Protein 4LR2 (pdb70)

Radius of gyration: 20.6 Å; Cα contacts (8 Å, |Δi|>4): 881; chains: 1; bounding box: 39×49×58 Å

Secondary structure (DSSP, 8-state):
----EEEEEETT--TTHHHHS--HHHHHHHHTSEEEEEEE--SS--HHHHHHHHHH---HHHHS--SSSEE-TTT--EE-SSS---GGGTTTS--HHHHHHTSTT-EEEEES-TTTTS-BTTB--SB-----TTS-HHHHHHHHHHHHHS-SSPEEEEEEEE-TTHHHHHHH-TT-HHHHHHHHHHHHHHHHHHHHHHHHTT-TTT-EEEEE-S---EE--TTSEEEGGGTS-GGGEEEEE-SSEEEEEESS-HHHHHHHHTTS-TTEEEEEGGGS-GGG---SSTTS-SEEEEE-TT-EEE-TTPPP-SEE--S-TTSGGG---EEEESTTB-SSEEEEEEEGGGHHHHHHHHHT--PPS-S--GGGGGGGBTTS---

Foldseek 3Di:
DFAAEEEEAEAAAQLCVPVVADQPLVVVLPQFAEWASWALFAFQLDALQQLQLLFALAHCLQQQQHYQWFAQVPVRDIHHQVRHADLVRRASTDGNQQLQCPDPLEFAEEEQRRPQPHQHVNDHTPYYDDHDLPDDLCNQLVVQLVQQLDDTSHYRYYYGYHHPPVVVCQVQPPVNCVSVNVRVVVVSVSSNVNQVSCVVSVNQARHKYKYKYRWHKGFADPVFEFAVVVQDPPVQWDWRDFPPKTQTAGPDPPVVVQVRVCPGDPQKHKDQLVRDDPVNVNRNHSRRHRIIIHGHTRHIYHYPPDDRTGMDGRHDSVDSRTIMMMIMHYPFFHRRYYHHYAYSSQSNVVVCVSRVGDRDDHDHDVLRCQNGTPVHDDD

InterPro domains:
  IPR002591 Type I phosphodiesterase/nucleotide pyrophosphatase/phosphate transferase [PF01663] (28-339)
  IPR017850 Alkaline-phosphatase-like, core domain superfamily [G3DSA:3.40.720.10] (27-388)
  IPR017850 Alkaline-phosphatase-like, core domain superfamily [SSF53649] (21-379)

GO terms:
  GO:0101003 ficolin-1-rich granule membrane (C, TAS)
  GO:0005886 plasma membrane (C, TAS)
  GO:0005515 protein binding (F, IPI)
  GO:0030194 positive regulation of blood coagulation (P, IDA)
  GO:0046130 purine ribonucleoside catabolic process (P, IDA)
  GO:0047710 bis(5'-adenosyl)-triphosphatase activity (F, IDA)
  GO:0070062 extracellular exosome (C, HDA)
  GO:0016020 membrane (C, HDA)

CATH classification: 3.40.720.10 (+1 more: 3.30.1360.180)

Structure (mmCIF, N/CA/C/O backbone):
data_4LR2
#
_entry.id   4LR2
#
_cell.length_a   181.506
_cell.length_b   51.293
_cell.length_c   53.065
_cell.angle_alpha   90.000
_cell.angle_beta   102.080
_cell.angle_gamma   90.000
#
_symmetry.space_group_name_H-M   'C 1 2 1'
#
loop_
_entity.id
_entity.type
_entity.pdbx_description
1 polymer "Bis(5'-adenosyl)-triphosphatase ENPP4"
2 branched 2-acetamido-2-deoxy-beta-D-glucopyranose-(1-4)-2-acetamido-2-deoxy-beta-D-glucopyranose
3 non-polymer 2-acetamido-2-deoxy-beta-D-glucopyranose
4 non-polymer 'ZINC ION'
5 non-polymer 'CITRATE ANION'
6 water water
#
loop_
_atom_site.group_PDB
_atom_site.id
_atom_site.type_symbol
_atom_site.label_atom_id
_atom_site.label_alt_id
_atom_site.label_comp_id
_atom_site.label_asym_id
_atom_site.label_entity_id
_atom_site.label_seq_id
_atom_site.pdbx_PDB_ins_code
_atom_site.Cartn_x
_atom_site.Cartn_y
_atom_site.Cartn_z
_atom_site.occupancy
_atom_site.B_iso_or_equiv
_atom_site.auth_seq_id
_atom_site.auth_comp_id
_atom_site.auth_asym_id
_atom_site.auth_atom_id
_atom_site.pdbx_PDB_model_num
ATOM 1 N N . LEU A 1 9 ? -36.754 8.857 -18.163 1.00 48.09 24 LEU A N 1
ATOM 2 C CA . LEU A 1 9 ? -36.878 8.575 -16.733 1.00 46.03 24 LEU A CA 1
ATOM 3 C C . LEU A 1 9 ? -35.659 9.061 -15.954 1.00 45.33 24 LEU A C 1
ATOM 4 O O . LEU A 1 9 ? -34.561 8.525 -16.115 1.00 43.66 24 LEU A O 1
ATOM 6 N N . PRO A 1 10 ? -35.852 10.087 -15.107 1.00 40.00 25 PRO A N 1
ATOM 7 C CA . PRO A 1 10 ? -34.787 10.666 -14.278 1.00 35.65 25 PRO A CA 1
ATOM 8 C C . PRO A 1 10 ? -34.316 9.705 -13.194 1.00 32.12 25 PRO A C 1
ATOM 9 O O . PRO A 1 10 ? -35.118 8.917 -12.687 1.00 34.06 25 PRO A O 1
ATOM 13 N N . PRO A 1 11 ? -33.023 9.769 -12.839 1.00 28.07 26 PRO A N 1
ATOM 14 C CA . PRO A 1 11 ? -32.451 8.963 -11.749 1.00 27.98 26 PRO A CA 1
ATOM 15 C C . PRO A 1 11 ? -33.128 9.214 -10.398 1.00 27.13 26 PRO A C 1
ATOM 16 O O . PRO A 1 11 ? -33.570 10.337 -10.129 1.00 26.04 26 PRO A O 1
ATOM 20 N N . LYS A 1 12 ? -33.210 8.178 -9.564 1.00 24.76 27 LYS A N 1
ATOM 21 C CA . LYS A 1 12 ? -33.801 8.295 -8.230 1.00 22.32 27 LYS A CA 1
ATOM 22 C C . LYS A 1 12 ? -32.806 7.847 -7.168 1.00 17.66 27 LYS A C 1
ATOM 23 O O . LYS A 1 12 ? -32.005 6.932 -7.390 1.00 24.03 27 LYS A O 1
ATOM 29 N N . LEU A 1 13 ? -32.893 8.479 -6.004 1.00 22.39 28 LEU A N 1
ATOM 30 C CA . LEU A 1 13 ? -31.997 8.216 -4.900 1.00 21.66 28 LEU A CA 1
ATOM 31 C C . LEU A 1 13 ? -32.754 8.207 -3.563 1.00 25.32 28 LEU A C 1
ATOM 32 O O . LEU A 1 13 ? -33.453 9.175 -3.226 1.00 22.38 28 LEU A O 1
ATOM 37 N N . LEU A 1 14 ? -32.617 7.095 -2.832 1.00 21.17 29 LEU A N 1
ATOM 38 C CA . LEU A 1 14 ? -33.107 6.934 -1.463 1.00 18.83 29 LEU A CA 1
ATOM 39 C C . LEU A 1 14 ? -31.908 6.974 -0.512 1.00 18.37 29 LEU A C 1
ATOM 40 O O . LEU A 1 14 ? -30.998 6.160 -0.655 1.00 20.29 29 LEU A O 1
ATOM 45 N N . LEU A 1 15 ? -31.928 7.924 0.429 1.00 20.44 30 LEU A N 1
ATOM 46 C CA . LEU A 1 15 ? -30.889 8.092 1.457 1.00 17.31 30 LEU A CA 1
ATOM 47 C C . LEU A 1 15 ? -31.451 7.647 2.814 1.00 21.41 30 LEU A C 1
ATOM 48 O O . LEU A 1 15 ? -32.434 8.216 3.311 1.00 21.36 30 LEU A O 1
ATOM 53 N N . VAL A 1 16 ? -30.835 6.627 3.401 1.00 17.76 31 VAL A N 1
ATOM 54 C CA . VAL A 1 16 ? -31.335 6.009 4.628 1.00 15.48 31 VAL A CA 1
ATOM 55 C C . VAL A 1 16 ? -30.295 6.189 5.712 1.00 15.18 31 VAL A C 1
ATOM 56 O O . VAL A 1 16 ? -29.103 5.960 5.463 1.00 17.50 31 VAL A O 1
ATOM 60 N N . SER A 1 17 ? -30.716 6.618 6.907 1.00 13.58 32 SER A N 1
ATOM 61 C CA . SER A 1 17 ? -29.818 6.726 8.059 1.00 13.00 32 SER A CA 1
ATOM 62 C C . SER A 1 17 ? -30.381 5.910 9.202 1.00 15.22 32 SER A C 1
ATOM 63 O O . SER A 1 17 ? -31.550 6.095 9.593 1.00 15.89 32 SER A O 1
ATOM 66 N N . PHE A 1 18 ? -29.577 4.981 9.707 1.00 15.39 33 PHE A N 1
ATOM 67 C CA . PHE A 1 18 ? -29.816 4.371 10.994 1.00 11.79 33 PHE A CA 1
ATOM 68 C C . PHE A 1 18 ? -28.936 5.072 12.015 1.00 12.93 33 PHE A C 1
ATOM 69 O O . PHE A 1 18 ? -27.712 4.903 12.033 1.00 16.93 33 PHE A O 1
ATOM 77 N N . ASP A 1 19 ? -29.561 5.906 12.840 1.00 12.64 34 ASP A N 1
ATOM 78 C CA . ASP A 1 19 ? -28.848 6.720 13.819 1.00 11.09 34 ASP A CA 1
ATOM 79 C C . ASP A 1 19 ? -27.861 5.951 14.691 1.00 12.18 34 ASP A C 1
ATOM 80 O O . ASP A 1 19 ? -28.202 4.892 15.258 1.00 12.62 34 ASP A O 1
ATOM 85 N N . GLY A 1 20 ? -26.620 6.421 14.727 1.00 11.27 35 GLY A N 1
ATOM 86 C CA . GLY A 1 20 ? -25.669 5.932 15.716 1.00 13.33 35 GLY A CA 1
ATOM 87 C C . GLY A 1 20 ? -25.023 4.598 15.358 1.00 15.94 35 GLY A C 1
ATOM 88 O O . GLY A 1 20 ? -24.669 3.798 16.236 1.00 15.08 35 GLY A O 1
ATOM 89 N N . PHE A 1 21 ? -24.856 4.369 14.056 1.00 12.33 36 PHE A N 1
ATOM 90 C CA . PHE A 1 21 ? -24.321 3.105 13.548 1.00 10.35 36 PHE A CA 1
ATOM 91 C C . PHE A 1 21 ? -22.794 3.243 13.410 1.00 14.97 36 PHE A C 1
ATOM 92 O O . PHE A 1 21 ? -22.267 3.715 12.387 1.00 17.41 36 PHE A O 1
ATOM 100 N N . ARG A 1 22 ? -22.107 2.913 14.494 1.00 12.91 37 ARG A N 1
ATOM 101 C CA . ARG A 1 22 ? -20.651 2.938 14.581 1.00 12.84 37 ARG A CA 1
ATOM 102 C C . ARG A 1 22 ? -20.076 2.014 13.517 1.00 17.87 37 ARG A C 1
ATOM 103 O O . ARG A 1 22 ? -20.538 0.882 13.368 1.00 15.15 37 ARG A O 1
ATOM 111 N N . ALA A 1 23 ? -19.063 2.483 12.783 1.00 16.59 38 ALA A N 1
ATOM 112 C CA . ALA A 1 23 ? -18.525 1.733 11.650 1.00 16.17 38 ALA A CA 1
ATOM 113 C C . ALA A 1 23 ? -18.073 0.329 12.020 1.00 14.68 38 ALA A C 1
ATOM 114 O O . ALA A 1 23 ? -18.341 -0.620 11.274 1.00 17.77 38 ALA A O 1
ATOM 116 N N . ASP A 1 24 ? -17.354 0.179 13.135 1.00 14.52 39 ASP A N 1
ATOM 117 C CA . ASP A 1 24 ? -16.815 -1.155 13.446 1.00 17.05 39 ASP A CA 1
ATOM 118 C C . ASP A 1 24 ? -17.855 -2.160 13.947 1.00 20.97 39 ASP A C 1
ATOM 119 O O . ASP A 1 24 ? -17.519 -3.326 14.183 1.00 24.53 39 ASP A O 1
ATOM 124 N N . TYR A 1 25 ? -19.113 -1.728 14.098 1.00 17.48 40 TYR A N 1
ATOM 125 C CA . TYR A 1 25 ? -20.174 -2.712 14.354 1.00 20.79 40 TYR A CA 1
ATOM 126 C C . TYR A 1 25 ? -20.147 -3.765 13.238 1.00 17.94 40 TYR A C 1
ATOM 127 O O . TYR A 1 25 ? -20.400 -4.934 13.484 1.00 20.85 40 TYR A O 1
ATOM 136 N N . LEU A 1 26 ? -19.843 -3.352 12.008 1.00 16.56 41 LEU A N 1
ATOM 137 C CA . LEU A 1 26 ? -19.805 -4.288 10.883 1.00 21.88 41 LEU A CA 1
ATOM 138 C C . LEU A 1 26 ? -18.799 -5.437 11.067 1.00 21.46 41 LEU A C 1
ATOM 139 O O . LEU A 1 26 ? -18.985 -6.539 10.523 1.00 25.62 41 LEU A O 1
ATOM 144 N N . LYS A 1 27 ? -17.741 -5.170 11.835 1.00 23.54 42 LYS A N 1
ATOM 145 C CA . LYS A 1 27 ? -16.656 -6.125 12.024 1.00 29.35 42 LYS A CA 1
ATOM 146 C C . LYS A 1 27 ? -16.895 -7.038 13.215 1.00 28.04 42 LYS A C 1
ATOM 147 O O . LYS A 1 27 ? -16.223 -8.056 13.364 1.00 34.25 42 LYS A O 1
ATOM 153 N N . ASN A 1 28 ? -17.843 -6.669 14.072 1.00 21.81 43 ASN A N 1
ATOM 154 C CA . ASN A 1 28 ? -18.010 -7.351 15.347 1.00 26.40 43 ASN A CA 1
ATOM 155 C C . ASN A 1 28 ? -19.349 -8.055 15.523 1.00 24.84 43 ASN A C 1
ATOM 156 O O . ASN A 1 28 ? -19.561 -8.735 16.526 1.00 26.04 43 ASN A O 1
ATOM 161 N N . TYR A 1 29 ? -20.246 -7.884 14.551 1.00 27.36 44 TYR A N 1
ATOM 162 C CA . TYR A 1 29 ? -21.561 -8.513 14.584 1.00 20.48 44 TYR A CA 1
ATOM 163 C C . TYR A 1 29 ? -21.886 -9.008 13.181 1.00 27.36 44 TYR A C 1
ATOM 164 O O . TYR A 1 29 ? -21.232 -8.611 12.213 1.00 28.09 44 TYR A O 1
ATOM 173 N N . GLU A 1 30 ? -22.887 -9.870 13.068 1.00 30.10 45 GLU A N 1
ATOM 174 C CA . GLU A 1 30 ? -23.266 -10.445 11.785 1.00 28.24 45 GLU A CA 1
ATOM 175 C C . GLU A 1 30 ? -24.409 -9.676 11.150 1.00 26.17 45 GLU A C 1
ATOM 176 O O . GLU A 1 30 ? -25.478 -9.553 11.751 1.00 26.81 45 GLU A O 1
ATOM 182 N N . PHE A 1 31 ? -24.192 -9.184 9.929 1.00 23.94 46 PHE A N 1
ATOM 183 C CA . PHE A 1 31 ? -25.224 -8.477 9.178 1.00 23.86 46 PHE A CA 1
ATOM 184 C C . PHE A 1 31 ? -25.455 -9.135 7.825 1.00 28.65 46 PHE A C 1
ATOM 185 O O . PHE A 1 31 ? -25.006 -8.628 6.807 1.00 27.27 46 PHE A O 1
ATOM 193 N N . PRO A 1 32 ? -26.155 -10.273 7.804 1.00 23.31 47 PRO A N 1
ATOM 194 C CA . PRO A 1 32 ? -26.374 -11.000 6.543 1.00 26.18 47 PRO A CA 1
ATOM 195 C C . PRO A 1 32 ? -27.112 -10.191 5.477 1.00 25.18 47 PRO A C 1
ATOM 196 O O . PRO A 1 32 ? -26.726 -10.236 4.307 1.00 26.12 47 PRO A O 1
ATOM 200 N N . HIS A 1 33 ? -28.149 -9.457 5.868 1.00 25.12 48 HIS A N 1
ATOM 201 C CA . HIS A 1 33 ? -28.893 -8.644 4.901 1.00 23.58 48 HIS A CA 1
ATOM 202 C C . HIS A 1 33 ? -28.068 -7.467 4.380 1.00 23.95 48 HIS A C 1
ATOM 203 O O . HIS A 1 33 ? -28.031 -7.217 3.181 1.00 26.31 48 HIS A O 1
ATOM 210 N N . LEU A 1 34 ? -27.386 -6.762 5.279 1.00 23.58 49 LEU A N 1
ATOM 211 C CA . LEU A 1 34 ? -26.561 -5.626 4.874 1.00 25.56 49 LEU A CA 1
ATOM 212 C C . LEU A 1 34 ? -25.401 -6.093 3.997 1.00 26.84 49 LEU A C 1
ATOM 213 O O . LEU A 1 34 ? -25.048 -5.434 3.006 1.00 27.07 49 LEU A O 1
ATOM 218 N N . GLN A 1 35 ? -24.822 -7.237 4.360 1.00 22.69 50 GLN A N 1
ATOM 219 C CA . GLN A 1 35 ? -23.720 -7.798 3.582 1.00 29.40 50 GLN A CA 1
ATOM 220 C C . GLN A 1 35 ? -24.170 -8.199 2.178 1.00 27.47 50 GLN A C 1
ATOM 221 O O . GLN A 1 35 ? -23.396 -8.088 1.224 1.00 29.21 50 GLN A O 1
ATOM 227 N N . ASN A 1 36 ? -25.415 -8.657 2.045 1.00 24.72 51 ASN A N 1
ATOM 228 C CA . ASN A 1 36 ? -25.975 -8.944 0.725 1.00 28.68 51 ASN A CA 1
ATOM 229 C C . ASN A 1 36 ? -26.150 -7.677 -0.099 1.00 29.65 51 ASN A C 1
ATOM 230 O O . ASN A 1 36 ? -25.865 -7.666 -1.294 1.00 31.22 51 ASN A O 1
ATOM 235 N N . PHE A 1 37 ? -26.646 -6.624 0.547 1.00 24.17 52 PHE A N 1
ATOM 236 C CA . PHE A 1 37 ? -26.773 -5.292 -0.041 1.00 25.42 52 PHE A CA 1
ATOM 237 C C . PHE A 1 37 ? -25.410 -4.822 -0.552 1.00 24.47 52 PHE A C 1
ATOM 238 O O . PHE A 1 37 ? -25.291 -4.351 -1.682 1.00 27.20 52 PHE A O 1
ATOM 246 N N . ILE A 1 38 ? -24.391 -4.979 0.292 1.00 28.07 53 ILE A N 1
ATOM 247 C CA . ILE A 1 38 ? -23.016 -4.577 0.000 1.00 24.21 53 ILE A CA 1
ATOM 248 C C . ILE A 1 38 ? -22.390 -5.336 -1.163 1.00 31.55 53 ILE A C 1
ATOM 249 O O . ILE A 1 38 ? -21.722 -4.740 -2.014 1.00 34.01 53 ILE A O 1
ATOM 254 N N . LYS A 1 39 ? -22.604 -6.646 -1.216 1.00 27.73 54 LYS A N 1
ATOM 255 C CA . LYS A 1 39 ? -21.890 -7.463 -2.201 1.00 32.98 54 LYS A CA 1
ATOM 256 C C . LYS A 1 39 ? -22.295 -7.149 -3.640 1.00 35.55 54 LYS A C 1
ATOM 257 O O . LYS A 1 39 ? -21.531 -7.393 -4.575 1.00 35.05 54 LYS A O 1
ATOM 263 N N . GLU A 1 40 ? -23.494 -6.611 -3.814 1.00 33.88 55 GLU A N 1
ATOM 264 C CA . GLU A 1 40 ? -23.952 -6.190 -5.131 1.00 31.80 55 GLU A CA 1
ATOM 265 C C . GLU A 1 40 ? -23.805 -4.676 -5.299 1.00 29.39 55 GLU A C 1
ATOM 266 O O . GLU A 1 40 ? -24.327 -4.086 -6.250 1.00 29.33 55 GLU A O 1
ATOM 272 N N . GLY A 1 41 ? -23.071 -4.060 -4.379 1.00 27.90 56 GLY A N 1
ATOM 273 C CA . GLY A 1 41 ? -22.905 -2.623 -4.383 1.00 25.09 56 GLY A CA 1
ATOM 274 C C . GLY A 1 41 ? -21.551 -2.208 -3.842 1.00 25.16 56 GLY A C 1
ATOM 275 O O . GLY A 1 41 ? -20.536 -2.883 -4.097 1.00 24.09 56 GLY A O 1
ATOM 276 N N . VAL A 1 42 ? -21.529 -1.107 -3.096 1.00 21.04 57 VAL A N 1
ATOM 277 C CA . VAL A 1 42 ? -20.282 -0.581 -2.572 1.00 21.04 57 VAL A CA 1
ATOM 278 C C . VAL A 1 42 ? -20.341 -0.386 -1.066 1.00 17.34 57 VAL A C 1
ATOM 279 O O . VAL A 1 42 ? -21.411 -0.164 -0.484 1.00 22.30 57 VAL A O 1
ATOM 283 N N . LEU A 1 43 ? -19.179 -0.463 -0.432 1.00 20.23 58 LEU A N 1
ATOM 284 C CA . LEU A 1 43 ? -19.076 -0.195 0.987 1.00 21.60 58 LEU A CA 1
ATOM 285 C C . LEU A 1 43 ? -17.906 0.735 1.214 1.00 18.15 58 LEU A C 1
ATOM 286 O O . LEU A 1 43 ? -16.797 0.495 0.705 1.00 18.08 58 LEU A O 1
ATOM 291 N N . VAL A 1 44 ? -18.166 1.821 1.936 1.00 19.54 59 VAL A N 1
ATOM 292 C CA . VAL A 1 44 ? -17.104 2.635 2.513 1.00 15.26 59 VAL A CA 1
ATOM 293 C C . VAL A 1 44 ? -17.000 2.247 3.995 1.00 17.67 59 VAL A C 1
ATOM 294 O O . VAL A 1 44 ? -17.940 2.451 4.782 1.00 18.35 59 VAL A O 1
ATOM 298 N N . GLU A 1 45 ? -15.859 1.680 4.383 1.00 18.07 60 GLU A N 1
ATOM 299 C CA . GLU A 1 45 ? -15.743 1.004 5.680 1.00 19.89 60 GLU A CA 1
ATOM 300 C C . GLU A 1 45 ? -15.922 1.914 6.874 1.00 14.81 60 GLU A C 1
ATOM 301 O O . GLU A 1 45 ? -16.504 1.512 7.899 1.00 16.81 60 GLU A O 1
ATOM 307 N N . HIS A 1 46 ? -15.438 3.144 6.732 1.00 16.79 61 HIS A N 1
ATOM 308 C CA . HIS A 1 46 ? -15.641 4.167 7.746 1.00 15.03 61 HIS A CA 1
ATOM 309 C C . HIS A 1 46 ? -15.639 5.560 7.114 1.00 15.09 61 HIS A C 1
ATOM 310 O O . HIS A 1 46 ? -14.831 5.870 6.225 1.00 22.62 61 HIS A O 1
ATOM 317 N N . VAL A 1 47 ? -16.562 6.386 7.581 1.00 13.45 62 VAL A N 1
ATOM 318 C CA . VAL A 1 47 ? -16.714 7.740 7.090 1.00 10.94 62 VAL A CA 1
ATOM 319 C C . VAL A 1 47 ? -16.228 8.688 8.172 1.00 16.23 62 VAL A C 1
ATOM 320 O O . VAL A 1 47 ? -16.657 8.591 9.339 1.00 15.24 62 VAL A O 1
ATOM 324 N N . LYS A 1 48 ? -15.344 9.620 7.821 1.00 15.01 63 LYS A N 1
ATOM 325 C CA . LYS A 1 48 ? -14.910 10.629 8.793 1.00 12.58 63 LYS A CA 1
ATOM 326 C C . LYS A 1 48 ? -15.992 11.699 8.859 1.00 11.53 63 LYS A C 1
ATOM 327 O O . LYS A 1 48 ? -16.216 12.425 7.881 1.00 15.90 63 LYS A O 1
ATOM 333 N N . ASN A 1 49 ? -16.694 11.755 9.985 1.00 14.35 64 ASN A N 1
ATOM 334 C CA . ASN A 1 49 ? -17.825 12.664 10.130 1.00 14.00 64 ASN A CA 1
ATOM 335 C C . ASN A 1 49 ? -17.354 14.038 10.658 1.00 11.68 64 ASN A C 1
ATOM 336 O O . ASN A 1 49 ? -16.151 14.338 10.573 1.00 13.24 64 ASN A O 1
ATOM 341 N N . VAL A 1 50 ? -18.264 14.865 11.166 1.00 12.85 65 VAL A N 1
ATOM 342 C CA . VAL A 1 50 ? -17.906 16.243 11.531 1.00 11.54 65 VAL A CA 1
ATOM 343 C C . VAL A 1 50 ? -18.084 16.501 13.028 1.00 12.67 65 VAL A C 1
ATOM 344 O O . VAL A 1 50 ? -18.962 15.916 13.683 1.00 12.95 65 VAL A O 1
ATOM 348 N N . PHE A 1 51 ? -17.227 17.359 13.565 1.00 14.90 66 PHE A N 1
ATOM 349 C CA . PHE A 1 51 ? -17.285 17.753 14.968 1.00 10.42 66 PHE A CA 1
ATOM 350 C C . PHE A 1 51 ? -18.271 18.920 15.089 1.00 10.10 66 PHE A C 1
ATOM 351 O O . PHE A 1 51 ? -18.255 19.814 14.237 1.00 12.43 66 PHE A O 1
ATOM 359 N N . ILE A 1 52 ? -19.153 18.935 16.090 1.00 9.59 67 ILE A N 1
ATOM 360 C CA . ILE A 1 52 ? -19.294 17.883 17.091 1.00 12.86 67 ILE A CA 1
ATOM 361 C C . ILE A 1 52 ? -20.091 16.692 16.568 1.00 9.77 67 ILE A C 1
ATOM 362 O O . ILE A 1 52 ? -20.974 16.834 15.695 1.00 11.54 67 ILE A O 1
ATOM 367 N N . THR A 1 53 ? -19.814 15.499 17.086 1.00 12.39 68 THR A N 1
ATOM 368 C CA . THR A 1 53 ? -20.345 14.295 16.457 1.00 15.88 68 THR A CA 1
ATOM 369 C C . THR A 1 53 ? -21.733 13.941 17.014 1.00 11.69 68 THR A C 1
ATOM 370 O O . THR A 1 53 ? -21.945 12.860 17.610 1.00 13.87 68 THR A O 1
ATOM 374 N N . LYS A 1 54 ? -22.673 14.869 16.828 1.00 13.32 69 LYS A N 1
ATOM 375 C CA . LYS A 1 54 ? -24.035 14.715 17.315 1.00 10.05 69 LYS A CA 1
ATOM 376 C C . LYS A 1 54 ? -24.983 14.563 16.131 1.00 10.80 69 LYS A C 1
ATOM 377 O O . LYS A 1 54 ? -24.602 14.795 14.975 1.00 15.18 69 LYS A O 1
ATOM 383 N N . THR A 1 55 ? -26.238 14.243 16.429 1.00 10.55 70 THR A N 1
ATOM 384 C CA . THR A 1 55 ? -27.215 13.835 15.410 1.00 12.37 70 THR A CA 1
ATOM 385 C C . THR A 1 55 ? -27.673 14.907 14.430 1.00 13.93 70 THR A C 1
ATOM 386 O O . THR A 1 55 ? -27.545 14.728 13.207 1.00 16.22 70 THR A O 1
ATOM 390 N N . PHE A 1 56 ? -28.210 16.011 14.934 1.00 11.71 71 PHE A N 1
ATOM 391 C CA . PHE A 1 56 ? -28.713 17.042 14.031 1.00 14.20 71 PHE A CA 1
ATOM 392 C C . PHE A 1 56 ? -27.563 17.642 13.212 1.00 13.33 71 PHE A C 1
ATOM 393 O O . PHE A 1 56 ? -27.705 17.814 12.004 1.00 15.67 71 PHE A O 1
ATOM 401 N N . PRO A 1 57 ? -26.413 17.944 13.845 1.00 13.21 72 PRO A N 1
ATOM 402 C CA . PRO A 1 57 ? -25.331 18.548 13.045 1.00 14.50 72 PRO A CA 1
ATOM 403 C C . PRO A 1 57 ? -24.834 17.627 11.926 1.00 12.86 72 PRO A C 1
ATOM 404 O O . PRO A 1 57 ? -24.639 18.055 10.765 1.00 13.94 72 PRO A O 1
ATOM 408 N N . ASN A 1 58 ? -24.674 16.347 12.228 1.00 9.32 73 ASN A N 1
ATOM 409 C CA . ASN A 1 58 ? -24.154 15.454 11.189 1.00 13.61 73 ASN A CA 1
ATOM 410 C C . ASN A 1 58 ? -25.149 15.101 10.099 1.00 12.65 73 ASN A C 1
ATOM 411 O O . ASN A 1 58 ? -24.752 14.982 8.930 1.00 15.53 73 ASN A O 1
ATOM 416 N N . HIS A 1 59 ? -26.423 14.920 10.451 1.00 11.75 74 HIS A N 1
ATOM 417 C CA . HIS A 1 59 ? -27.417 14.722 9.386 1.00 11.85 74 HIS A CA 1
ATOM 418 C C . HIS A 1 59 ? -27.454 15.929 8.422 1.00 18.22 74 HIS A C 1
ATOM 419 O O . HIS A 1 59 ? -27.590 15.767 7.200 1.00 13.92 74 HIS A O 1
ATOM 426 N N . TYR A 1 60 ? -27.318 17.143 8.946 1.00 15.27 75 TYR A N 1
ATOM 427 C CA . TYR A 1 60 ? -27.372 18.307 8.066 1.00 14.67 75 TYR A CA 1
ATOM 428 C C . TYR A 1 60 ? -26.121 18.360 7.221 1.00 11.31 75 TYR A C 1
ATOM 429 O O . TYR A 1 60 ? -26.188 18.753 6.058 1.00 17.03 75 TYR A O 1
ATOM 438 N N . SER A 1 61 ? -24.973 18.002 7.789 1.00 15.28 76 SER A N 1
ATOM 439 C CA . SER A 1 61 ? -23.775 17.906 6.966 1.00 16.63 76 SER A CA 1
ATOM 440 C C . SER A 1 61 ? -23.909 16.942 5.771 1.00 10.64 76 SER A C 1
ATOM 441 O O . SER A 1 61 ? -23.419 17.247 4.678 1.00 15.35 76 SER A O 1
ATOM 444 N N . ILE A 1 62 ? -24.542 15.782 5.975 1.00 11.88 77 ILE A N 1
ATOM 445 C CA . ILE A 1 62 ? -24.754 14.822 4.890 1.00 12.82 77 ILE A CA 1
ATOM 446 C C . ILE A 1 62 ? -25.499 15.455 3.729 1.00 13.82 77 ILE A C 1
ATOM 447 O O . ILE A 1 62 ? -25.127 15.259 2.571 1.00 17.05 77 ILE A O 1
ATOM 452 N N . VAL A 1 63 ? -26.556 16.207 4.033 1.00 15.97 78 VAL A N 1
ATOM 453 C CA . VAL A 1 63 ? -27.406 16.753 2.979 1.00 15.25 78 VAL A CA 1
ATOM 454 C C . VAL A 1 63 ? -27.008 18.158 2.527 1.00 13.58 78 VAL A C 1
ATOM 455 O O . VAL A 1 63 ? -27.668 18.716 1.635 1.00 16.09 78 VAL A O 1
ATOM 459 N N . THR A 1 64 ? -25.921 18.706 3.072 1.00 12.75 79 THR A N 1
ATOM 460 C CA . THR A 1 64 ? -25.439 20.008 2.618 1.00 17.17 79 THR A CA 1
ATOM 461 C C . THR A 1 64 ? -23.981 20.022 2.134 1.00 16.82 79 THR A C 1
ATOM 462 O O . THR A 1 64 ? -23.562 20.970 1.440 1.00 16.12 79 THR A O 1
ATOM 466 N N . GLY A 1 65 ? -23.220 18.997 2.510 1.00 13.09 80 GLY A N 1
ATOM 467 C CA . GLY A 1 65 ? -21.786 18.961 2.245 1.00 16.70 80 GLY A CA 1
ATOM 468 C C . GLY A 1 65 ? -20.977 19.992 3.003 1.00 15.47 80 GLY A C 1
ATOM 469 O O . GLY A 1 65 ? -19.838 20.299 2.599 1.00 13.28 80 GLY A O 1
ATOM 470 N N . LEU A 1 66 ? -21.540 20.532 4.084 1.00 14.58 81 LEU A N 1
ATOM 471 C CA . LEU A 1 66 ? -20.902 21.617 4.829 1.00 14.12 81 LEU A CA 1
ATOM 472 C C . LEU A 1 66 ? -20.471 21.209 6.233 1.00 15.35 81 LEU A C 1
ATOM 473 O O . LEU A 1 66 ? -21.128 20.367 6.879 1.00 14.68 81 LEU A O 1
ATOM 478 N N . TYR A 1 67 ? -19.361 21.784 6.697 1.00 12.87 82 TYR A N 1
ATOM 479 C CA . TYR A 1 67 ? -18.983 21.752 8.106 1.00 12.88 82 TYR A CA 1
ATOM 480 C C . TYR A 1 67 ? -19.997 22.478 8.985 1.00 15.20 82 TYR A C 1
ATOM 481 O O . TYR A 1 67 ? -20.750 23.358 8.505 1.00 15.31 82 TYR A O 1
ATOM 490 N N . GLU A 1 68 ? -19.999 22.147 10.277 1.00 14.17 83 GLU A N 1
ATOM 491 C CA . GLU A 1 68 ? -21.037 22.680 11.161 1.00 11.17 83 GLU A CA 1
ATOM 492 C C . GLU A 1 68 ? -20.991 24.212 11.323 1.00 13.32 83 GLU A C 1
ATOM 493 O O . GLU A 1 68 ? -22.043 24.853 11.415 1.00 17.82 83 GLU A O 1
ATOM 499 N N . GLU A 1 69 ? -19.789 24.797 11.379 1.00 10.96 84 GLU A N 1
ATOM 500 C CA . GLU A 1 69 ? -19.686 26.246 11.481 1.00 12.13 84 GLU A CA 1
ATOM 501 C C . GLU A 1 69 ? -20.330 26.912 10.262 1.00 12.52 84 GLU A C 1
ATOM 502 O O . GLU A 1 69 ? -20.745 28.072 10.343 1.00 17.31 84 GLU A O 1
ATOM 508 N N . SER A 1 70 ? -20.411 26.199 9.136 1.00 17.07 85 SER A N 1
ATOM 509 C CA . SER A 1 70 ? -20.967 26.779 7.925 1.00 16.83 85 SER A CA 1
ATOM 510 C C . SER A 1 70 ? -22.471 26.552 7.781 1.00 15.45 85 SER A C 1
ATOM 511 O O . SER A 1 70 ? -23.175 27.452 7.325 1.00 22.94 85 SER A O 1
ATOM 514 N N . HIS A 1 71 ? -22.970 25.356 8.110 1.00 12.29 86 HIS A N 1
ATOM 515 C CA . HIS A 1 71 ? -24.416 25.145 7.954 1.00 11.84 86 HIS A CA 1
ATOM 516 C C . HIS A 1 71 ? -25.241 25.601 9.172 1.00 15.03 86 HIS A C 1
ATOM 517 O O . HIS A 1 71 ? -26.458 25.747 9.068 1.00 19.16 86 HIS A O 1
ATOM 524 N N . GLY A 1 72 ? -24.590 25.815 10.319 1.00 15.63 87 GLY A N 1
ATOM 525 C CA . GLY A 1 72 ? -25.240 26.495 11.427 1.00 14.26 87 GLY A CA 1
ATOM 526 C C . GLY A 1 72 ? -25.927 25.622 12.455 1.00 17.96 87 GLY A C 1
ATOM 527 O O . GLY A 1 72 ? -26.395 26.107 13.494 1.00 19.02 87 GLY A O 1
ATOM 528 N N . ILE A 1 73 ? -26.020 24.332 12.173 1.00 15.82 88 ILE A N 1
ATOM 529 C CA . ILE A 1 73 ? -26.593 23.412 13.149 1.00 15.46 88 ILE A CA 1
ATOM 530 C C . ILE A 1 73 ? -25.396 22.847 13.925 1.00 13.81 88 ILE A C 1
ATOM 531 O O . ILE A 1 73 ? -24.793 21.822 13.535 1.00 16.74 88 ILE A O 1
ATOM 536 N N . VAL A 1 74 ? -25.015 23.519 15.009 1.00 13.70 89 VAL A N 1
ATOM 537 C CA . VAL A 1 74 ? -23.744 23.191 15.654 1.00 17.12 89 VAL A CA 1
ATOM 538 C C . VAL A 1 74 ? -23.881 22.279 16.857 1.00 10.60 89 VAL A C 1
ATOM 539 O O . VAL A 1 74 ? -22.867 21.891 17.467 1.00 14.02 89 VAL A O 1
ATOM 543 N N . ALA A 1 75 ? -25.117 21.961 17.220 1.00 14.68 90 ALA A N 1
ATOM 544 C CA . ALA A 1 75 ? -25.374 21.020 18.319 1.00 13.64 90 ALA A CA 1
ATOM 545 C C . ALA A 1 75 ? -26.839 20.611 18.304 1.00 13.81 90 ALA A C 1
ATOM 546 O O . ALA A 1 75 ? -27.636 21.147 17.525 1.00 15.76 90 ALA A O 1
ATOM 548 N N . ASN A 1 76 ? -27.188 19.626 19.120 1.00 13.81 91 ASN A N 1
ATOM 549 C CA . ASN A 1 76 ? -28.588 19.278 19.289 1.00 14.51 91 ASN A CA 1
ATOM 550 C C . ASN A 1 76 ? -29.346 20.291 20.136 1.00 14.61 91 ASN A C 1
ATOM 551 O O . ASN A 1 76 ? -30.574 20.323 20.089 1.00 19.57 91 ASN A O 1
ATOM 556 N N . SER A 1 77 ? -28.620 21.079 20.925 1.00 16.23 92 SER A N 1
ATOM 557 C CA . SER A 1 77 ? -29.189 22.192 21.692 1.00 18.33 92 SER A CA 1
ATOM 558 C C . SER A 1 77 ? -28.362 23.449 21.473 1.00 17.06 92 SER A C 1
ATOM 559 O O . SER A 1 77 ? -27.127 23.451 21.688 1.00 17.71 92 SER A O 1
ATOM 562 N N . MET A 1 78 ? -29.031 24.518 21.058 1.00 17.90 93 MET A N 1
ATOM 563 C CA . MET A 1 78 ? -28.353 25.779 20.770 1.00 15.64 93 MET A CA 1
ATOM 564 C C . MET A 1 78 ? -29.095 26.957 21.368 1.00 22.91 93 MET A C 1
ATOM 565 O O . MET A 1 78 ? -30.304 26.884 21.662 1.00 16.17 93 MET A O 1
ATOM 570 N N . TYR A 1 79 ? -28.353 28.050 21.509 1.00 17.04 94 TYR A N 1
ATOM 571 C CA . TYR A 1 79 ? -28.883 29.319 21.968 1.00 15.60 94 TYR A CA 1
ATOM 572 C C . TYR A 1 79 ? -28.282 30.413 21.126 1.00 17.11 94 TYR A C 1
ATOM 573 O O . TYR A 1 79 ? -27.059 30.506 21.000 1.00 20.25 94 TYR A O 1
ATOM 582 N N . ASP A 1 80 ? -29.130 31.244 20.547 1.00 16.25 95 ASP A N 1
ATOM 583 C CA . ASP A 1 80 ? -28.640 32.384 19.792 1.00 19.88 95 ASP A CA 1
ATOM 584 C C . ASP A 1 80 ? -28.823 33.636 20.641 1.00 21.36 95 ASP A C 1
ATOM 585 O O . ASP A 1 80 ? -29.944 34.078 20.848 1.00 21.57 95 ASP A O 1
ATOM 590 N N . ALA A 1 81 ? -27.732 34.199 21.142 1.00 18.59 96 ALA A N 1
ATOM 591 C CA . ALA A 1 81 ? -27.838 35.273 22.107 1.00 22.10 96 ALA A CA 1
ATOM 592 C C . ALA A 1 81 ? -28.539 36.508 21.543 1.00 26.73 96 ALA A C 1
ATOM 593 O O . ALA A 1 81 ? -29.281 37.182 22.253 1.00 27.89 96 ALA A O 1
ATOM 595 N N . VAL A 1 82 ? -28.336 36.786 20.262 1.00 24.18 97 VAL A N 1
ATOM 596 C CA . VAL A 1 82 ? -28.908 37.989 19.673 1.00 23.75 97 VAL A CA 1
ATOM 597 C C . VAL A 1 82 ? -30.439 37.936 19.602 1.00 24.40 97 VAL A C 1
ATOM 598 O O . VAL A 1 82 ? -31.120 38.830 20.114 1.00 30.50 97 VAL A O 1
ATOM 602 N N . THR A 1 83 ? -30.980 36.884 18.988 1.00 25.07 98 THR A N 1
ATOM 603 C CA . THR A 1 83 ? -32.432 36.752 18.875 1.00 25.59 98 THR A CA 1
ATOM 604 C C . THR A 1 83 ? -33.077 36.202 20.149 1.00 21.71 98 THR A C 1
ATOM 605 O O . THR A 1 83 ? -34.299 36.267 20.301 1.00 27.16 98 THR A O 1
ATOM 609 N N . LYS A 1 84 ? -32.250 35.667 21.048 1.00 25.23 99 LYS A N 1
ATOM 610 C CA . LYS A 1 84 ? -32.691 34.915 22.239 1.00 23.25 99 LYS A CA 1
ATOM 611 C C . LYS A 1 84 ? -33.381 33.579 21.944 1.00 17.35 99 LYS A C 1
ATOM 612 O O . LYS A 1 84 ? -33.960 32.953 22.847 1.00 22.55 99 LYS A O 1
ATOM 618 N N . LYS A 1 85 ? -33.277 33.105 20.707 1.00 18.42 100 LYS A N 1
ATOM 619 C CA . LYS A 1 85 ? -33.938 31.855 20.342 1.00 25.08 100 LYS A CA 1
ATOM 620 C C . LYS A 1 85 ? -33.231 30.623 20.883 1.00 20.64 100 LYS A C 1
ATOM 621 O O . LYS A 1 85 ? -31.992 30.599 21.019 1.00 17.43 100 LYS A O 1
ATOM 627 N N . HIS A 1 86 ? -34.024 29.610 21.219 1.00 21.99 101 HIS A N 1
ATOM 628 C CA . HIS A 1 86 ? -33.494 28.300 21.606 1.00 19.20 101 HIS A CA 1
ATOM 629 C C . HIS A 1 86 ? -33.871 27.223 20.587 1.00 22.35 101 HIS A C 1
ATOM 630 O O . HIS A 1 86 ? -34.953 27.267 19.969 1.00 21.12 101 HIS A O 1
ATOM 637 N N . PHE A 1 87 ? -32.960 26.267 20.431 1.00 20.19 102 PHE A N 1
ATOM 638 C CA . PHE A 1 87 ? -33.133 25.095 19.579 1.00 17.41 102 PHE A CA 1
ATOM 639 C C . PHE A 1 87 ? -32.959 23.852 20.429 1.00 16.33 102 PHE A C 1
ATOM 640 O O . PHE A 1 87 ? -32.041 23.778 21.268 1.00 17.55 102 PHE A O 1
ATOM 648 N N . SER A 1 88 ? -33.850 22.885 20.249 1.00 25.37 103 SER A N 1
ATOM 649 C CA . SER A 1 88 ? -33.622 21.538 20.752 1.00 18.60 103 SER A CA 1
ATOM 650 C C . SER A 1 88 ? -34.241 20.600 19.731 1.00 26.13 103 SER A C 1
ATOM 651 O O . SER A 1 88 ? -34.911 21.073 18.812 1.00 22.99 103 SER A O 1
ATOM 654 N N . ASP A 1 89 ? -34.042 19.288 19.878 1.00 28.19 104 ASP A N 1
ATOM 655 C CA . ASP A 1 89 ? -34.487 18.345 18.848 1.00 30.72 104 ASP A CA 1
ATOM 656 C C . ASP A 1 89 ? -35.996 18.376 18.661 1.00 32.53 104 ASP A C 1
ATOM 657 O O . ASP A 1 89 ? -36.483 18.327 17.519 1.00 35.20 104 ASP A O 1
ATOM 662 N N . SER A 1 90 ? -36.734 18.477 19.768 1.00 27.82 105 SER A N 1
ATOM 663 C CA . SER A 1 90 ? -38.190 18.656 19.706 1.00 31.97 105 SER A CA 1
ATOM 664 C C . SER A 1 90 ? -38.584 20.076 19.256 1.00 35.22 105 SER A C 1
ATOM 665 O O . SER A 1 90 ? -39.502 20.256 18.431 1.00 37.22 105 SER A O 1
ATOM 668 N N . ASN A 1 91 ? -37.894 21.080 19.798 1.00 27.56 106 ASN A N 1
ATOM 669 C CA . ASN A 1 91 ? -38.158 22.482 19.450 1.00 28.06 106 ASN A CA 1
ATOM 670 C C . ASN A 1 91 ? -37.276 22.947 18.288 1.00 20.02 106 ASN A C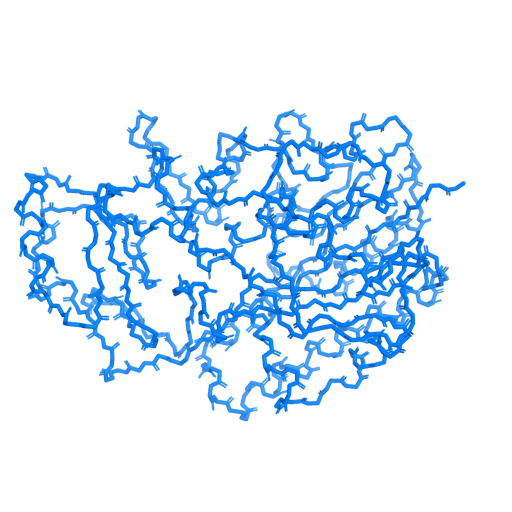 1
ATOM 671 O O . ASN A 1 91 ? -36.393 23.794 18.446 1.00 23.08 106 ASN A O 1
ATOM 676 N N . ASP A 1 92 ? -37.517 22.388 17.105 1.00 21.75 107 ASP A N 1
ATOM 677 C CA . ASP A 1 92 ? -36.567 22.507 16.006 1.00 21.59 107 ASP A CA 1
ATOM 678 C C . ASP A 1 92 ? -37.263 22.997 14.753 1.00 25.86 107 ASP A C 1
ATOM 679 O O . ASP A 1 92 ? -36.740 22.841 13.645 1.00 24.14 107 ASP A O 1
ATOM 684 N N . LYS A 1 93 ? -38.452 23.577 14.905 1.00 22.49 108 LYS A N 1
ATOM 685 C CA . LYS A 1 93 ? -39.249 23.890 13.722 1.00 20.78 108 LYS A CA 1
ATOM 686 C C . LYS A 1 93 ? -39.154 25.328 13.206 1.00 23.87 108 LYS A C 1
ATOM 687 O O . LYS A 1 93 ? -39.773 25.666 12.188 1.00 23.42 108 LYS A O 1
ATOM 693 N N . ASP A 1 94 ? -38.386 26.174 13.887 1.00 20.01 109 ASP A N 1
ATOM 694 C CA . ASP A 1 94 ? -38.192 27.548 13.421 1.00 19.74 109 ASP A CA 1
ATOM 695 C C . ASP A 1 94 ? -37.164 27.539 12.293 1.00 20.43 109 ASP A C 1
ATOM 696 O O . ASP A 1 94 ? -36.009 27.206 12.525 1.00 24.67 109 ASP A O 1
ATOM 701 N N . PRO A 1 95 ? -37.568 27.926 11.075 1.00 21.46 110 PRO A N 1
ATOM 702 C CA . PRO A 1 95 ? -36.665 27.919 9.915 1.00 24.06 110 PRO A CA 1
ATOM 703 C C . PRO A 1 95 ? -35.363 28.675 10.143 1.00 25.17 110 PRO A C 1
ATOM 704 O O . PRO A 1 95 ? -34.359 28.369 9.488 1.00 21.58 110 PRO A O 1
ATOM 708 N N . PHE A 1 96 ? -35.383 29.646 11.054 1.00 22.38 111 PHE A N 1
ATOM 709 C CA . PHE A 1 96 ? -34.184 30.397 11.448 1.00 25.83 111 PHE A CA 1
ATOM 710 C C . PHE A 1 96 ? -32.981 29.477 11.615 1.00 21.40 111 PHE A C 1
ATOM 711 O O . PHE A 1 96 ? -31.863 29.775 11.156 1.00 20.63 111 PHE A O 1
ATOM 719 N N . TRP A 1 97 ? -33.220 28.335 12.244 1.00 18.29 112 TRP A N 1
ATOM 720 C CA . TRP A 1 97 ? -32.124 27.449 12.615 1.00 20.83 112 TRP A CA 1
ATOM 721 C C . TRP A 1 97 ? -31.545 26.669 11.437 1.00 17.81 112 TRP A C 1
ATOM 722 O O . TRP A 1 97 ? -30.388 26.252 11.472 1.00 21.54 112 TRP A O 1
ATOM 733 N N . TRP A 1 98 ? -32.331 26.535 10.378 1.00 14.91 113 TRP A N 1
ATOM 734 C CA . TRP A 1 98 ? -31.968 25.702 9.225 1.00 18.23 113 TRP A CA 1
ATOM 735 C C . TRP A 1 98 ? -31.538 26.545 8.022 1.00 19.92 113 TRP A C 1
ATOM 736 O O . TRP A 1 98 ? -30.951 26.021 7.056 1.00 21.00 113 TRP A O 1
ATOM 747 N N . ASN A 1 99 ? -31.813 27.851 8.068 1.00 20.18 114 ASN A N 1
ATOM 748 C CA . ASN A 1 99 ? -31.698 28.681 6.881 1.00 20.81 114 ASN A CA 1
ATOM 749 C C . ASN A 1 99 ? -30.287 29.097 6.512 1.00 18.83 114 ASN A C 1
ATOM 750 O O . ASN A 1 99 ? -30.097 29.810 5.523 1.00 24.66 114 ASN A O 1
ATOM 755 N N . GLU A 1 100 ? -29.294 28.704 7.298 1.00 18.92 115 GLU A N 1
ATOM 756 C CA . GLU A 1 100 ? -27.928 29.069 6.937 1.00 16.29 115 GLU A CA 1
ATOM 757 C C . GLU A 1 100 ? -27.371 28.237 5.787 1.00 20.08 115 GLU A C 1
ATOM 758 O O . GLU A 1 100 ? -26.319 28.570 5.226 1.00 24.31 115 GLU A O 1
ATOM 764 N N . ALA A 1 101 ? -28.075 27.165 5.435 1.00 22.68 116 ALA A N 1
ATOM 765 C CA . ALA A 1 101 ? -27.683 26.324 4.309 1.00 20.97 116 ALA A CA 1
ATOM 766 C C . ALA A 1 101 ? -28.910 25.976 3.479 1.00 20.81 116 ALA A C 1
ATOM 767 O O . ALA A 1 101 ? -30.039 26.349 3.831 1.00 23.69 116 ALA A O 1
ATOM 769 N N . VAL A 1 102 ? -28.695 25.277 2.364 1.00 19.65 117 VAL A N 1
ATOM 770 C CA . VAL A 1 102 ? -29.783 24.758 1.540 1.00 17.55 117 VAL A CA 1
ATOM 771 C C . VAL A 1 102 ? -29.531 23.260 1.356 1.00 16.03 117 VAL A C 1
ATOM 772 O O . VAL A 1 102 ? -28.569 22.872 0.677 1.00 22.30 117 VAL A O 1
ATOM 776 N N . PRO A 1 103 ? -30.353 22.409 1.990 1.00 19.49 118 PRO A N 1
ATOM 777 C CA . PRO A 1 103 ? -30.162 20.950 1.913 1.00 18.14 118 PRO A CA 1
ATOM 778 C C . PRO A 1 103 ? -30.605 20.373 0.564 1.00 15.74 118 PRO A C 1
ATOM 779 O O . PRO A 1 103 ? -31.362 21.023 -0.197 1.00 19.65 118 PRO A O 1
ATOM 783 N N . ILE A 1 104 ? -30.143 19.163 0.256 1.00 21.50 119 ILE A N 1
ATOM 784 C CA . ILE A 1 104 ? -30.330 18.615 -1.084 1.00 19.71 119 ILE A CA 1
ATOM 785 C C . ILE A 1 104 ? -31.803 18.407 -1.438 1.00 18.60 119 ILE A C 1
ATOM 786 O O . ILE A 1 104 ? -32.191 18.590 -2.601 1.00 20.19 119 ILE A O 1
ATOM 791 N N . TRP A 1 105 ? -32.650 18.090 -0.455 1.00 16.69 120 TRP A N 1
ATOM 792 C CA . TRP A 1 105 ? -34.072 17.892 -0.788 1.00 17.85 120 TRP A CA 1
ATOM 793 C C . TRP A 1 105 ? -34.756 19.161 -1.300 1.00 23.37 120 TRP A C 1
ATOM 794 O O . TRP A 1 105 ? -35.731 19.089 -2.055 1.00 23.85 120 TRP A O 1
ATOM 805 N N . VAL A 1 106 ? -34.241 20.318 -0.903 1.00 20.93 121 VAL A N 1
ATOM 806 C CA . VAL A 1 106 ? -34.767 21.595 -1.384 1.00 25.61 121 VAL A CA 1
ATOM 807 C C . VAL A 1 106 ? -34.346 21.841 -2.832 1.00 22.96 121 VAL A C 1
ATOM 808 O O . VAL A 1 106 ? -35.175 22.184 -3.695 1.00 26.83 121 VAL A O 1
ATOM 812 N N . THR A 1 107 ? -33.056 21.674 -3.105 1.00 24.54 122 THR A N 1
ATOM 813 C CA . THR A 1 107 ? -32.545 21.823 -4.466 1.00 23.67 122 THR A CA 1
ATOM 814 C C . THR A 1 107 ? -33.276 20.862 -5.408 1.00 21.01 122 THR A C 1
ATOM 815 O O . THR A 1 107 ? -33.699 21.240 -6.508 1.00 20.91 122 THR A O 1
ATOM 819 N N . ASN A 1 108 ? -33.470 19.625 -4.958 1.00 20.20 123 ASN A N 1
ATOM 820 C CA . ASN A 1 108 ? -34.209 18.656 -5.769 1.00 24.18 123 ASN A CA 1
ATOM 821 C C . ASN A 1 108 ? -35.657 19.094 -5.984 1.00 20.67 123 ASN A C 1
ATOM 822 O O . ASN A 1 108 ? -36.166 19.049 -7.120 1.00 26.02 123 ASN A O 1
ATOM 827 N N . GLN A 1 109 ? -36.320 19.543 -4.919 1.00 24.61 124 GLN A N 1
ATOM 828 C CA . GLN A 1 109 ? -37.728 19.972 -4.992 1.00 22.66 124 GLN A CA 1
ATOM 829 C C . GLN A 1 109 ? -37.959 21.164 -5.940 1.00 27.59 124 GLN A C 1
ATOM 830 O O . GLN A 1 109 ? -39.040 21.297 -6.556 1.00 28.10 124 GLN A O 1
ATOM 836 N N . LEU A 1 110 ? -36.949 22.022 -6.069 1.00 29.33 125 LEU A N 1
ATOM 837 C CA . LEU A 1 110 ? -37.048 23.234 -6.889 1.00 33.95 125 LEU A CA 1
ATOM 838 C C . LEU A 1 110 ? -36.917 22.957 -8.384 1.00 30.42 125 LEU A C 1
ATOM 839 O O . LEU A 1 110 ? -37.124 23.845 -9.205 1.00 36.98 125 LEU A O 1
ATOM 844 N N . GLN A 1 111 ? -36.579 21.724 -8.738 1.00 29.03 126 GLN A N 1
ATOM 845 C CA . GLN A 1 111 ? -36.509 21.360 -10.133 1.00 31.60 126 GLN A CA 1
ATOM 846 C C . GLN A 1 111 ? -37.919 21.079 -10.636 1.00 33.47 126 GLN A C 1
ATOM 847 O O . GLN A 1 111 ? -38.702 20.406 -9.956 1.00 37.99 126 GLN A O 1
ATOM 853 N N . GLU A 1 112 ? -38.243 21.594 -11.820 1.00 34.70 127 GLU A N 1
ATOM 854 C CA . GLU A 1 112 ? -39.544 21.317 -12.427 1.00 35.69 127 GLU A CA 1
ATOM 855 C C . GLU A 1 112 ? -39.714 19.828 -12.683 1.00 37.59 127 GLU A C 1
ATOM 856 O O . GLU A 1 112 ? -38.763 19.135 -13.071 1.00 41.11 127 GLU A O 1
ATOM 862 N N . ASN A 1 113 ? -40.933 19.347 -12.463 1.00 35.12 128 ASN A N 1
ATOM 863 C CA . ASN A 1 113 ? -41.278 17.960 -12.740 1.00 40.00 128 ASN A CA 1
ATOM 864 C C . ASN A 1 113 ? -40.539 16.969 -11.853 1.00 30.94 128 ASN A C 1
ATOM 865 O O . ASN A 1 113 ? -40.394 15.800 -12.215 1.00 34.72 128 ASN A O 1
ATOM 870 N N . ARG A 1 114 ? -40.063 17.429 -10.699 1.00 34.14 129 ARG A N 1
ATOM 871 C CA . ARG A 1 114 ? -39.438 16.525 -9.740 1.00 30.63 129 ARG A CA 1
ATOM 872 C C . ARG A 1 114 ? -39.833 16.857 -8.310 1.00 28.39 129 ARG A C 1
ATOM 873 O O . ARG A 1 114 ? -39.983 18.035 -7.950 1.00 31.39 129 ARG A O 1
ATOM 881 N N . SER A 1 115 ? -39.983 15.820 -7.489 1.00 27.55 130 SER A N 1
ATOM 882 C CA . SER A 1 115 ? -40.346 16.010 -6.091 1.00 29.58 130 SER A CA 1
ATOM 883 C C . SER A 1 115 ? -39.362 15.355 -5.150 1.00 25.70 130 SER A C 1
ATOM 884 O O . SER A 1 115 ? -38.647 14.409 -5.515 1.00 27.34 130 SER A O 1
ATOM 887 N N . SER A 1 116 ? -39.370 15.849 -3.921 1.00 22.56 131 SER A N 1
ATOM 888 C CA . SER A 1 116 ? -38.652 15.204 -2.838 1.00 21.65 131 SER A CA 1
ATOM 889 C C . SER A 1 116 ? -39.647 14.554 -1.877 1.00 21.80 131 SER A C 1
ATOM 890 O O . SER A 1 116 ? -40.820 14.952 -1.827 1.00 25.02 131 SER A O 1
ATOM 893 N N . ALA A 1 117 ? -39.196 13.545 -1.127 1.00 20.56 132 ALA A N 1
ATOM 894 C CA . ALA A 1 117 ? -40.027 12.855 -0.142 1.00 22.26 132 ALA A CA 1
ATOM 895 C C . ALA A 1 117 ? -39.206 12.586 1.104 1.00 20.16 132 ALA A C 1
ATOM 896 O O . ALA A 1 117 ? -37.975 12.491 1.029 1.00 20.73 132 ALA A O 1
ATOM 898 N N . ALA A 1 118 ? -39.863 12.447 2.251 1.00 19.98 133 ALA A N 1
ATOM 899 C CA . ALA A 1 118 ? -39.121 12.288 3.504 1.00 20.99 133 ALA A CA 1
ATOM 900 C C . ALA A 1 118 ? -39.903 11.477 4.520 1.00 20.47 133 ALA A C 1
ATOM 901 O O . ALA A 1 118 ? -41.122 11.652 4.689 1.00 24.24 133 ALA A O 1
ATOM 903 N N . ALA A 1 119 ? -39.204 10.597 5.227 1.00 21.83 134 ALA A N 1
ATOM 904 C CA . ALA A 1 119 ? -39.796 9.862 6.334 1.00 21.15 134 ALA A CA 1
ATOM 905 C C . ALA A 1 119 ? -38.913 10.005 7.574 1.00 24.69 134 ALA A C 1
ATOM 906 O O . ALA A 1 119 ? -38.087 9.135 7.850 1.00 24.16 134 ALA A O 1
ATOM 908 N N . MET A 1 120 ? -39.069 11.134 8.272 1.00 22.51 135 MET A N 1
ATOM 909 C CA . MET A 1 120 ? -38.555 11.351 9.632 1.00 20.37 135 MET A CA 1
ATOM 910 C C . MET A 1 120 ? -37.126 11.903 9.740 1.00 17.87 135 MET A C 1
ATOM 911 O O . MET A 1 120 ? -36.579 12.009 10.854 1.00 20.77 135 MET A O 1
ATOM 916 N N . TRP A 1 121 ? -36.531 12.279 8.607 1.00 19.80 136 TRP A N 1
ATOM 917 C CA . TRP A 1 121 ? -35.142 12.748 8.610 1.00 19.11 136 TRP A CA 1
ATOM 918 C C . TRP A 1 121 ? -35.136 14.156 9.213 1.00 12.31 136 TRP A C 1
ATOM 919 O O . TRP A 1 121 ? -36.003 14.963 8.909 1.00 20.87 136 TRP A O 1
ATOM 930 N N . PRO A 1 122 ? -34.158 14.444 10.091 1.00 18.48 137 PRO A N 1
ATOM 931 C CA . PRO A 1 122 ? -34.088 15.743 10.771 1.00 16.40 137 PRO A CA 1
ATOM 932 C C . PRO A 1 122 ? -34.187 16.935 9.815 1.00 19.76 137 PRO A C 1
ATOM 933 O O . PRO A 1 122 ? -33.419 17.026 8.836 1.00 20.44 137 PRO A O 1
ATOM 937 N N . GLY A 1 123 ? -35.147 17.823 10.098 1.00 17.60 138 GLY A N 1
ATOM 938 C CA . GLY A 1 123 ? -35.380 19.014 9.286 1.00 19.21 138 GLY A CA 1
ATOM 939 C C . GLY A 1 123 ? -36.366 18.923 8.139 1.00 15.30 138 GLY A C 1
ATOM 940 O O . GLY A 1 123 ? -36.714 19.940 7.551 1.00 21.92 138 GLY A O 1
ATOM 941 N N . THR A 1 124 ? -36.764 17.709 7.783 1.00 19.85 139 THR A N 1
ATOM 942 C CA . THR A 1 124 ? -37.588 17.530 6.591 1.00 13.12 139 THR A CA 1
ATOM 943 C C . THR A 1 124 ? -39.023 17.970 6.831 1.00 23.69 139 THR A C 1
ATOM 944 O O . THR A 1 124 ? -39.782 18.114 5.875 1.00 24.80 139 THR A O 1
ATOM 948 N N . ASP A 1 125 ? -39.381 18.219 8.089 1.00 25.29 140 ASP A N 1
ATOM 949 C CA . ASP A 1 125 ? -40.706 18.745 8.405 1.00 22.21 140 ASP A CA 1
ATOM 950 C C . ASP A 1 125 ? -40.683 20.261 8.651 1.00 22.70 140 ASP A C 1
ATOM 951 O O . ASP A 1 125 ? -41.625 20.840 9.213 1.00 29.12 140 ASP A O 1
ATOM 956 N N . VAL A 1 126 ? -39.621 20.904 8.186 1.00 22.80 141 VAL A N 1
ATOM 957 C CA . VAL A 1 126 ? -39.461 22.344 8.338 1.00 20.88 141 VAL A CA 1
ATOM 958 C C . VAL A 1 126 ? -39.290 22.994 6.968 1.00 22.00 141 VAL A C 1
ATOM 959 O O . VAL A 1 126 ? -38.476 22.539 6.160 1.00 25.65 141 VAL A O 1
ATOM 963 N N . PRO A 1 127 ? -40.051 24.060 6.691 1.00 26.55 142 PRO A N 1
ATOM 964 C CA . PRO A 1 127 ? -39.821 24.751 5.421 1.00 24.68 142 PRO A CA 1
ATOM 965 C C . PRO A 1 127 ? -38.485 25.477 5.491 1.00 24.54 142 PRO A C 1
ATOM 966 O O . PRO A 1 127 ? -38.244 26.279 6.391 1.00 29.18 142 PRO A O 1
ATOM 970 N N . ILE A 1 128 ? -37.597 25.147 4.565 1.00 24.39 143 ILE A N 1
ATOM 971 C CA . ILE A 1 128 ? -36.261 25.726 4.549 1.00 31.39 143 ILE A CA 1
ATOM 972 C C . ILE A 1 128 ? -36.117 26.571 3.294 1.00 29.30 143 ILE A C 1
ATOM 973 O O . ILE A 1 128 ? -36.258 26.076 2.172 1.00 26.07 143 ILE A O 1
ATOM 978 N N . HIS A 1 129 ? -35.869 27.861 3.501 1.00 25.18 144 HIS A N 1
ATOM 979 C CA . HIS A 1 129 ? -35.984 28.852 2.437 1.00 31.29 144 HIS A CA 1
ATOM 980 C C . HIS A 1 129 ? -37.316 28.721 1.723 1.00 27.25 144 HIS A C 1
ATOM 981 O O . HIS A 1 129 ? -37.389 28.766 0.488 1.00 29.03 144 HIS A O 1
ATOM 988 N N . ASP A 1 130 ? -38.363 28.548 2.529 1.00 30.57 145 ASP A N 1
ATOM 989 C CA . ASP A 1 130 ? -39.757 28.522 2.064 1.00 27.89 145 ASP A CA 1
ATOM 990 C C . ASP A 1 130 ? -40.095 27.284 1.245 1.00 31.69 145 ASP A C 1
ATOM 991 O O . ASP A 1 130 ? -41.171 27.185 0.664 1.00 33.13 145 ASP A O 1
ATOM 996 N N . THR A 1 131 ? -39.176 26.332 1.217 1.00 22.17 146 THR A N 1
ATOM 997 C CA . THR A 1 131 ? -39.372 25.112 0.453 1.00 25.21 146 THR A CA 1
ATOM 998 C C . THR A 1 131 ? -39.495 23.885 1.345 1.00 21.79 146 THR A C 1
ATOM 999 O O . THR A 1 131 ? -38.629 23.629 2.224 1.00 23.99 146 THR A O 1
ATOM 1003 N N . ILE A 1 132 ? -40.578 23.144 1.151 1.00 28.66 147 ILE A N 1
ATOM 1004 C CA . ILE A 1 132 ? -40.774 21.887 1.851 1.00 20.03 147 ILE A CA 1
ATOM 1005 C C . ILE A 1 132 ? -40.961 20.770 0.827 1.00 28.82 147 ILE A C 1
ATOM 1006 O O . ILE A 1 132 ? -41.385 21.019 -0.312 1.00 27.77 147 ILE A O 1
ATOM 1011 N N . SER A 1 133 ? -40.588 19.554 1.209 1.00 25.87 148 SER A N 1
ATOM 1012 C CA . SER A 1 133 ? -40.746 18.397 0.338 1.00 27.03 148 SER A CA 1
ATOM 1013 C C . SER A 1 133 ? -42.221 18.144 0.057 1.00 25.25 148 SER A C 1
ATOM 1014 O O . SER A 1 133 ? -43.071 18.387 0.921 1.00 30.60 148 SER A O 1
ATOM 1017 N N . SER A 1 134 ? -42.525 17.653 -1.142 1.00 24.50 149 SER A N 1
ATOM 1018 C CA . SER A 1 134 ? -43.897 17.305 -1.507 1.00 28.00 149 SER A CA 1
ATOM 1019 C C . SER A 1 134 ? -44.561 16.383 -0.508 1.00 29.86 149 SER A C 1
ATOM 1020 O O . SER A 1 134 ? -45.730 16.578 -0.151 1.00 30.17 149 SER A O 1
ATOM 1023 N N . TYR A 1 135 ? -43.818 15.355 -0.109 1.00 24.48 150 TYR A N 1
ATOM 1024 C CA . TYR A 1 135 ? -44.258 14.378 0.878 1.00 18.53 150 TYR A CA 1
ATOM 1025 C C . TYR A 1 135 ? -43.288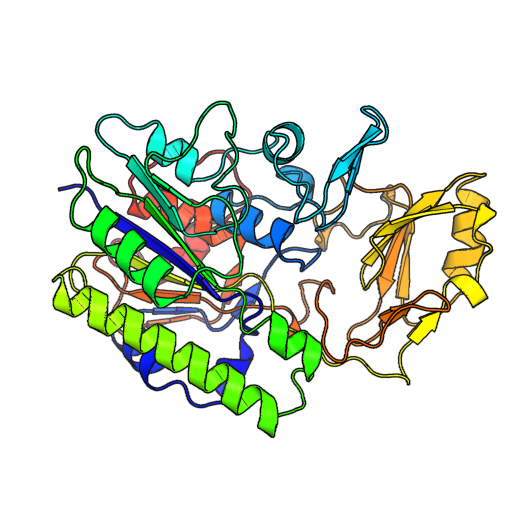 14.401 2.035 1.00 20.49 150 TYR A C 1
ATOM 1026 O O . TYR A 1 135 ? -42.074 14.283 1.839 1.00 24.33 150 TYR A O 1
ATOM 1035 N N . PHE A 1 136 ? -43.800 14.589 3.241 1.00 25.00 151 PHE A N 1
ATOM 1036 C CA . PHE A 1 136 ? -42.923 14.524 4.415 1.00 23.71 151 PHE A CA 1
ATOM 1037 C C . PHE A 1 136 ? -43.742 14.101 5.611 1.00 24.26 151 PHE A C 1
ATOM 1038 O O . PHE A 1 136 ? -44.979 14.256 5.612 1.00 28.30 151 PHE A O 1
ATOM 1046 N N . MET A 1 137 ? -43.078 13.568 6.630 1.00 25.11 152 MET A N 1
ATOM 1047 C CA . MET A 1 137 ? -43.757 13.180 7.855 1.00 26.43 152 MET A CA 1
ATOM 1048 C C . MET A 1 137 ? -43.327 14.095 8.990 1.00 22.78 152 MET A C 1
ATOM 1049 O O . MET A 1 137 ? -42.128 14.330 9.190 1.00 28.23 152 MET A O 1
ATOM 1054 N N . ASN A 1 138 ? -44.308 14.616 9.725 1.00 26.01 153 ASN A N 1
ATOM 1055 C CA . ASN A 1 138 ? -44.045 15.375 10.939 1.00 23.98 153 ASN A CA 1
ATOM 1056 C C . ASN A 1 138 ? -43.345 14.453 11.917 1.00 22.80 153 ASN A C 1
ATOM 1057 O O . ASN A 1 138 ? -43.777 13.304 12.097 1.00 25.63 153 ASN A O 1
ATOM 1062 N N . TYR A 1 139 ? -42.248 14.915 12.521 1.00 24.16 154 TYR A N 1
ATOM 1063 C CA . TYR A 1 139 ? -41.474 13.995 13.341 1.00 22.76 154 TYR A CA 1
ATOM 1064 C C . TYR A 1 139 ? -42.278 13.372 14.467 1.00 22.98 154 TYR A C 1
ATOM 1065 O O . TYR A 1 139 ? -42.894 14.072 15.277 1.00 26.90 154 TYR A O 1
ATOM 1074 N N . ASN A 1 140 ? -42.267 12.043 14.499 1.00 22.33 155 ASN A N 1
ATOM 1075 C CA . ASN A 1 140 ? -42.999 11.276 15.498 1.00 25.83 155 ASN A CA 1
ATOM 1076 C C . ASN A 1 140 ? -42.288 9.941 15.665 1.00 22.93 155 ASN A C 1
ATOM 1077 O O . ASN A 1 140 ? -42.399 9.056 14.812 1.00 26.67 155 ASN A O 1
ATOM 1082 N N . SER A 1 141 ? -41.555 9.803 16.767 1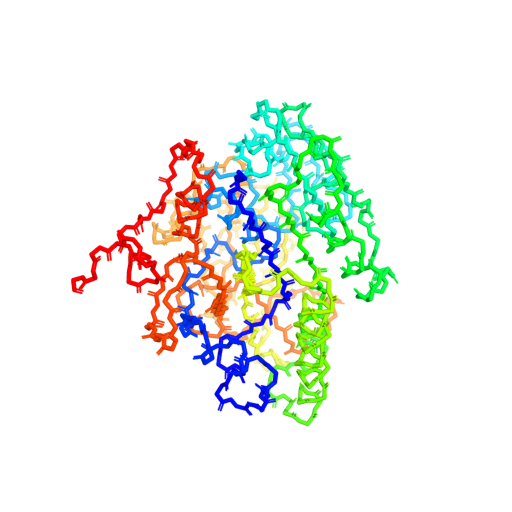.00 27.22 156 SER A N 1
ATOM 1083 C CA . SER A 1 141 ? -40.707 8.633 16.970 1.00 24.18 156 SER A CA 1
ATOM 1084 C C . SER A 1 141 ? -41.479 7.312 17.114 1.00 27.43 156 SER A C 1
ATOM 1085 O O . SER A 1 141 ? -40.878 6.236 17.030 1.00 29.39 156 SER A O 1
ATOM 1088 N N . SER A 1 142 ? -42.799 7.396 17.321 1.00 27.69 157 SER A N 1
ATOM 1089 C CA . SER A 1 142 ? -43.629 6.204 17.505 1.00 28.21 157 SER A CA 1
ATOM 1090 C C . SER A 1 142 ? -43.995 5.524 16.188 1.00 29.56 157 SER A C 1
ATOM 1091 O O . SER A 1 142 ? -44.446 4.381 16.187 1.00 31.27 157 SER A O 1
ATOM 1094 N N . VAL A 1 143 ? -43.822 6.229 15.073 1.00 25.18 158 VAL A N 1
ATOM 1095 C CA . VAL A 1 143 ? -44.172 5.673 13.768 1.00 30.16 158 VAL A CA 1
ATOM 1096 C C . VAL A 1 143 ? -43.235 4.505 13.456 1.00 19.21 158 VAL A C 1
ATOM 1097 O O . VAL A 1 143 ? -41.992 4.649 13.558 1.00 25.16 158 VAL A O 1
ATOM 1101 N N . SER A 1 144 ? -43.793 3.350 13.117 1.00 24.17 159 SER A N 1
ATOM 1102 C CA . SER A 1 144 ? -42.993 2.145 12.939 1.00 27.07 159 SER A CA 1
ATOM 1103 C C . SER A 1 144 ? -42.066 2.244 11.743 1.00 27.03 159 SER A C 1
ATOM 1104 O O . SER A 1 144 ? -42.277 3.078 10.853 1.00 25.71 159 SER A O 1
ATOM 1107 N N . PHE A 1 145 ? -41.046 1.389 11.709 1.00 26.63 160 PHE A N 1
ATOM 1108 C CA . PHE A 1 145 ? -40.164 1.374 10.550 1.00 22.00 160 PHE A CA 1
ATOM 1109 C C . PHE A 1 145 ? -40.929 0.914 9.321 1.00 22.41 160 PHE A C 1
ATOM 1110 O O . PHE A 1 145 ? -40.722 1.445 8.223 1.00 27.91 160 PHE A O 1
ATOM 1118 N N . GLU A 1 146 ? -41.821 -0.057 9.507 1.00 26.41 161 GLU A N 1
ATOM 1119 C CA . GLU A 1 146 ? -42.635 -0.559 8.400 1.00 28.26 161 GLU A CA 1
ATOM 1120 C C . GLU A 1 146 ? -43.434 0.574 7.743 1.00 29.86 161 GLU A C 1
ATOM 1121 O O . GLU A 1 146 ? -43.499 0.667 6.510 1.00 26.55 161 GLU A O 1
ATOM 1127 N N . GLU A 1 147 ? -44.046 1.434 8.554 1.00 27.67 162 GLU A N 1
ATOM 1128 C CA . GLU A 1 147 ? -44.793 2.563 8.005 1.00 29.52 162 GLU A CA 1
ATOM 1129 C C . GLU A 1 147 ? -43.866 3.507 7.242 1.00 21.31 162 GLU A C 1
ATOM 1130 O O . GLU A 1 147 ? -44.188 3.969 6.140 1.00 27.75 162 GLU A O 1
ATOM 1136 N N . ARG A 1 148 ? -42.705 3.800 7.837 1.00 21.31 163 ARG A N 1
ATOM 1137 C CA . ARG A 1 148 ? -41.753 4.704 7.206 1.00 21.56 163 ARG A CA 1
ATOM 1138 C C . ARG A 1 148 ? -41.294 4.108 5.885 1.00 17.43 163 ARG A C 1
ATOM 1139 O O . ARG A 1 148 ? -41.292 4.800 4.863 1.00 22.41 163 ARG A O 1
ATOM 1147 N N . LEU A 1 149 ? -40.935 2.822 5.918 1.00 21.32 164 LEU A N 1
ATOM 1148 C CA . LEU A 1 149 ? -40.480 2.094 4.731 1.00 21.08 164 LEU A CA 1
ATOM 1149 C C . LEU A 1 149 ? -41.523 2.027 3.631 1.00 23.09 164 LEU A C 1
ATOM 1150 O O . LEU A 1 149 ? -41.243 2.288 2.456 1.00 25.37 164 LEU A O 1
ATOM 1155 N N . ASN A 1 150 ? -42.734 1.668 4.017 1.00 24.55 165 ASN A N 1
ATOM 1156 C CA . ASN A 1 150 ? -43.788 1.438 3.029 1.00 25.75 165 ASN A CA 1
ATOM 1157 C C . ASN A 1 150 ? -44.170 2.738 2.341 1.00 28.48 165 ASN A C 1
ATOM 1158 O O . ASN A 1 150 ? -44.310 2.783 1.109 1.00 28.73 165 ASN A O 1
ATOM 1163 N N . ASN A 1 151 ? -44.326 3.801 3.125 1.00 27.25 166 ASN A N 1
ATOM 1164 C CA . ASN A 1 151 ? -44.648 5.116 2.571 1.00 30.73 166 ASN A CA 1
ATOM 1165 C C . ASN A 1 151 ? -43.557 5.735 1.706 1.00 30.21 166 ASN A C 1
ATOM 1166 O O . ASN A 1 151 ? -43.844 6.308 0.652 1.00 32.84 166 ASN A O 1
ATOM 1171 N N . ILE A 1 152 ? -42.309 5.627 2.152 1.00 24.99 167 ILE A N 1
ATOM 1172 C CA . ILE A 1 152 ? -41.207 6.180 1.385 1.00 24.07 167 ILE A CA 1
ATOM 1173 C C . ILE A 1 152 ? -41.027 5.462 0.045 1.00 20.71 167 ILE A C 1
ATOM 1174 O O . ILE A 1 152 ? -40.820 6.120 -0.995 1.00 28.71 167 ILE A O 1
ATOM 1179 N N . THR A 1 153 ? -41.150 4.127 0.053 1.00 24.75 168 THR A N 1
ATOM 1180 C CA . THR A 1 153 ? -40.956 3.346 -1.162 1.00 22.83 168 THR A CA 1
ATOM 1181 C C . THR A 1 153 ? -42.161 3.473 -2.077 1.00 29.46 168 THR A C 1
ATOM 1182 O O . THR A 1 153 ? -42.020 3.466 -3.302 1.00 27.24 168 THR A O 1
ATOM 1186 N N . MET A 1 154 ? -43.352 3.606 -1.505 1.00 27.40 169 MET A N 1
ATOM 1187 C CA . MET A 1 154 ? -44.512 3.782 -2.363 1.00 27.10 169 MET A CA 1
ATOM 1188 C C . MET A 1 154 ? -44.439 5.139 -3.047 1.00 31.97 169 MET A C 1
ATOM 1189 O O . MET A 1 154 ? -44.739 5.253 -4.229 1.00 32.39 169 MET A O 1
ATOM 1194 N N . TRP A 1 155 ? -44.021 6.163 -2.308 1.00 30.31 170 TRP A N 1
ATOM 1195 C CA . TRP A 1 155 ? -43.842 7.504 -2.861 1.00 31.66 170 TRP A CA 1
ATOM 1196 C C . TRP A 1 155 ? -42.830 7.525 -4.001 1.00 30.93 170 TRP A C 1
ATOM 1197 O O . TRP A 1 155 ? -43.063 8.148 -5.040 1.00 30.19 170 TRP A O 1
ATOM 1208 N N . LEU A 1 156 ? -41.704 6.847 -3.809 1.00 24.95 171 LEU A N 1
ATOM 1209 C CA . LEU A 1 156 ? -40.703 6.762 -4.858 1.00 26.18 171 LEU A CA 1
ATOM 1210 C C . LEU A 1 156 ? -41.261 6.078 -6.089 1.00 35.24 171 LEU A C 1
ATOM 1211 O O . LEU A 1 156 ? -40.951 6.462 -7.210 1.00 34.30 171 LEU A O 1
ATOM 1216 N N . ASN A 1 157 ? -42.090 5.061 -5.883 1.00 31.66 172 ASN A N 1
ATOM 1217 C CA . ASN A 1 157 ? -42.507 4.202 -6.988 1.00 40.01 172 ASN A CA 1
ATOM 1218 C C . ASN A 1 157 ? -43.661 4.809 -7.769 1.00 44.96 172 ASN A C 1
ATOM 1219 O O . ASN A 1 157 ? -43.682 4.798 -9.009 1.00 44.82 172 ASN A O 1
ATOM 1224 N N . ASN A 1 158 ? -44.626 5.324 -7.019 1.00 45.02 173 ASN A N 1
ATOM 12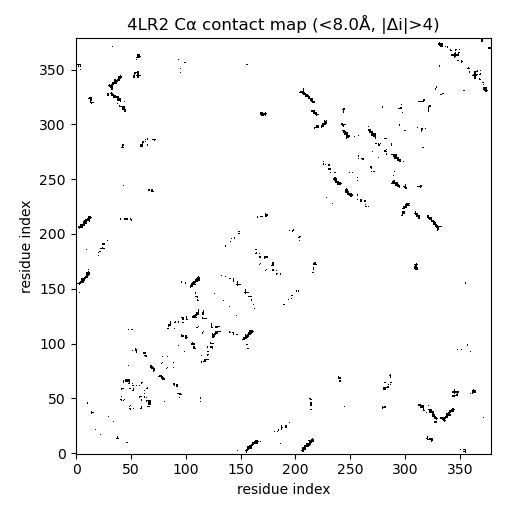25 C CA . ASN A 1 158 ? -45.763 6.024 -7.581 1.00 43.91 173 ASN A CA 1
ATOM 1226 C C . ASN A 1 158 ? -45.380 7.477 -7.808 1.00 47.66 173 ASN A C 1
ATOM 1227 O O . ASN A 1 158 ? -44.318 7.765 -8.363 1.00 55.08 173 ASN A O 1
ATOM 1232 N N . SER A 1 159 ? -46.247 8.380 -7.364 1.00 45.17 174 SER A N 1
ATOM 1233 C CA . SER A 1 159 ? -46.020 9.827 -7.436 1.00 34.44 174 SER A CA 1
ATOM 1234 C C . SER A 1 159 ? -45.862 10.444 -8.832 1.00 38.14 174 SER A C 1
ATOM 1235 O O . SER A 1 159 ? -45.178 9.903 -9.712 1.00 38.51 174 SER A O 1
ATOM 1238 N N . ASN A 1 160 ? -46.495 11.602 -9.003 1.00 35.22 175 ASN A N 1
ATOM 1239 C CA . ASN A 1 160 ? -46.409 12.378 -10.220 1.00 39.31 175 ASN A CA 1
ATOM 1240 C C . ASN A 1 160 ? -46.698 13.845 -9.900 1.00 38.90 175 ASN A C 1
ATOM 1241 O O . ASN A 1 160 ? -47.783 14.175 -9.432 1.00 42.03 175 ASN A O 1
ATOM 1246 N N . PRO A 1 161 ? -45.728 14.739 -10.144 1.00 34.43 176 PRO A N 1
ATOM 1247 C CA . PRO A 1 161 ? -44.388 14.520 -10.713 1.00 36.20 176 PRO A CA 1
ATOM 1248 C C . PRO A 1 161 ? -43.545 13.517 -9.914 1.00 32.88 176 PRO A C 1
ATOM 1249 O O . PRO A 1 161 ? -43.805 13.315 -8.723 1.00 33.64 176 PRO A O 1
ATOM 1253 N N . PRO A 1 162 ? -42.573 12.859 -10.568 1.00 32.13 177 PRO A N 1
ATOM 1254 C CA . PRO A 1 162 ? -41.855 11.761 -9.916 1.00 30.08 177 PRO A CA 1
ATOM 1255 C C . PRO A 1 162 ? -41.006 12.201 -8.723 1.00 31.20 177 PRO A C 1
ATOM 1256 O O . PRO A 1 162 ? -40.456 13.308 -8.703 1.00 28.67 177 PRO A O 1
ATOM 1260 N N . VAL A 1 163 ? -40.951 11.332 -7.720 1.00 28.36 178 VAL A N 1
ATOM 1261 C CA . VAL A 1 163 ? -40.086 11.537 -6.558 1.00 26.14 178 VAL A CA 1
ATOM 1262 C C . VAL A 1 163 ? -38.712 11.019 -6.931 1.00 25.47 178 VAL A C 1
ATOM 1263 O O . VAL A 1 163 ? -38.562 9.838 -7.247 1.00 28.21 178 VAL A O 1
ATOM 1267 N N . THR A 1 164 ? -37.716 11.904 -6.904 1.00 25.79 179 THR A N 1
ATOM 1268 C CA . THR A 1 164 ? -36.368 11.568 -7.341 1.00 23.10 179 THR A CA 1
ATOM 1269 C C . THR A 1 164 ? -35.379 11.586 -6.189 1.00 21.53 179 THR A C 1
ATOM 1270 O O . THR A 1 164 ? -34.280 11.031 -6.310 1.00 26.95 179 THR A O 1
ATOM 1274 N N . PHE A 1 165 ? -35.753 12.231 -5.081 1.00 21.18 180 PHE A N 1
ATOM 1275 C CA . PHE A 1 165 ? -34.932 12.178 -3.873 1.00 18.87 180 PHE A CA 1
ATOM 1276 C C . PHE A 1 165 ? -35.811 11.910 -2.663 1.00 19.17 180 PHE A C 1
ATOM 1277 O O . PHE A 1 165 ? -36.819 12.584 -2.458 1.00 25.26 180 PHE A O 1
ATOM 1285 N N . ALA A 1 166 ? -35.381 10.978 -1.823 1.00 21.82 181 ALA A N 1
ATOM 1286 C CA . ALA A 1 166 ? -36.162 10.573 -0.653 1.00 20.14 181 ALA A CA 1
ATOM 1287 C C . ALA A 1 166 ? -35.229 10.307 0.508 1.00 22.62 181 ALA A C 1
ATOM 1288 O O . ALA A 1 166 ? -34.119 9.814 0.298 1.00 20.80 181 ALA A O 1
ATOM 1290 N N . THR A 1 167 ? -35.676 10.656 1.717 1.00 22.28 182 THR A N 1
ATOM 1291 C CA . THR A 1 167 ? -34.926 10.329 2.923 1.00 21.25 182 THR A CA 1
ATOM 1292 C C . THR A 1 167 ? -35.716 9.380 3.842 1.00 17.06 182 THR A C 1
ATOM 1293 O O . THR A 1 167 ? -36.955 9.424 3.898 1.00 21.39 182 THR A O 1
ATOM 1297 N N . LEU A 1 168 ? -34.994 8.532 4.568 1.00 18.62 183 LEU A N 1
ATOM 1298 C CA . LEU A 1 168 ? -35.594 7.562 5.491 1.00 15.28 183 LEU A CA 1
ATOM 1299 C C . LEU A 1 168 ? -34.704 7.510 6.729 1.00 17.79 183 LEU A C 1
ATOM 1300 O O . LEU A 1 168 ? -33.479 7.314 6.617 1.00 21.39 183 LEU A O 1
ATOM 1305 N N . TYR A 1 169 ? -35.297 7.697 7.910 1.00 17.40 184 TYR A N 1
ATOM 1306 C CA . TYR A 1 169 ? -34.544 7.791 9.1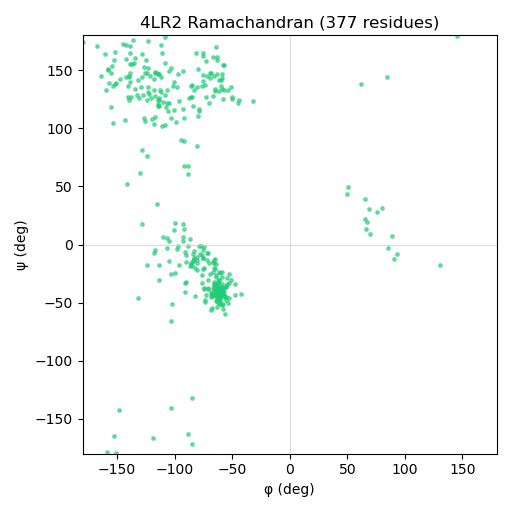64 1.00 15.42 184 TYR A CA 1
ATOM 1307 C C . TYR A 1 169 ? -35.087 6.839 10.219 1.00 16.95 184 TYR A C 1
ATOM 1308 O O . TYR A 1 169 ? -36.306 6.623 10.319 1.00 18.32 184 TYR A O 1
ATOM 1317 N N . TRP A 1 170 ? -34.190 6.276 11.021 1.00 16.19 185 TRP A N 1
ATOM 1318 C CA . TRP A 1 170 ? -34.583 5.385 12.112 1.00 15.39 185 TRP A CA 1
ATOM 1319 C C . TRP A 1 170 ? -33.715 5.709 13.319 1.00 15.09 185 TRP A C 1
ATOM 1320 O O . TRP A 1 170 ? -32.551 6.104 13.148 1.00 16.24 185 TRP A O 1
ATOM 1331 N N . GLU A 1 171 ? -34.279 5.555 14.517 1.00 15.82 186 GLU A N 1
ATOM 1332 C CA . GLU A 1 171 ? -33.646 6.032 15.752 1.00 16.74 186 GLU A CA 1
ATOM 1333 C C . GLU A 1 171 ? -32.632 5.081 16.347 1.00 14.32 186 GLU A C 1
ATOM 1334 O O . GLU A 1 171 ? -31.884 5.468 17.255 1.00 17.47 186 GLU A O 1
ATOM 1340 N N . GLU A 1 172 ? -32.642 3.830 15.878 1.00 16.63 187 GLU A N 1
ATOM 1341 C CA . GLU A 1 172 ? -31.682 2.833 16.339 1.00 14.62 187 GLU A CA 1
ATOM 1342 C C . GLU A 1 172 ? -30.593 2.629 15.282 1.00 13.97 187 GLU A C 1
ATOM 1343 O O . GLU A 1 172 ? -30.855 2.792 14.070 1.00 15.54 187 GLU A O 1
ATOM 1349 N N . PRO A 1 173 ? -29.370 2.236 15.714 1.00 15.67 188 PRO A N 1
ATOM 1350 C CA . PRO A 1 173 ? -29.034 1.739 17.061 1.00 15.96 188 PRO A CA 1
ATOM 1351 C C . PRO A 1 173 ? -28.572 2.787 18.067 1.00 13.02 188 PRO A C 1
ATOM 1352 O O . PRO A 1 173 ? -28.033 2.430 19.132 1.00 15.55 188 PRO A O 1
ATOM 1356 N N . ASP A 1 174 ? -28.760 4.066 17.765 1.00 15.56 189 ASP A N 1
ATOM 1357 C CA . ASP A 1 174 ? -28.334 5.114 18.701 1.00 14.06 189 ASP A CA 1
ATOM 1358 C C . ASP A 1 174 ? -29.004 4.999 20.075 1.00 11.24 189 ASP A C 1
ATOM 1359 O O . ASP A 1 174 ? -28.328 4.980 21.105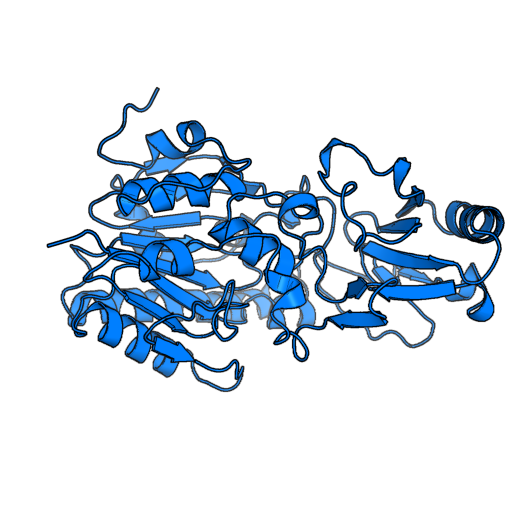 1.00 12.76 189 ASP A O 1
ATOM 1364 N N . ALA A 1 175 ? -30.330 4.916 20.088 1.00 15.48 190 ALA A N 1
ATOM 1365 C CA . ALA A 1 175 ? -31.082 4.875 21.345 1.00 16.31 190 ALA A CA 1
ATOM 1366 C C . ALA A 1 175 ? -30.588 3.771 22.285 1.00 11.98 190 ALA A C 1
ATOM 1367 O O . ALA A 1 175 ? -30.340 4.024 23.485 1.00 18.59 190 ALA A O 1
ATOM 1369 N N . SER A 1 176 ? -30.470 2.547 21.764 1.00 13.79 191 SER A N 1
ATOM 1370 C CA . SER A 1 176 ? -30.032 1.427 22.590 1.00 17.73 191 SER A CA 1
ATOM 1371 C C . SER A 1 176 ? -28.511 1.429 22.869 1.00 15.47 191 SER A C 1
ATOM 1372 O O . SER A 1 176 ? -28.060 0.919 23.918 1.00 17.88 191 SER A O 1
ATOM 1375 N N . GLY A 1 177 ? -27.727 2.029 21.970 1.00 15.93 192 GLY A N 1
ATOM 1376 C CA . GLY A 1 177 ? -26.306 2.201 22.236 1.00 13.63 192 GLY A CA 1
ATOM 1377 C C . GLY A 1 177 ? -26.079 3.093 23.444 1.00 13.17 192 GLY A C 1
ATOM 1378 O O . GLY A 1 177 ? -25.125 2.862 24.221 1.00 15.00 192 GLY A O 1
ATOM 1379 N N . HIS A 1 178 ? -26.917 4.124 23.614 1.00 13.60 193 HIS A N 1
ATOM 1380 C CA . HIS A 1 178 ? -26.851 4.979 24.799 1.00 13.51 193 HIS A CA 1
ATOM 1381 C C . HIS A 1 178 ? -27.214 4.175 26.034 1.00 14.17 193 HIS A C 1
ATOM 1382 O O . HIS A 1 178 ? -26.547 4.274 27.069 1.00 15.13 193 HIS A O 1
ATOM 1389 N N . LYS A 1 179 ? -28.260 3.363 25.920 1.00 15.68 194 LYS A N 1
ATOM 1390 C CA . LYS A 1 179 ? -28.753 2.573 27.049 1.00 14.80 194 LYS A CA 1
ATOM 1391 C C . LYS A 1 179 ? -27.752 1.537 27.570 1.00 14.39 194 LYS A C 1
ATOM 1392 O O . LYS A 1 179 ? -27.420 1.526 28.788 1.00 16.90 194 LYS A O 1
ATOM 1398 N N . TYR A 1 180 ? -27.259 0.693 26.666 1.00 18.51 195 TYR A N 1
ATOM 1399 C CA . TYR A 1 180 ? -26.377 -0.393 27.054 1.00 16.88 195 TYR A CA 1
ATOM 1400 C C . TYR A 1 180 ? -24.897 -0.038 27.055 1.00 18.77 195 TYR A C 1
ATOM 1401 O O . TYR A 1 180 ? -24.143 -0.566 27.875 1.00 27.19 195 TYR A O 1
ATOM 1410 N N . GLY A 1 181 ? -24.496 0.860 26.150 1.00 18.01 196 GLY A N 1
ATOM 1411 C CA . GLY A 1 181 ? -23.089 1.073 25.856 1.00 15.62 196 GLY A CA 1
ATOM 1412 C C . GLY A 1 181 ? -22.602 0.067 24.828 1.00 18.27 196 GLY A C 1
ATOM 1413 O O . GLY A 1 181 ? -23.036 -1.089 24.831 1.00 24.77 196 GLY A O 1
ATOM 1414 N N . PRO A 1 182 ? -21.698 0.493 23.930 1.00 20.29 197 PRO A N 1
ATOM 1415 C CA . PRO A 1 182 ? -21.326 -0.360 22.791 1.00 22.54 197 PRO A CA 1
ATOM 1416 C C . PRO A 1 182 ? -20.511 -1.561 23.215 1.00 24.07 197 PRO A C 1
ATOM 1417 O O . PRO A 1 182 ? -20.393 -2.517 22.447 1.00 30.53 197 PRO A O 1
ATOM 1421 N N . GLU A 1 183 ? -19.970 -1.530 24.428 1.00 23.65 198 GLU A N 1
ATOM 1422 C CA . GLU A 1 183 ? -19.196 -2.672 24.918 1.00 26.92 198 GLU A CA 1
ATOM 1423 C C . GLU A 1 183 ? -20.070 -3.804 25.451 1.00 25.96 198 GLU A C 1
ATOM 1424 O O . GLU A 1 183 ? -19.575 -4.900 25.689 1.00 28.72 198 GLU A O 1
ATOM 1430 N N . ASP A 1 184 ? -21.368 -3.552 25.620 1.00 20.54 199 ASP A N 1
ATOM 1431 C CA . ASP A 1 184 ? -22.292 -4.601 26.043 1.00 24.95 199 ASP A CA 1
ATOM 1432 C C . ASP A 1 184 ? -22.682 -5.458 24.841 1.00 25.80 199 ASP A C 1
ATOM 1433 O O . ASP A 1 184 ? -23.737 -5.229 24.222 1.00 21.22 199 ASP A O 1
ATOM 1438 N N . LYS A 1 185 ? -21.853 -6.448 24.517 1.00 23.47 200 LYS A N 1
ATOM 1439 C CA . LYS A 1 185 ? -22.075 -7.220 23.292 1.00 22.62 200 LYS A CA 1
ATOM 1440 C C . LYS A 1 185 ? -23.385 -8.001 23.277 1.00 24.68 200 LYS A C 1
ATOM 1441 O O . LYS A 1 185 ? -24.048 -8.082 22.229 1.00 22.29 200 LYS A O 1
ATOM 1447 N N . GLU A 1 186 ? -23.756 -8.588 24.415 1.00 25.65 201 GLU A N 1
ATOM 1448 C CA . GLU A 1 186 ? -24.987 -9.371 24.454 1.00 22.55 201 GLU A CA 1
ATOM 1449 C C . GLU A 1 186 ? -26.190 -8.536 24.049 1.00 25.11 201 GLU A C 1
ATOM 1450 O O . GLU A 1 186 ? -26.964 -8.928 23.173 1.00 25.85 201 GLU A O 1
ATOM 1456 N N . ASN A 1 187 ? -26.339 -7.371 24.672 1.00 18.97 202 ASN A N 1
ATOM 1457 C CA . ASN A 1 187 ? -27.489 -6.534 24.366 1.00 21.81 202 ASN A CA 1
ATOM 1458 C C . ASN A 1 187 ? -27.391 -5.815 23.018 1.00 17.64 202 ASN A C 1
ATOM 1459 O O . ASN A 1 187 ? -28.382 -5.734 22.273 1.00 18.77 202 ASN A O 1
ATOM 1464 N N . MET A 1 188 ? -26.199 -5.347 22.658 1.00 18.01 203 MET A N 1
ATOM 1465 C CA . MET A 1 188 ? -26.037 -4.689 21.359 1.00 18.78 203 MET A CA 1
ATOM 1466 C C . MET A 1 188 ? -26.252 -5.646 20.185 1.00 26.77 203 MET A C 1
ATOM 1467 O O . MET A 1 188 ? -26.754 -5.239 19.136 1.00 21.29 203 MET A O 1
ATOM 1472 N N . SER A 1 189 ? -25.911 -6.920 20.353 1.00 19.01 204 SER A N 1
ATOM 1473 C CA . SER A 1 189 ? -26.074 -7.860 19.241 1.00 17.62 204 SER A CA 1
ATOM 1474 C C . SER A 1 189 ? -27.553 -8.050 18.875 1.00 23.26 204 SER A C 1
ATOM 1475 O O . SER A 1 189 ? -27.896 -8.261 17.703 1.00 20.96 204 SER A O 1
ATOM 1478 N N . ARG A 1 190 ? -28.424 -7.992 19.883 1.00 16.45 205 ARG A N 1
ATOM 1479 C CA . ARG A 1 190 ? -29.866 -8.030 19.640 1.00 16.30 205 ARG A CA 1
ATOM 1480 C C . ARG A 1 190 ? -30.379 -6.743 18.991 1.00 23.51 205 ARG A C 1
ATOM 1481 O O . ARG A 1 190 ? -31.248 -6.771 18.106 1.00 22.31 205 ARG A O 1
ATOM 1489 N N . VAL A 1 191 ? -29.829 -5.618 19.416 1.00 18.33 206 VAL A N 1
ATOM 1490 C CA . VAL A 1 191 ? -30.144 -4.324 18.822 1.00 20.91 206 VAL A CA 1
ATOM 1491 C C . VAL A 1 191 ? -29.756 -4.334 17.347 1.00 18.86 206 VAL A C 1
ATOM 1492 O O . VAL A 1 191 ? -30.562 -3.999 16.458 1.00 18.13 206 VAL A O 1
ATOM 1496 N N . LEU A 1 192 ? -28.521 -4.735 17.078 1.00 18.12 207 LEU A N 1
ATOM 1497 C CA . LEU A 1 192 ? -28.013 -4.706 15.710 1.00 17.17 207 LEU A CA 1
ATOM 1498 C C . LEU A 1 192 ? -28.648 -5.762 14.798 1.00 22.30 207 LEU A C 1
ATOM 1499 O O . LEU A 1 192 ? -28.765 -5.546 13.591 1.00 20.81 207 LEU A O 1
ATOM 1504 N N . LYS A 1 193 ? -29.047 -6.903 15.355 1.00 19.75 208 LYS A N 1
ATOM 1505 C CA . LYS A 1 193 ? -29.738 -7.910 14.560 1.00 25.31 208 LYS A CA 1
ATOM 1506 C C . LYS A 1 193 ? -31.054 -7.337 14.034 1.00 25.15 208 LYS A C 1
ATOM 1507 O O . LYS A 1 193 ? -31.442 -7.598 12.889 1.00 25.32 208 LYS A O 1
ATOM 1513 N N . LYS A 1 194 ? -31.746 -6.570 14.877 1.00 18.27 209 LYS A N 1
ATOM 1514 C CA . LYS A 1 194 ? -32.984 -5.904 14.455 1.00 25.75 209 LYS A CA 1
ATOM 1515 C C . LYS A 1 194 ? -32.729 -4.890 13.329 1.00 24.03 209 LYS A C 1
ATOM 1516 O O . LYS A 1 194 ? -33.501 -4.807 12.359 1.00 23.13 209 LYS A O 1
ATOM 1522 N N . ILE A 1 195 ? -31.646 -4.128 13.440 1.00 18.65 210 ILE A N 1
ATOM 1523 C CA . ILE A 1 195 ? -31.281 -3.223 12.358 1.00 20.82 210 ILE A CA 1
ATOM 1524 C C . ILE A 1 195 ? -31.026 -4.017 11.075 1.00 25.55 210 ILE A C 1
ATOM 1525 O O . ILE A 1 195 ? -31.525 -3.651 9.998 1.00 21.83 210 ILE A O 1
ATOM 1530 N N . ASP A 1 196 ? -30.287 -5.123 11.178 1.00 20.63 211 ASP A N 1
ATOM 1531 C CA . ASP A 1 196 ? -30.060 -5.940 9.977 1.00 21.47 211 ASP A CA 1
ATOM 1532 C C . ASP A 1 196 ? -31.350 -6.463 9.362 1.00 23.51 211 ASP A C 1
ATOM 1533 O O . ASP A 1 196 ? -31.483 -6.522 8.133 1.00 26.27 211 ASP A O 1
ATOM 1538 N N . ASP A 1 197 ? -32.292 -6.861 10.215 1.00 20.80 212 ASP A N 1
ATOM 1539 C CA . ASP A 1 197 ? -33.607 -7.300 9.746 1.00 23.54 212 ASP A CA 1
ATOM 1540 C C . ASP A 1 197 ? -34.371 -6.192 9.032 1.00 25.24 212 ASP A C 1
ATOM 1541 O O . ASP A 1 197 ? -35.087 -6.449 8.053 1.00 27.20 212 ASP A O 1
ATOM 1546 N N . LEU A 1 198 ? -34.233 -4.964 9.524 1.00 24.56 213 LEU A N 1
ATOM 1547 C CA . LEU A 1 198 ? -34.877 -3.828 8.888 1.00 24.86 213 LEU A CA 1
ATOM 1548 C C . LEU A 1 198 ? -34.269 -3.571 7.525 1.00 23.51 213 LEU A C 1
ATOM 1549 O O . LEU A 1 198 ? -34.966 -3.194 6.588 1.00 21.12 213 LEU A O 1
ATOM 1554 N N . ILE A 1 199 ? -32.960 -3.760 7.420 1.00 22.13 214 ILE A N 1
ATOM 1555 C CA . ILE A 1 199 ? -32.299 -3.638 6.126 1.00 23.28 214 ILE A CA 1
ATOM 1556 C C . ILE A 1 199 ? -32.830 -4.707 5.167 1.00 24.79 214 ILE A C 1
ATOM 1557 O O . ILE A 1 199 ? -33.120 -4.419 4.000 1.00 26.90 214 ILE A O 1
ATOM 1562 N N . GLY A 1 200 ? -33.014 -5.925 5.667 1.00 25.84 215 GLY A N 1
ATOM 1563 C CA . GLY A 1 200 ? -33.630 -6.956 4.865 1.00 25.88 215 GLY A CA 1
ATOM 1564 C C . GLY A 1 200 ? -35.033 -6.552 4.449 1.00 23.80 215 GLY A C 1
ATOM 1565 O O . GLY A 1 200 ? -35.430 -6.807 3.316 1.00 27.59 215 GLY A O 1
ATOM 1566 N N . ASP A 1 201 ? -35.785 -5.904 5.339 1.00 28.62 216 ASP A N 1
ATOM 1567 C CA . ASP A 1 201 ? -37.155 -5.476 5.010 1.00 27.04 216 ASP A CA 1
ATOM 1568 C C . ASP A 1 201 ? -37.137 -4.429 3.909 1.00 26.45 216 ASP A C 1
ATOM 1569 O O . ASP A 1 201 ? -38.001 -4.406 3.020 1.00 24.87 216 ASP A O 1
ATOM 1574 N N . LEU A 1 202 ? -36.138 -3.562 3.970 1.00 28.66 217 LEU A N 1
ATOM 1575 C CA . LEU A 1 202 ? -35.940 -2.559 2.938 1.00 27.13 217 LEU A CA 1
ATOM 1576 C C . LEU A 1 202 ? -35.665 -3.208 1.573 1.00 28.58 217 LEU A C 1
ATOM 1577 O O . LEU A 1 202 ? -36.333 -2.877 0.571 1.00 26.83 217 LEU A O 1
ATOM 1582 N N . VAL A 1 203 ? -34.710 -4.145 1.526 1.00 23.86 218 VAL A N 1
ATOM 1583 C CA . VAL A 1 203 ? -34.367 -4.784 0.252 1.00 23.18 218 VAL A CA 1
ATOM 1584 C C . VAL A 1 203 ? -35.557 -5.562 -0.313 1.00 25.38 218 VAL A C 1
ATOM 1585 O O . VAL A 1 203 ? -35.876 -5.449 -1.500 1.00 28.06 218 VAL A O 1
ATOM 1589 N N . GLN A 1 204 ? -36.202 -6.366 0.541 1.00 24.74 219 GLN A N 1
ATOM 1590 C CA . GLN A 1 204 ? -37.326 -7.206 0.126 1.00 28.60 219 GLN A CA 1
ATOM 1591 C C . GLN A 1 204 ? -38.430 -6.349 -0.473 1.00 25.86 219 GLN A C 1
ATOM 1592 O O . GLN A 1 204 ? -39.065 -6.729 -1.465 1.00 28.92 219 GLN A O 1
ATOM 1598 N N . ARG A 1 205 ? -38.655 -5.196 0.143 1.00 28.11 220 ARG A N 1
ATOM 1599 C CA . ARG A 1 205 ? -39.681 -4.255 -0.284 1.00 25.55 220 ARG A CA 1
ATOM 1600 C C . ARG A 1 205 ? -39.332 -3.647 -1.631 1.00 21.45 220 ARG A C 1
ATOM 1601 O O . ARG A 1 205 ? -40.194 -3.530 -2.515 1.00 27.32 220 ARG A O 1
ATOM 1609 N N . LEU A 1 206 ? -38.074 -3.267 -1.801 1.00 23.93 221 LEU A N 1
ATOM 1610 C CA . LEU A 1 206 ? -37.607 -2.701 -3.069 1.00 23.93 221 LEU A CA 1
ATOM 1611 C C . LEU A 1 206 ? -37.767 -3.718 -4.189 1.00 26.16 221 LEU A C 1
ATOM 1612 O O . LEU A 1 206 ? -38.167 -3.368 -5.310 1.00 29.06 221 LEU A O 1
ATOM 1617 N N . LYS A 1 207 ? -37.460 -4.982 -3.890 1.00 25.07 222 LYS A N 1
ATOM 1618 C CA . LYS A 1 207 ? -37.559 -6.032 -4.901 1.00 25.71 222 LYS A CA 1
ATOM 1619 C C . LYS A 1 207 ? -39.008 -6.278 -5.259 1.00 27.46 222 LYS A C 1
ATOM 1620 O O . LYS A 1 207 ? -39.350 -6.435 -6.430 1.00 29.57 222 LYS A O 1
ATOM 1626 N N . MET A 1 208 ? -39.865 -6.311 -4.246 1.00 26.57 223 MET A N 1
ATOM 1627 C CA . MET A 1 208 ? -41.280 -6.596 -4.455 1.00 31.39 223 MET A CA 1
ATOM 1628 C C . MET A 1 208 ? -41.931 -5.538 -5.365 1.00 28.74 223 MET A C 1
ATOM 1629 O O . MET A 1 208 ? -42.776 -5.861 -6.209 1.00 33.28 223 MET A O 1
ATOM 1634 N N . LEU A 1 209 ? -41.518 -4.284 -5.215 1.00 27.83 224 LEU A N 1
ATOM 1635 C CA . LEU A 1 209 ? -42.049 -3.191 -6.022 1.00 29.55 224 LEU A CA 1
ATOM 1636 C C . LEU A 1 209 ? -41.278 -3.006 -7.325 1.00 30.70 224 LEU A C 1
ATOM 1637 O O . LEU A 1 209 ? -41.606 -2.130 -8.116 1.00 39.45 224 LEU A O 1
ATOM 1642 N N . GLY A 1 210 ? -40.241 -3.814 -7.533 1.00 33.54 225 GLY A N 1
ATOM 1643 C CA . GLY A 1 210 ? -39.411 -3.716 -8.730 1.00 32.17 225 GLY A CA 1
ATOM 1644 C C . GLY A 1 210 ? -38.569 -2.453 -8.793 1.00 34.77 225 GLY A C 1
ATOM 1645 O O . GLY A 1 210 ? -38.279 -1.942 -9.881 1.00 36.50 225 GLY A O 1
ATOM 1646 N N . LEU A 1 211 ? -38.178 -1.948 -7.623 1.00 33.33 226 LEU A N 1
ATOM 1647 C CA . LEU A 1 211 ? -37.342 -0.750 -7.507 1.00 32.58 226 LEU A CA 1
ATOM 1648 C C . LEU A 1 211 ? -35.879 -1.117 -7.361 1.00 30.20 226 LEU A C 1
ATOM 1649 O O . LEU A 1 211 ? -34.996 -0.284 -7.583 1.00 31.36 226 LEU A O 1
ATOM 1654 N N . TRP A 1 212 ? -35.632 -2.371 -6.999 1.00 29.07 227 TRP A N 1
ATOM 1655 C CA . TRP A 1 212 ? -34.302 -2.802 -6.576 1.00 28.73 227 TRP A CA 1
ATOM 1656 C C . TRP A 1 212 ? -33.231 -2.638 -7.655 1.00 31.30 227 TRP A C 1
ATOM 1657 O O . TRP A 1 212 ? -32.095 -2.272 -7.348 1.00 31.42 227 TRP A O 1
ATOM 1668 N N . GLU A 1 213 ? -33.586 -2.886 -8.914 1.00 34.71 228 GLU A N 1
ATOM 1669 C CA . GLU A 1 213 ? -32.602 -2.771 -9.985 1.00 35.92 228 GLU A CA 1
ATOM 1670 C C . GLU A 1 213 ? -32.360 -1.330 -10.449 1.00 33.84 228 GLU A C 1
ATOM 1671 O O . GLU A 1 213 ? -31.296 -1.038 -11.009 1.00 35.78 228 GLU A O 1
ATOM 1677 N N . ASN A 1 214 ? -33.312 -0.425 -10.212 1.00 30.64 229 ASN A N 1
ATOM 1678 C CA . ASN A 1 214 ? -33.219 0.916 -10.808 1.00 28.95 229 ASN A CA 1
ATOM 1679 C C . ASN A 1 214 ? -33.123 2.089 -9.834 1.00 26.06 229 ASN A C 1
ATOM 1680 O O . ASN A 1 214 ? -32.865 3.233 -10.233 1.00 32.05 229 ASN A O 1
ATOM 1685 N N . LEU A 1 215 ? -33.287 1.808 -8.553 1.00 26.46 230 LEU A N 1
ATOM 1686 C CA . LEU A 1 215 ? -33.187 2.854 -7.553 1.00 25.82 230 LEU A CA 1
ATOM 1687 C C . LEU A 1 215 ? -31.804 2.852 -6.936 1.00 25.32 230 LEU A C 1
ATOM 1688 O O . LEU A 1 215 ? -31.258 1.797 -6.627 1.00 27.48 230 LEU A O 1
ATOM 1693 N N . ASN A 1 216 ? -31.237 4.042 -6.791 1.00 23.51 231 ASN A N 1
ATOM 1694 C CA . ASN A 1 216 ? -29.992 4.218 -6.044 1.00 19.97 231 ASN A CA 1
ATOM 1695 C C . ASN A 1 216 ? -30.321 4.352 -4.579 1.00 23.09 231 ASN A C 1
ATOM 1696 O O . ASN A 1 216 ? -31.161 5.171 -4.209 1.00 22.76 231 ASN A O 1
ATOM 1701 N N . VAL A 1 217 ? -29.679 3.527 -3.752 1.00 20.64 232 VAL A N 1
ATOM 1702 C CA . VAL A 1 217 ? -29.903 3.535 -2.312 1.00 17.40 232 VAL A CA 1
ATOM 1703 C C . VAL A 1 217 ? -28.585 3.666 -1.569 1.00 20.12 232 VAL A C 1
ATOM 1704 O O . VAL A 1 217 ? -27.650 2.907 -1.824 1.00 19.90 232 VAL A O 1
ATOM 1708 N N . ILE A 1 218 ? -28.538 4.628 -0.650 1.00 18.41 233 ILE A N 1
ATOM 1709 C CA . ILE A 1 218 ? -27.403 4.826 0.253 1.00 15.47 233 ILE A CA 1
ATOM 1710 C C . ILE A 1 218 ? -27.890 4.540 1.648 1.00 20.27 233 ILE A C 1
ATOM 1711 O O . ILE A 1 218 ? -28.886 5.121 2.096 1.00 20.08 233 ILE A O 1
ATOM 1716 N N . ILE A 1 219 ? -27.212 3.617 2.324 1.00 18.79 234 ILE A N 1
ATOM 1717 C CA . ILE A 1 219 ? -27.476 3.326 3.734 1.00 13.66 234 ILE A CA 1
ATOM 1718 C C . ILE A 1 219 ? -26.266 3.830 4.502 1.00 14.52 234 ILE A C 1
ATOM 1719 O O . ILE A 1 219 ? -25.130 3.422 4.222 1.00 18.72 234 ILE A O 1
ATOM 1724 N N . THR A 1 220 ? -26.493 4.726 5.460 1.00 15.64 235 THR A N 1
ATOM 1725 C CA . THR A 1 220 ? -25.374 5.334 6.179 1.00 14.58 235 THR A CA 1
ATOM 1726 C C . THR A 1 220 ? -25.828 5.732 7.566 1.00 18.65 235 THR A C 1
ATOM 1727 O O . THR A 1 220 ? -26.875 5.250 8.041 1.00 15.81 235 THR A O 1
ATOM 1731 N N . SER A 1 221 ? -25.048 6.577 8.239 1.00 13.39 236 SER A N 1
ATOM 1732 C CA . SER A 1 221 ? -25.401 7.024 9.581 1.00 16.54 236 SER A CA 1
ATOM 1733 C C . SER A 1 221 ? -24.682 8.318 9.898 1.00 17.18 236 SER A C 1
ATOM 1734 O O . SER A 1 221 ? -23.950 8.859 9.052 1.00 15.77 236 SER A O 1
ATOM 1737 N N . ASP A 1 222 ? -24.899 8.819 11.101 1.00 17.47 237 ASP A N 1
ATOM 1738 C CA . ASP A 1 222 ? -24.400 10.128 11.459 1.00 12.90 237 ASP A CA 1
ATOM 1739 C C . ASP A 1 222 ? -23.149 10.105 12.337 1.00 14.74 237 ASP A C 1
ATOM 1740 O O . ASP A 1 222 ? -22.353 11.059 12.296 1.00 14.30 237 ASP A O 1
ATOM 1745 N N . HIS A 1 223 ? -22.963 9.023 13.091 1.00 11.09 238 HIS A N 1
ATOM 1746 C CA . HIS A 1 223 ? -21.861 8.931 14.064 1.00 10.76 238 HIS A CA 1
ATOM 1747 C C . HIS A 1 223 ? -21.938 7.579 14.723 1.00 9.75 238 HIS A C 1
ATOM 1748 O O . HIS A 1 223 ? -22.884 6.819 14.495 1.00 16.00 238 HIS A O 1
ATOM 1755 N N . GLY A 1 224 ? -20.933 7.294 15.541 1.00 11.85 239 GLY A N 1
ATOM 1756 C CA . GLY A 1 224 ? -20.851 6.058 16.290 1.00 14.65 239 GLY A CA 1
ATOM 1757 C C . GLY A 1 224 ? -21.210 6.235 17.743 1.00 12.05 239 GLY A C 1
ATOM 1758 O O . GLY A 1 224 ? -22.147 7.003 18.062 1.00 13.64 239 GLY A O 1
ATOM 1759 N N . MET A 1 225 ? -20.471 5.551 18.615 1.00 12.90 240 MET A N 1
ATOM 1760 C CA . MET A 1 225 ? -20.821 5.462 20.036 1.00 12.57 240 MET A CA 1
ATOM 1761 C C . MET A 1 225 ? -19.587 4.980 20.775 1.00 12.95 240 MET A C 1
ATOM 1762 O O . MET A 1 225 ? -18.826 4.180 20.227 1.00 15.22 240 MET A O 1
ATOM 1767 N N . THR A 1 226 ? -19.366 5.458 21.991 1.00 14.69 241 THR A N 1
ATOM 1768 C CA . THR A 1 226 ? -18.263 4.952 22.808 1.00 14.16 241 THR A CA 1
ATOM 1769 C C . THR A 1 226 ? -18.729 4.753 24.257 1.00 15.34 241 THR A C 1
ATOM 1770 O O . THR A 1 226 ? -19.697 5.397 24.711 1.00 13.89 241 THR A O 1
ATOM 1774 N N . GLN A 1 227 ? -18.040 3.860 24.980 1.00 13.50 242 GLN A N 1
ATOM 1775 C CA . GLN A 1 227 ? -18.446 3.493 26.339 1.00 15.79 242 GLN A CA 1
ATOM 1776 C C . GLN A 1 227 ? -18.088 4.565 27.346 1.00 14.61 242 GLN A C 1
ATOM 1777 O O . GLN A 1 227 ? -16.970 5.103 27.337 1.00 15.37 242 GLN A O 1
ATOM 1783 N N . CYS A 1 228 ? -19.038 4.826 28.229 1.00 14.41 243 CYS A N 1
ATOM 1784 C CA . CYS A 1 228 ? -18.880 5.760 29.338 1.00 15.65 243 CYS A CA 1
ATOM 1785 C C . CYS A 1 228 ? -18.862 4.976 30.653 1.00 15.21 243 CYS A C 1
ATOM 1786 O O . CYS A 1 228 ? -19.176 3.764 30.686 1.00 16.65 243 CYS A O 1
ATOM 1789 N N . SER A 1 229 ? -18.412 5.625 31.723 1.00 15.76 244 SER A N 1
ATOM 1790 C CA . SER A 1 229 ? -18.175 4.917 32.971 1.00 16.66 244 SER A CA 1
ATOM 1791 C C . SER A 1 229 ? -18.195 5.848 34.173 1.00 17.29 244 SER A C 1
ATOM 1792 O O . SER A 1 229 ? -17.825 7.026 34.076 1.00 16.09 244 SER A O 1
ATOM 1795 N N . GLN A 1 230 ? -18.604 5.324 35.319 1.00 15.97 245 GLN A N 1
ATOM 1796 C CA . GLN A 1 230 ? -18.603 6.115 36.535 1.00 17.98 245 GLN A CA 1
ATOM 1797 C C . GLN A 1 230 ? -17.183 6.461 36.974 1.00 18.36 245 GLN A C 1
ATOM 1798 O O . GLN A 1 230 ? -16.993 7.355 37.803 1.00 19.89 245 GLN A O 1
ATOM 1804 N N . ASP A 1 231 ? -16.193 5.770 36.408 1.00 15.70 246 ASP A N 1
ATOM 1805 C CA . ASP A 1 231 ? -14.784 6.067 36.672 1.00 18.11 246 ASP A CA 1
ATOM 1806 C C . ASP A 1 231 ? -14.261 7.205 35.800 1.00 16.82 246 ASP A C 1
ATOM 1807 O O . ASP A 1 231 ? -13.084 7.617 35.943 1.00 18.67 246 ASP A O 1
ATOM 1812 N N . ARG A 1 232 ? -15.094 7.683 34.871 1.00 16.01 247 ARG A N 1
ATOM 1813 C CA . ARG A 1 232 ? -14.663 8.713 33.919 1.00 15.28 247 ARG A CA 1
ATOM 1814 C C . ARG A 1 232 ? -15.642 9.879 33.851 1.00 14.33 247 ARG A C 1
ATOM 1815 O O . ARG A 1 232 ? -16.238 10.153 32.784 1.00 11.88 247 ARG A O 1
ATOM 1823 N N . LEU A 1 233 ? -15.815 10.560 34.988 1.00 18.38 248 LEU A N 1
ATOM 1824 C CA . LEU A 1 233 ? -16.759 11.663 35.097 1.00 16.47 248 LEU A CA 1
ATOM 1825 C C . LEU A 1 233 ? -16.013 12.934 35.435 1.00 12.56 248 LEU A C 1
ATOM 1826 O O . LEU A 1 233 ? -15.059 12.902 36.242 1.00 19.14 248 LEU A O 1
ATOM 1831 N N . ILE A 1 234 ? -16.457 14.044 34.851 1.00 15.05 249 ILE A N 1
ATOM 1832 C CA . ILE A 1 234 ? -15.971 15.384 35.175 1.00 17.24 249 ILE A CA 1
ATOM 1833 C C . ILE A 1 234 ? -17.178 16.177 35.677 1.00 16.33 249 ILE A C 1
ATOM 1834 O O . ILE A 1 234 ? -18.068 16.517 34.874 1.00 18.20 249 ILE A O 1
ATOM 1839 N N . ASN A 1 235 ? -17.236 16.464 36.977 1.00 15.75 250 ASN A N 1
ATOM 1840 C CA . ASN A 1 235 ? -18.378 17.174 37.555 1.00 16.84 250 ASN A CA 1
ATOM 1841 C C . ASN A 1 235 ? -18.139 18.683 37.571 1.00 16.38 250 ASN A C 1
ATOM 1842 O O . ASN A 1 235 ? -17.304 19.180 38.338 1.00 19.02 250 ASN A O 1
ATOM 1847 N N . LEU A 1 236 ? -18.851 19.411 36.715 1.00 15.64 251 LEU A N 1
ATOM 1848 C CA . LEU A 1 236 ? -18.707 20.871 36.660 1.00 17.75 251 LEU A CA 1
ATOM 1849 C C . LEU A 1 236 ? -19.024 21.530 37.996 1.00 22.73 251 LEU A C 1
ATOM 1850 O O . LEU A 1 236 ? -18.411 22.528 38.358 1.00 23.76 251 LEU A O 1
ATOM 1855 N N . ASP A 1 237 ? -19.980 20.962 38.729 1.00 20.33 252 ASP A N 1
ATOM 1856 C CA . ASP A 1 237 ? -20.395 21.534 40.004 1.00 24.40 252 ASP A CA 1
ATOM 1857 C C . ASP A 1 237 ? -19.275 21.467 41.033 1.00 24.85 252 ASP A C 1
ATOM 1858 O O . ASP A 1 237 ? -19.295 22.205 42.014 1.00 29.63 252 ASP A O 1
ATOM 1863 N N . SER A 1 238 ? -18.301 20.588 40.808 1.00 20.54 253 SER A N 1
ATOM 1864 C CA . SER A 1 238 ? -17.148 20.497 41.716 1.00 26.64 253 SER A CA 1
ATOM 1865 C C . SER A 1 238 ? -16.077 21.531 41.387 1.00 31.90 253 SER A C 1
ATOM 1866 O O . SER A 1 238 ? -15.146 21.738 42.166 1.00 34.88 253 SER A O 1
ATOM 1869 N N . CYS A 1 239 ? -16.224 22.174 40.231 1.00 27.69 254 CYS A N 1
ATOM 1870 C CA . CYS A 1 239 ? -15.194 23.031 39.658 1.00 30.42 254 CYS A CA 1
ATOM 1871 C C . CYS A 1 239 ? -15.586 24.490 39.608 1.00 31.47 254 CYS A C 1
ATOM 1872 O O . CYS A 1 239 ? -14.724 25.365 39.662 1.00 33.33 254 CYS A O 1
ATOM 1875 N N . ILE A 1 240 ? -16.881 24.757 39.466 1.00 24.82 255 ILE A N 1
ATOM 1876 C CA . ILE A 1 240 ? -17.332 26.132 39.278 1.00 25.43 255 ILE A CA 1
ATOM 1877 C C . ILE A 1 240 ? -18.791 26.295 39.689 1.00 21.79 255 ILE A C 1
ATOM 1878 O O . ILE A 1 240 ? -19.629 25.421 39.414 1.00 26.97 255 ILE A O 1
ATOM 1883 N N . ASP A 1 241 ? -19.100 27.404 40.351 1.00 26.41 256 ASP A N 1
ATOM 1884 C CA . ASP A 1 241 ? -20.467 27.637 40.783 1.00 28.10 256 ASP A CA 1
ATOM 1885 C C . ASP A 1 241 ? -21.388 27.957 39.615 1.00 26.95 256 ASP A C 1
ATOM 1886 O O . ASP A 1 241 ? -20.996 28.622 38.657 1.00 27.09 256 ASP A O 1
ATOM 1891 N N . HIS A 1 242 ? -22.624 27.487 39.739 1.00 31.85 257 HIS A N 1
ATOM 1892 C CA . HIS A 1 242 ? -23.696 27.702 38.774 1.00 36.68 257 HIS A CA 1
ATOM 1893 C C . HIS A 1 242 ? -23.915 29.144 38.372 1.00 37.28 257 HIS A C 1
ATOM 1894 O O . HIS A 1 242 ? -24.358 29.421 37.261 1.00 35.81 257 HIS A O 1
ATOM 1901 N N . SER A 1 243 ? -23.635 30.061 39.287 1.00 34.65 258 SER A N 1
ATOM 1902 C CA . SER A 1 243 ? -23.996 31.453 39.088 1.00 40.44 258 SER A CA 1
ATOM 1903 C C . SER A 1 243 ? -23.052 32.144 38.112 1.00 38.40 258 SER A C 1
ATOM 1904 O O . SER A 1 243 ? -23.299 33.277 37.694 1.00 40.90 258 SER A O 1
ATOM 1907 N N . TYR A 1 244 ? -21.977 31.450 37.748 1.00 30.86 259 TYR A N 1
ATOM 1908 C CA . TYR A 1 244 ? -20.933 32.022 36.898 1.00 30.69 259 TYR A CA 1
ATOM 1909 C C . T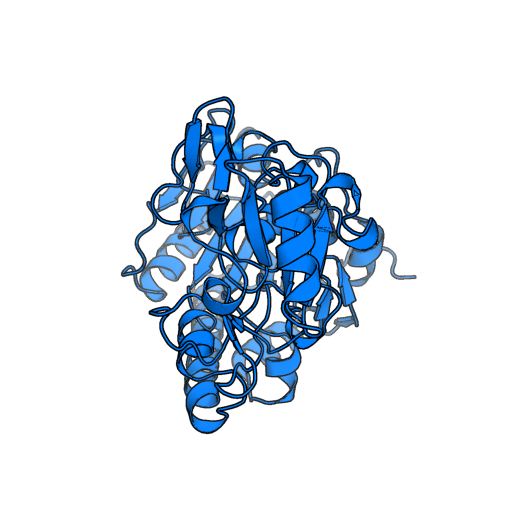YR A 1 244 ? -21.225 31.889 35.408 1.00 28.21 259 TYR A C 1
ATOM 1910 O O . TYR A 1 244 ? -20.609 32.581 34.591 1.00 28.50 259 TYR A O 1
ATOM 1919 N N . TYR A 1 245 ? -22.157 31.008 35.055 1.00 24.86 260 TYR A N 1
ATOM 1920 C CA . TYR A 1 245 ? -22.367 30.684 33.653 1.00 21.62 260 TYR A CA 1
ATOM 1921 C C . TYR A 1 245 ? -23.721 30.061 33.365 1.00 25.88 260 TYR A C 1
ATOM 1922 O O . TYR A 1 245 ? -24.417 29.585 34.264 1.00 25.03 260 TYR A O 1
ATOM 1931 N N . THR A 1 246 ? -24.087 30.056 32.091 1.00 21.51 261 THR A N 1
ATOM 1932 C CA . THR A 1 246 ? -25.286 29.377 31.650 1.00 22.03 261 THR A CA 1
ATOM 1933 C C . THR A 1 246 ? -24.821 28.216 30.795 1.00 21.98 261 THR A C 1
ATOM 1934 O O . THR A 1 246 ? -23.943 28.382 29.945 1.00 23.60 261 THR A O 1
ATOM 1938 N N . LEU A 1 247 ? -25.383 27.036 31.048 1.00 20.09 262 LEU A N 1
ATOM 1939 C CA . LEU A 1 247 ? -25.027 25.834 30.312 1.00 20.88 262 LEU A CA 1
ATOM 1940 C C . LEU A 1 247 ? -25.983 25.669 29.141 1.00 16.77 262 LEU A C 1
ATOM 1941 O O . LEU A 1 247 ? -27.185 25.493 29.336 1.00 19.88 262 LEU A O 1
ATOM 1946 N N . ILE A 1 248 ? -25.447 25.733 27.924 1.00 17.40 263 ILE A N 1
ATOM 1947 C CA . ILE A 1 248 ? -26.258 25.612 26.719 1.00 17.24 263 ILE A CA 1
ATOM 1948 C C . ILE A 1 248 ? -26.341 24.132 26.252 1.00 16.80 263 ILE A C 1
ATOM 1949 O O . ILE A 1 248 ? -27.352 23.695 25.676 1.00 20.85 263 ILE A O 1
ATOM 1954 N N . ASP A 1 249 ? -25.274 23.363 26.470 1.00 14.84 264 ASP A N 1
ATOM 1955 C CA . ASP A 1 249 ? -25.233 21.945 26.074 1.00 14.87 264 ASP A CA 1
ATOM 1956 C C . ASP A 1 249 ? -24.225 21.317 27.003 1.00 17.24 264 ASP A C 1
ATOM 1957 O O . ASP A 1 249 ? -23.261 21.978 27.363 1.00 19.30 264 ASP A O 1
ATOM 1962 N N . LEU A 1 250 ? -24.405 20.047 27.374 1.00 15.38 265 LEU A N 1
ATOM 1963 C CA . LEU A 1 250 ? -23.621 19.487 28.472 1.00 15.56 265 LEU A CA 1
ATOM 1964 C C . LEU A 1 250 ? -22.461 18.559 28.080 1.00 14.16 265 LEU A C 1
ATOM 1965 O O . LEU A 1 250 ? -21.295 18.883 28.353 1.00 18.76 265 LEU A O 1
ATOM 1970 N N . SER A 1 251 ? -22.746 17.391 27.500 1.00 14.72 266 SER A N 1
ATOM 1971 C CA . SER A 1 251 ? -21.685 16.391 27.331 1.00 14.63 266 SER A CA 1
ATOM 1972 C C . SER A 1 251 ? -21.754 15.680 25.988 1.00 13.88 266 SER A C 1
ATOM 1973 O O . SER A 1 251 ? -22.847 15.422 25.480 1.00 14.53 266 SER A O 1
ATOM 1976 N N . PRO A 1 252 ? -20.587 15.336 25.405 1.00 11.11 267 PRO A N 1
ATOM 1977 C CA . PRO A 1 252 ? -19.228 15.536 25.936 1.00 11.39 267 PRO A CA 1
ATOM 1978 C C . PRO A 1 252 ? -18.607 16.838 25.458 1.00 12.07 267 PRO A C 1
ATOM 1979 O O . PRO A 1 252 ? -17.397 17.063 25.676 1.00 12.25 267 PRO A O 1
ATOM 1983 N N . VAL A 1 253 ? -19.383 17.666 24.767 1.00 13.72 268 VAL A N 1
ATOM 1984 C CA . VAL A 1 253 ? -18.913 18.997 24.392 1.00 13.64 268 VAL A CA 1
ATOM 1985 C C . VAL A 1 253 ? -19.859 19.970 25.078 1.00 9.20 268 VAL A C 1
ATOM 1986 O O . VAL A 1 253 ? -21.039 20.102 24.669 1.00 14.33 268 VAL A O 1
ATOM 1990 N N . ALA A 1 254 ? -19.371 20.572 26.166 1.00 14.15 269 ALA A N 1
ATOM 1991 C CA . ALA A 1 254 ? -20.155 21.537 26.920 1.00 13.87 269 ALA A CA 1
ATOM 1992 C C . ALA A 1 254 ? -20.041 22.884 26.248 1.00 12.80 269 ALA A C 1
ATOM 1993 O O . ALA A 1 254 ? -18.931 23.320 25.908 1.00 16.54 269 ALA A O 1
ATOM 1995 N N . ALA A 1 255 ? -21.180 23.543 26.067 1.00 14.21 270 ALA A N 1
ATOM 1996 C CA . ALA A 1 255 ? -21.225 24.899 25.518 1.00 14.84 270 ALA A CA 1
ATOM 1997 C C . ALA A 1 255 ? -21.540 25.842 26.663 1.00 18.48 270 ALA A C 1
ATOM 1998 O O . ALA A 1 255 ? -22.635 25.772 27.242 1.00 15.77 270 ALA A O 1
ATOM 2000 N N . ILE A 1 256 ? -20.578 26.709 26.979 1.00 15.81 271 ILE A N 1
ATOM 2001 C CA . ILE A 1 256 ? -20.588 27.507 28.200 1.00 14.39 271 ILE A CA 1
ATOM 2002 C C . ILE A 1 256 ? -20.732 28.981 27.860 1.00 14.92 271 ILE A C 1
ATOM 2003 O O . ILE A 1 256 ? -19.909 29.528 27.132 1.00 17.61 271 ILE A O 1
ATOM 2008 N N . LEU A 1 257 ? -21.792 29.598 28.369 1.00 17.20 272 LEU A N 1
ATOM 2009 C CA . LEU A 1 257 ? -22.019 31.036 28.201 1.00 17.85 272 LEU A CA 1
ATOM 2010 C C . LEU A 1 257 ? -21.786 31.762 29.523 1.00 20.99 272 LEU A C 1
ATOM 2011 O O . LEU A 1 257 ? -22.618 31.702 30.430 1.00 19.32 272 LEU A O 1
ATOM 2016 N N . PRO A 1 258 ? -20.636 32.426 29.653 1.00 18.54 273 PRO A N 1
ATOM 2017 C CA . PRO A 1 258 ? -20.315 33.105 30.912 1.00 21.66 273 PRO A CA 1
ATOM 2018 C C . PRO A 1 258 ? -21.332 34.182 31.298 1.00 25.53 273 PRO A C 1
ATOM 2019 O O . PRO A 1 258 ? -21.831 34.890 30.423 1.00 26.44 273 PRO A O 1
ATOM 2023 N N . LYS A 1 259 ? -21.633 34.296 32.594 1.00 24.56 274 LYS A N 1
ATOM 2024 C CA . LYS A 1 259 ? -22.544 35.321 33.115 1.00 28.18 274 LYS A CA 1
ATOM 2025 C C . LYS A 1 259 ? -21.727 36.472 33.685 1.00 32.89 274 LYS A C 1
ATOM 2026 O O . LYS A 1 259 ? -22.197 37.605 33.777 1.00 38.30 274 LYS A O 1
ATOM 2032 N N . ILE A 1 260 ? -20.496 36.162 34.075 1.00 36.99 275 ILE A N 1
ATOM 2033 C CA . ILE A 1 260 ? -19.556 37.161 34.570 1.00 36.70 275 ILE A CA 1
ATOM 2034 C C . ILE A 1 260 ? -18.339 37.192 33.636 1.00 35.21 275 ILE A C 1
ATOM 2035 O O . ILE A 1 260 ? -18.395 36.637 32.535 1.00 38.37 275 ILE A O 1
ATOM 2040 N N . ASN A 1 261 ? -17.257 37.839 34.069 1.00 32.02 276 ASN A N 1
ATOM 2041 C CA . ASN A 1 261 ? -16.014 37.898 33.300 1.00 33.82 276 ASN A CA 1
ATOM 2042 C C . ASN A 1 261 ? -15.626 36.536 32.721 1.00 29.92 276 ASN A C 1
ATOM 2043 O O . ASN A 1 261 ? -15.452 35.564 33.465 1.00 28.57 276 ASN A O 1
ATOM 2048 N N . ARG A 1 262 ? -15.497 36.467 31.394 1.00 27.51 277 ARG A N 1
ATOM 2049 C CA . ARG A 1 262 ? -15.168 35.214 30.732 1.00 27.09 277 ARG A CA 1
ATOM 2050 C C . ARG A 1 262 ? -13.827 34.675 31.233 1.00 28.50 277 ARG A C 1
ATOM 2051 O O . ARG A 1 262 ? -13.652 33.465 31.408 1.00 26.95 277 ARG A O 1
ATOM 2059 N N . THR A 1 263 ? -12.887 35.580 31.475 1.00 25.88 278 THR A N 1
ATOM 2060 C CA . THR A 1 263 ? -11.556 35.187 31.940 1.00 28.91 278 THR A CA 1
ATOM 2061 C C . THR A 1 263 ? -11.601 34.405 33.257 1.00 29.63 278 THR A C 1
ATOM 2062 O O . THR A 1 263 ? -10.898 33.403 33.421 1.00 28.78 278 THR A O 1
ATOM 2066 N N . GLU A 1 264 ? -12.448 34.860 34.175 1.00 29.65 279 GLU A N 1
ATOM 2067 C CA . GLU A 1 264 ? -12.679 34.170 35.445 1.00 29.80 279 GLU A CA 1
ATOM 2068 C C . GLU A 1 264 ? -13.287 32.776 35.263 1.00 26.92 279 GLU A C 1
ATOM 2069 O O . GLU A 1 264 ? -12.858 31.820 35.912 1.00 28.04 279 GLU A O 1
ATOM 2075 N N . VAL A 1 265 ? -14.309 32.666 34.419 1.00 24.18 280 VAL A N 1
ATOM 2076 C CA . VAL A 1 265 ? -14.913 31.369 34.148 1.00 23.75 280 VAL A CA 1
ATOM 2077 C C . VAL A 1 265 ? -13.882 30.424 33.535 1.00 24.95 280 VAL A C 1
ATOM 2078 O O . VAL A 1 265 ? -13.760 29.264 33.945 1.00 21.37 280 VAL A O 1
ATOM 2082 N N . TYR A 1 266 ? -13.123 30.941 32.572 1.00 23.44 281 TYR A N 1
ATOM 2083 C CA . TYR A 1 266 ? -12.074 30.174 31.901 1.00 23.15 281 TYR A CA 1
ATOM 2084 C C . TYR A 1 266 ? -11.015 29.667 32.891 1.00 20.78 281 TYR A C 1
ATOM 2085 O O . TYR A 1 266 ? -10.585 28.504 32.822 1.00 20.79 281 TYR A O 1
ATOM 2094 N N . ASN A 1 267 ? -10.621 30.524 33.830 1.00 21.02 282 ASN A N 1
ATOM 2095 C CA . ASN A 1 267 ? -9.565 30.172 34.774 1.00 21.55 282 ASN A CA 1
ATOM 2096 C C . ASN A 1 267 ? -9.971 29.026 35.707 1.00 24.66 282 ASN A C 1
ATOM 2097 O O . ASN A 1 267 ? -9.145 28.183 36.086 1.00 26.86 282 ASN A O 1
ATOM 2102 N N . LYS A 1 268 ? -11.248 28.987 36.075 1.00 21.86 283 LYS A N 1
ATOM 2103 C CA . LYS A 1 268 ? -11.740 27.866 36.874 1.00 20.64 283 LYS A CA 1
ATOM 2104 C C . LYS A 1 268 ? -11.871 26.584 36.041 1.00 20.83 283 LYS A C 1
ATOM 2105 O O . LYS A 1 268 ? -11.416 25.511 36.459 1.00 23.38 283 LYS A O 1
ATOM 2111 N N . LEU A 1 269 ? -12.482 26.706 34.862 1.00 18.85 284 LEU A N 1
ATOM 2112 C CA . LEU A 1 269 ? -12.746 25.553 34.040 1.00 20.40 284 LEU A CA 1
ATOM 2113 C C . LEU A 1 269 ? -11.463 24.879 33.525 1.00 18.01 284 LEU A C 1
ATOM 2114 O O . LEU A 1 269 ? -11.416 23.652 33.411 1.00 19.91 284 LEU A O 1
ATOM 2119 N N . LYS A 1 270 ? -10.422 25.671 33.251 1.00 18.95 285 LYS A N 1
ATOM 2120 C CA . LYS A 1 270 ? -9.175 25.125 32.712 1.00 21.77 285 LYS A CA 1
ATOM 2121 C C . LYS A 1 270 ? -8.411 24.328 33.770 1.00 22.99 285 LYS A C 1
ATOM 2122 O O . LYS A 1 270 ? -7.474 23.578 33.448 1.00 20.34 285 LYS A O 1
ATOM 2128 N N . ASN A 1 271 ? -8.827 24.475 35.026 1.00 21.90 286 ASN A N 1
ATOM 2129 C CA . ASN A 1 271 ? -8.199 23.788 36.145 1.00 22.29 286 ASN A CA 1
ATOM 2130 C C . ASN A 1 271 ? -9.143 22.794 36.803 1.00 22.15 286 ASN A C 1
ATOM 2131 O O . ASN A 1 271 ? -9.114 22.604 38.012 1.00 31.60 286 ASN A O 1
ATOM 2136 N N . CYS A 1 272 ? -9.983 22.168 35.992 1.00 20.38 287 CYS A N 1
ATOM 2137 C CA . CYS A 1 272 ? -11.016 21.278 36.487 1.00 21.01 287 CYS A CA 1
ATOM 2138 C C . CYS A 1 272 ? -10.657 19.790 36.322 1.00 17.41 287 CYS A C 1
ATOM 2139 O O . CYS A 1 272 ? -10.765 19.016 37.273 1.00 21.05 287 CYS A O 1
ATOM 2142 N N . SER A 1 273 ? -10.260 19.388 35.115 1.00 19.48 288 SER A N 1
ATOM 2143 C CA . SER A 1 273 ? -9.901 17.992 34.858 1.00 15.88 288 SER A CA 1
ATOM 2144 C C . SER A 1 273 ? -8.915 17.884 33.710 1.00 20.39 288 SER A C 1
ATOM 2145 O O . SER A 1 273 ? -9.093 18.532 32.696 1.00 20.21 288 SER A O 1
ATOM 2148 N N . PRO A 1 274 ? -7.872 17.051 33.863 1.00 18.75 289 PRO A N 1
ATOM 2149 C CA . PRO A 1 274 ? -6.968 16.825 32.732 1.00 19.98 289 PRO A CA 1
ATOM 2150 C C . PRO A 1 274 ? -7.616 15.988 31.624 1.00 17.64 289 PRO A C 1
ATOM 2151 O O . PRO A 1 274 ? -7.042 15.889 30.535 1.00 17.39 289 PRO A O 1
ATOM 2155 N N . HIS A 1 275 ? -8.816 15.458 31.869 1.00 15.66 290 HIS A N 1
ATOM 2156 C CA . HIS A 1 275 ? -9.522 14.654 30.868 1.00 14.25 290 HIS A CA 1
ATOM 2157 C C . HIS A 1 275 ? -10.485 15.414 29.988 1.00 16.55 290 HIS A C 1
ATOM 2158 O O . HIS A 1 275 ? -11.351 14.818 29.335 1.00 16.05 290 HIS A O 1
ATOM 2165 N N . MET A 1 276 ? -10.331 16.731 29.948 1.00 16.68 291 MET A N 1
ATOM 2166 C CA . MET A 1 276 ? -10.979 17.502 28.903 1.00 14.46 291 MET A CA 1
ATOM 2167 C C . MET A 1 276 ? -10.057 18.629 28.456 1.00 17.28 291 MET A C 1
ATOM 2168 O O . MET A 1 276 ? -9.117 18.990 29.174 1.00 19.03 291 MET A O 1
ATOM 2173 N N . ASN A 1 277 ? -10.315 19.151 27.265 1.00 16.69 292 ASN A N 1
ATOM 2174 C CA . ASN A 1 277 ? -9.681 20.362 26.782 1.00 15.88 292 ASN A CA 1
ATOM 2175 C C . ASN A 1 277 ? -10.681 21.492 26.942 1.00 12.54 292 ASN A C 1
ATOM 2176 O O . ASN A 1 277 ? -11.872 21.341 26.581 1.00 17.22 292 ASN A O 1
ATOM 2181 N N . VAL A 1 278 ? -10.224 22.634 27.431 1.00 17.39 293 VAL A N 1
ATOM 2182 C CA . VAL A 1 278 ? -11.090 23.778 27.630 1.00 15.79 293 VAL A CA 1
ATOM 2183 C C . VAL A 1 278 ? -10.627 24.854 26.648 1.00 12.55 293 VAL A C 1
ATOM 2184 O O . VAL A 1 278 ? -9.463 25.264 26.680 1.00 18.10 293 VAL A O 1
ATOM 2188 N N . TYR A 1 279 ? -11.511 25.256 25.738 1.00 13.51 294 TYR A N 1
ATOM 2189 C CA . TYR A 1 279 ? -11.155 26.230 24.715 1.00 15.11 294 TYR A CA 1
ATOM 2190 C C . TYR A 1 279 ? -11.957 27.534 24.789 1.00 15.03 294 TYR A C 1
ATOM 2191 O O . TYR A 1 279 ? -13.198 27.520 24.771 1.00 15.94 294 TYR A O 1
ATOM 2200 N N . LEU A 1 280 ? -11.262 28.667 24.821 1.00 17.37 295 LEU A N 1
ATOM 2201 C CA . LEU A 1 280 ? -11.880 29.896 24.362 1.00 20.76 295 LEU A CA 1
ATOM 2202 C C . LEU A 1 280 ? -12.280 29.678 22.907 1.00 15.67 295 LEU A C 1
ATOM 2203 O O . LEU A 1 280 ? -11.567 28.990 22.156 1.00 17.47 295 LEU A O 1
ATOM 2208 N N . LYS A 1 281 ? -13.422 30.235 22.516 1.00 16.49 296 LYS A N 1
ATOM 2209 C CA . LYS A 1 281 ? -13.949 30.055 21.160 1.00 21.37 296 LYS A CA 1
ATOM 2210 C C . LYS A 1 281 ? -12.866 30.299 20.103 1.00 20.62 296 LYS A C 1
ATOM 2211 O O . LYS A 1 281 ? -12.719 29.531 19.142 1.00 17.60 296 LYS A O 1
ATOM 2217 N N . GLU A 1 282 ? -12.086 31.353 20.289 1.00 22.30 297 GLU A N 1
ATOM 2218 C CA . GLU A 1 282 ? -11.043 31.672 19.321 1.00 22.73 297 GLU A CA 1
ATOM 2219 C C . GLU A 1 282 ? -9.839 30.713 19.326 1.00 20.45 297 GLU A C 1
ATOM 2220 O O . GLU A 1 282 ? -8.970 30.813 18.445 1.00 21.29 297 GLU A O 1
ATOM 2226 N N . ASP A 1 283 ? -9.791 29.795 20.295 1.00 19.93 298 ASP A N 1
ATOM 2227 C CA . ASP A 1 283 ? -8.711 28.806 20.368 1.00 18.23 298 ASP A CA 1
ATOM 2228 C C . ASP A 1 283 ? -9.157 27.405 19.966 1.00 15.82 298 ASP A C 1
ATOM 2229 O O . ASP A 1 283 ? -8.368 26.446 20.063 1.00 19.01 298 ASP A O 1
ATOM 2234 N N . ILE A 1 284 ? -10.405 27.258 19.503 1.00 16.95 299 ILE A N 1
ATOM 2235 C CA . ILE A 1 284 ? -10.887 25.941 19.139 1.00 13.91 299 ILE A CA 1
ATOM 2236 C C . ILE A 1 284 ? -10.038 25.479 17.955 1.00 15.27 299 ILE A C 1
ATOM 2237 O O . ILE A 1 284 ? -9.842 26.246 17.005 1.00 15.23 299 ILE A O 1
ATOM 2242 N N . PRO A 1 285 ? -9.523 24.241 18.009 1.00 14.85 300 PRO A N 1
ATOM 2243 C CA . PRO A 1 285 ? -8.629 23.761 16.942 1.00 13.49 300 PRO A CA 1
ATOM 2244 C C . PRO A 1 285 ? -9.229 23.900 15.555 1.00 12.70 300 PRO A C 1
ATOM 2245 O O . PRO A 1 285 ? -10.410 23.560 15.322 1.00 14.33 300 PRO A O 1
ATOM 2249 N N . ASN A 1 286 ? -8.434 24.427 14.621 1.00 16.33 301 ASN A N 1
ATOM 2250 C CA . ASN A 1 286 ? -8.862 24.549 13.233 1.00 14.89 301 ASN A CA 1
ATOM 2251 C C . ASN A 1 286 ? -9.378 23.255 12.612 1.00 14.49 301 ASN A C 1
ATOM 2252 O O . ASN A 1 286 ? -10.292 23.287 11.765 1.00 16.51 301 ASN A O 1
ATOM 2257 N N . ARG A 1 287 ? -8.817 22.124 13.033 1.00 17.91 302 ARG A N 1
ATOM 2258 C CA . ARG A 1 287 ? -9.135 20.838 12.420 1.00 16.27 302 ARG A CA 1
ATOM 2259 C C . ARG A 1 287 ? -10.605 20.463 12.633 1.00 15.70 302 ARG A C 1
ATOM 2260 O O . ARG A 1 287 ? -11.138 19.579 11.948 1.00 18.85 302 ARG A O 1
ATOM 2268 N N . PHE A 1 288 ? -11.263 21.129 13.583 1.00 12.94 303 PHE A N 1
ATOM 2269 C CA . PHE A 1 288 ? -12.668 20.838 13.904 1.00 13.79 303 PHE A CA 1
ATOM 2270 C C . PHE A 1 288 ? -13.663 21.602 13.021 1.00 16.99 303 PHE A C 1
ATOM 2271 O O . PHE A 1 288 ? -14.845 21.250 12.989 1.00 16.58 303 PHE A O 1
ATOM 2279 N N . TYR A 1 289 ? -13.220 22.670 12.357 1.00 13.67 304 TYR A N 1
ATOM 2280 C CA . TYR A 1 289 ? -14.140 23.512 11.559 1.00 12.91 304 TYR A CA 1
ATOM 2281 C C . TYR A 1 289 ? -15.365 23.912 12.386 1.00 11.96 304 TYR A C 1
ATOM 2282 O O . TYR A 1 289 ? -16.527 23.766 11.953 1.00 14.49 304 TYR A O 1
ATOM 2291 N N . TYR A 1 290 ? -15.080 24.412 13.580 1.00 16.16 305 TYR A N 1
ATOM 2292 C CA . TYR A 1 290 ? -16.101 24.619 14.593 1.00 19.91 305 TYR A CA 1
ATOM 2293 C C . TYR A 1 290 ? -15.828 25.916 15.327 1.00 13.23 305 TYR A C 1
ATOM 2294 O O . TYR A 1 290 ? -15.735 25.938 16.557 1.00 19.71 305 TYR A O 1
ATOM 2303 N N . GLN A 1 291 ? -15.655 26.997 14.578 1.00 14.71 306 GLN A N 1
ATOM 2304 C CA . GLN A 1 291 ? -15.377 28.292 15.183 1.00 19.74 306 GLN A CA 1
ATOM 2305 C C . GLN A 1 291 ? -16.257 29.391 14.623 1.00 23.92 306 GLN A C 1
ATOM 2306 O O . GLN A 1 291 ? -16.802 30.205 15.378 1.00 23.38 306 GLN A O 1
ATOM 2312 N N . HIS A 1 292 ? -16.382 29.439 13.294 1.00 19.38 307 HIS A N 1
ATOM 2313 C CA . HIS A 1 292 ? -16.893 30.653 12.671 1.00 19.99 307 HIS A CA 1
ATOM 2314 C C . HIS A 1 292 ? -18.408 30.691 12.547 1.00 16.48 307 HIS A C 1
ATOM 2315 O O . HIS A 1 292 ? -18.968 30.644 11.440 1.00 21.14 307 HIS A O 1
ATOM 2322 N N . ASN A 1 293 ? -19.063 30.771 13.700 1.00 13.89 308 ASN A N 1
ATOM 2323 C CA . ASN A 1 293 ? -20.520 30.833 13.772 1.00 17.97 308 ASN A CA 1
ATOM 2324 C C . ASN A 1 293 ? -20.947 31.404 15.116 1.00 16.98 308 ASN A C 1
ATOM 2325 O O . ASN A 1 293 ? -20.418 31.003 16.170 1.00 17.02 308 ASN A O 1
ATOM 2330 N N . ASP A 1 294 ? -21.880 32.353 15.087 1.00 23.05 309 ASP A N 1
ATOM 2331 C CA . ASP A 1 294 ? -22.340 33.015 16.300 1.00 18.72 309 ASP A CA 1
ATOM 2332 C C . ASP A 1 294 ? -23.062 32.081 17.260 1.00 17.51 309 ASP A C 1
ATOM 2333 O O . ASP A 1 294 ? -23.284 32.428 18.422 1.00 24.90 309 ASP A O 1
ATOM 2338 N N . ARG A 1 295 ? -23.409 30.891 16.779 1.00 18.54 310 ARG A N 1
ATOM 2339 C CA . ARG A 1 295 ? -24.114 29.916 17.609 1.00 19.12 310 ARG A CA 1
ATOM 2340 C C . ARG A 1 295 ? -23.151 29.094 18.464 1.00 18.55 310 ARG A C 1
ATOM 2341 O O . ARG A 1 295 ? -23.572 28.330 19.338 1.00 20.60 310 ARG A O 1
ATOM 2349 N N . ILE A 1 296 ? -21.854 29.260 18.221 1.00 15.27 311 ILE A N 1
ATOM 2350 C CA . ILE A 1 296 ? -20.828 28.635 19.051 1.00 16.26 311 ILE A CA 1
ATOM 2351 C C . ILE A 1 296 ? -20.518 29.564 20.224 1.00 16.97 311 ILE A C 1
ATOM 2352 O O . ILE A 1 296 ? -20.230 30.752 20.023 1.00 18.91 311 ILE A O 1
ATOM 2357 N N . GLN A 1 297 ? -20.614 29.037 21.444 1.00 16.46 312 GLN A N 1
ATOM 2358 C CA . GLN A 1 297 ? -20.562 29.848 22.663 1.00 15.32 312 GLN A CA 1
ATOM 2359 C C . GLN A 1 297 ? -19.138 30.297 22.974 1.00 13.37 312 GLN A C 1
ATOM 2360 O O . GLN A 1 297 ? -18.202 29.797 22.364 1.00 16.46 312 GLN A O 1
ATOM 2366 N N . PRO A 1 298 ? -18.970 31.291 23.877 1.00 17.01 313 PRO A N 1
ATOM 2367 C CA . PRO A 1 298 ? -17.638 31.845 24.182 1.00 21.50 313 PRO A CA 1
ATOM 2368 C C . PRO A 1 298 ? -16.585 30.858 24.715 1.00 17.63 313 PRO A C 1
ATOM 2369 O O . PRO A 1 298 ? -15.376 31.130 24.580 1.00 15.80 313 PRO A O 1
ATOM 2373 N N . ILE A 1 299 ? -17.022 29.743 25.312 1.00 15.93 314 ILE A N 1
ATOM 2374 C CA . ILE A 1 299 ? -16.119 28.713 25.827 1.00 16.69 314 ILE A CA 1
ATOM 2375 C C . ILE A 1 299 ? -16.722 27.355 25.520 1.00 18.39 314 ILE A C 1
ATOM 2376 O O . ILE A 1 299 ? -17.932 27.168 25.697 1.00 16.28 314 ILE A O 1
ATOM 2381 N N . ILE A 1 300 ? -15.917 26.407 25.048 1.00 13.29 315 ILE A N 1
ATOM 2382 C CA . ILE A 1 300 ? -16.398 25.029 24.960 1.00 14.29 315 ILE A CA 1
ATOM 2383 C C . ILE A 1 300 ? -15.451 24.091 25.675 1.00 15.71 315 ILE A C 1
ATOM 2384 O O . ILE A 1 300 ? -14.210 24.332 25.730 1.00 15.20 315 ILE A O 1
ATOM 2389 N N . LEU A 1 301 ? -16.040 23.036 26.242 1.00 15.42 316 LEU A N 1
ATOM 2390 C CA . LEU A 1 301 ? -15.312 22.008 26.978 1.00 13.75 316 LEU A CA 1
ATOM 2391 C C . LEU A 1 301 ? -15.422 20.724 26.180 1.00 12.03 316 LEU A C 1
ATOM 2392 O O . LEU A 1 301 ? -16.526 20.327 25.815 1.00 18.04 316 LEU A O 1
ATOM 2397 N N . VAL A 1 302 ? -14.296 20.120 25.830 1.00 13.35 317 VAL A N 1
ATOM 2398 C CA . VAL A 1 302 ? -14.353 18.925 25.008 1.00 14.60 317 VAL A CA 1
ATOM 2399 C C . VAL A 1 302 ? -13.780 17.774 25.826 1.00 9.48 317 VAL A C 1
ATOM 2400 O O . VAL A 1 302 ? -12.546 17.740 26.098 1.00 12.59 317 VAL A O 1
ATOM 2404 N N . ALA A 1 303 ? -14.631 16.828 26.246 1.00 12.68 318 ALA A N 1
ATOM 2405 C CA . ALA A 1 303 ? -14.149 15.699 27.058 1.00 14.38 318 ALA A CA 1
ATOM 2406 C C . ALA A 1 303 ? -13.396 14.682 26.191 1.00 12.39 318 ALA A C 1
ATOM 2407 O O . ALA A 1 303 ? -13.794 14.436 25.035 1.00 12.22 318 ALA A O 1
ATOM 2409 N N . ASP A 1 304 ? -12.302 14.131 26.731 1.00 13.56 319 ASP A N 1
ATOM 2410 C CA . ASP A 1 304 ? -11.607 13.018 26.087 1.00 12.59 319 ASP A CA 1
ATOM 2411 C C . ASP A 1 304 ? -12.564 11.836 25.873 1.00 12.91 319 ASP A C 1
ATOM 2412 O O . ASP A 1 304 ? -13.572 11.672 26.608 1.00 12.71 319 ASP A O 1
ATOM 2417 N N . GLU A 1 305 ? -12.250 11.016 24.872 1.00 13.74 320 GLU A N 1
ATOM 2418 C CA . GLU A 1 305 ? -13.037 9.816 24.566 1.00 16.39 320 GLU A CA 1
ATOM 2419 C C . GLU A 1 305 ? -13.427 8.988 25.798 1.00 9.76 320 GLU A C 1
ATOM 2420 O O . GLU A 1 305 ? -12.575 8.633 26.616 1.00 14.44 320 GLU A O 1
ATOM 2426 N N . GLY A 1 306 ? -14.722 8.745 25.962 1.00 12.30 321 GLY A N 1
ATOM 2427 C CA . GLY A 1 306 ? -15.188 7.906 27.046 1.00 15.73 321 GLY A CA 1
ATOM 2428 C C . GLY A 1 306 ? -15.397 8.625 28.369 1.00 16.16 321 GLY A C 1
ATOM 2429 O O . GLY A 1 306 ? -15.854 8.002 29.338 1.00 15.57 321 GLY A O 1
ATOM 2430 N N . TRP A 1 307 ? -15.083 9.923 28.414 1.00 11.64 322 TRP A N 1
ATOM 2431 C CA . TRP A 1 307 ? -15.341 10.753 29.609 1.00 15.25 322 TRP A CA 1
ATOM 2432 C C . TRP A 1 307 ? -16.649 11.520 29.439 1.00 16.03 322 TRP A C 1
ATOM 2433 O O . TRP A 1 307 ? -16.990 11.951 28.316 1.00 14.51 322 TRP A O 1
ATOM 2444 N N . THR A 1 308 ? -17.351 11.729 30.550 1.00 13.28 323 THR A N 1
ATOM 2445 C CA . THR A 1 308 ? -18.669 12.369 30.559 1.00 12.61 323 THR A CA 1
ATOM 2446 C C . THR A 1 308 ? -18.605 13.598 31.455 1.00 12.53 323 THR A C 1
ATOM 2447 O O . THR A 1 308 ? -18.091 13.513 32.601 1.00 14.02 323 THR A O 1
ATOM 2451 N N . ILE A 1 309 ? -19.073 14.729 30.933 1.00 12.49 324 ILE A N 1
ATOM 2452 C CA . ILE A 1 309 ? -19.213 15.953 31.722 1.00 13.55 324 ILE A CA 1
ATOM 2453 C C . ILE A 1 309 ? -20.572 15.867 32.409 1.00 14.01 324 ILE A C 1
ATOM 2454 O O . ILE A 1 309 ? -21.604 15.619 31.755 1.00 14.39 324 ILE A O 1
ATOM 2459 N N . VAL A 1 310 ? -20.583 16.042 33.731 1.00 15.36 325 VAL A N 1
ATOM 2460 C CA . VAL A 1 310 ? -21.829 15.954 34.480 1.00 16.05 325 VAL A CA 1
ATOM 2461 C C . VAL A 1 310 ? -22.098 17.149 35.386 1.00 12.45 325 VAL A C 1
ATOM 2462 O O . VAL A 1 310 ? -21.199 17.931 35.703 1.00 16.01 325 VAL A O 1
ATOM 2466 N N . LEU A 1 311 ? -23.351 17.259 35.815 1.00 15.61 326 LEU A N 1
ATOM 2467 C CA . LEU A 1 311 ? -23.732 18.114 36.919 1.00 18.70 326 LEU A CA 1
ATOM 2468 C C . LEU A 1 311 ? -24.067 17.167 38.065 1.00 16.56 326 LEU A C 1
ATOM 2469 O O . LEU A 1 311 ? -24.017 15.932 37.894 1.00 18.73 326 LEU A O 1
ATOM 2474 N N . ASN A 1 312 ? -24.423 17.709 39.224 1.00 19.02 327 ASN A N 1
ATOM 2475 C CA . ASN A 1 312 ? -24.689 16.842 40.376 1.00 20.22 327 ASN A CA 1
ATOM 2476 C C . ASN A 1 312 ? -25.744 15.740 40.153 1.00 24.38 327 ASN A C 1
ATOM 2477 O O . ASN A 1 312 ? -25.591 14.614 40.654 1.00 27.60 327 ASN A O 1
ATOM 2482 N N . GLU A 1 313 ? -26.790 16.044 39.386 1.00 23.67 328 GLU A N 1
ATOM 2483 C CA . GLU A 1 313 ? -27.895 15.099 39.229 1.00 26.42 328 GLU A CA 1
ATOM 2484 C C . GLU A 1 313 ? -28.001 14.461 37.840 1.00 24.38 328 GLU A C 1
ATOM 2485 O O . GLU A 1 313 ? -28.971 13.740 37.563 1.00 27.18 328 GLU A O 1
ATOM 2491 N N . SER A 1 314 ? -27.021 14.714 36.973 1.00 21.73 329 SER A N 1
ATOM 2492 C CA . SER A 1 314 ? -27.062 14.184 35.603 1.00 18.50 329 SER A CA 1
ATOM 2493 C C . SER A 1 314 ? -27.186 12.668 35.589 1.00 19.23 329 SER A C 1
ATOM 2494 O O . SER A 1 314 ? -26.468 11.966 36.306 1.00 24.93 329 SER A O 1
ATOM 2497 N N . SER A 1 315 ? -28.102 12.169 34.770 1.00 18.16 330 SER A N 1
ATOM 2498 C CA . SER A 1 315 ? -28.360 10.740 34.696 1.00 20.75 330 SER A CA 1
ATOM 2499 C C . SER A 1 315 ? -27.220 9.942 34.063 1.00 21.53 330 SER A C 1
ATOM 2500 O O . SER A 1 315 ? -26.521 10.421 33.172 1.00 21.51 330 SER A O 1
ATOM 2503 N N . GLN A 1 316 ? -27.056 8.711 34.530 1.00 18.76 331 GLN A N 1
ATOM 2504 C CA . GLN A 1 316 ? -26.141 7.749 33.909 1.00 17.86 331 GLN A CA 1
ATOM 2505 C C . GLN A 1 316 ? -26.516 7.462 32.465 1.00 16.31 331 GLN A C 1
ATOM 2506 O O . GLN A 1 316 ? -27.694 7.289 32.139 1.00 20.79 331 GLN A O 1
ATOM 2512 N N . LYS A 1 317 ? -25.503 7.433 31.601 1.00 17.54 332 LYS A N 1
ATOM 2513 C CA . LYS A 1 317 ? -25.691 7.083 30.203 1.00 15.43 332 LYS A CA 1
ATOM 2514 C C . LYS A 1 317 ? -24.456 6.283 29.772 1.00 15.22 332 LYS A C 1
ATOM 2515 O O . LYS A 1 317 ? -23.373 6.861 29.630 1.00 15.62 332 LYS A O 1
ATOM 2521 N N . LEU A 1 318 ? -24.616 4.963 29.594 1.00 14.94 333 LEU A N 1
ATOM 2522 C CA . LEU A 1 318 ? -23.490 4.060 29.352 1.00 16.46 333 LEU A CA 1
ATOM 2523 C C . LEU A 1 318 ? -22.800 4.225 27.992 1.00 14.20 333 LEU A C 1
ATOM 2524 O O . LEU A 1 318 ? -21.614 3.891 27.865 1.00 16.39 333 LEU A O 1
ATOM 2529 N N . GLY A 1 319 ? -23.521 4.731 26.992 1.00 14.15 334 GLY A N 1
ATOM 2530 C CA . GLY A 1 319 ? -22.923 5.042 25.703 1.00 13.03 334 GLY A CA 1
ATOM 2531 C C . GLY A 1 319 ? -23.111 6.515 25.352 1.00 12.87 334 GLY A C 1
ATOM 2532 O O . GLY A 1 319 ? -24.158 7.100 25.690 1.00 15.68 334 GLY A O 1
ATOM 2533 N N . ASP A 1 320 ? -22.129 7.115 24.689 1.00 12.01 335 ASP A N 1
ATOM 2534 C CA . ASP A 1 320 ? -22.313 8.469 24.190 1.00 16.22 335 ASP A CA 1
ATOM 2535 C C . ASP A 1 320 ? -21.493 8.750 22.954 1.00 12.10 335 ASP A C 1
ATOM 2536 O O . ASP A 1 320 ? -20.553 8.000 22.609 1.00 12.24 335 ASP A O 1
ATOM 2541 N N . HIS A 1 321 ? -21.845 9.857 22.300 1.00 12.57 336 HIS A N 1
ATOM 2542 C CA . HIS A 1 321 ? -21.104 10.348 21.150 1.00 9.05 336 HIS A CA 1
ATOM 2543 C C . HIS A 1 321 ? -21.068 11.874 21.224 1.00 9.95 336 HIS A C 1
ATOM 2544 O O . HIS A 1 321 ? -21.732 12.498 22.079 1.00 14.14 336 HIS A O 1
ATOM 2551 N N . GLY A 1 322 ? -20.289 12.491 20.340 1.00 11.59 337 GLY A N 1
ATOM 2552 C CA . GLY A 1 322 ? -20.131 13.948 20.354 1.00 10.00 337 GLY A CA 1
ATOM 2553 C C . GLY A 1 322 ? -18.656 14.320 20.313 1.00 12.82 337 GLY A C 1
ATOM 2554 O O . GLY A 1 322 ? -18.290 15.460 19.921 1.00 13.88 337 GLY A O 1
ATOM 2555 N N . TYR A 1 323 ? -17.819 13.334 20.635 1.00 11.64 338 TYR A N 1
ATOM 2556 C CA . TYR A 1 323 ? -16.360 13.488 20.749 1.00 9.81 338 TYR A CA 1
ATOM 2557 C C . TYR A 1 323 ? -15.665 13.859 19.440 1.00 12.22 338 TYR A C 1
ATOM 2558 O O . TYR A 1 323 ? -16.277 13.838 18.370 1.00 14.62 338 TYR A O 1
ATOM 2567 N N . ASP A 1 324 ? -14.381 14.201 19.568 1.00 13.16 339 ASP A N 1
ATOM 2568 C CA . ASP A 1 324 ? -13.459 14.392 18.465 1.00 11.40 339 ASP A CA 1
ATOM 2569 C C . ASP A 1 324 ? -13.802 13.472 17.281 1.00 11.91 339 ASP A C 1
ATOM 2570 O O . ASP A 1 324 ? -13.866 12.245 17.423 1.00 12.64 339 ASP A O 1
ATOM 2575 N N . ASN A 1 325 ? -14.011 14.088 16.109 1.00 14.77 340 ASN A N 1
ATOM 2576 C CA . ASN A 1 325 ? -14.465 13.387 14.919 1.00 11.60 340 ASN A CA 1
ATOM 2577 C C . ASN A 1 325 ? -13.337 12.617 14.266 1.00 11.86 340 ASN A C 1
ATOM 2578 O O . ASN A 1 325 ? -13.551 11.911 13.291 1.00 14.80 340 ASN A O 1
ATOM 2583 N N . SER A 1 326 ? -12.138 12.713 14.831 1.00 14.39 341 SER A N 1
ATOM 2584 C CA . SER A 1 326 ? -11.047 11.866 14.355 1.00 16.02 341 SER A CA 1
ATOM 2585 C C . SER A 1 326 ? -11.031 10.461 14.993 1.00 13.16 341 SER A C 1
ATOM 2586 O O . SER A 1 326 ? -10.345 9.551 14.496 1.00 20.68 341 SER A O 1
ATOM 2589 N N . LEU A 1 327 ? -11.795 10.281 16.072 1.00 12.49 342 LEU A N 1
ATOM 2590 C CA . LEU A 1 327 ? -11.857 8.996 16.764 1.00 12.68 342 LEU A CA 1
ATOM 2591 C C . LEU A 1 327 ? -12.645 7.949 15.959 1.00 11.21 342 LEU A C 1
ATOM 2592 O O . LEU A 1 327 ? -13.812 8.194 15.592 1.00 11.99 342 LEU A O 1
ATOM 2597 N N . PRO A 1 328 ? -12.045 6.767 15.713 1.00 16.19 343 PRO A N 1
ATOM 2598 C CA . PRO A 1 328 ? -12.752 5.707 14.980 1.00 18.88 343 PRO A CA 1
ATOM 2599 C C . PRO A 1 328 ? -14.106 5.346 15.609 1.00 12.81 343 PRO A C 1
ATOM 2600 O O . PRO A 1 328 ? -15.070 5.046 14.876 1.00 12.91 343 PRO A O 1
ATOM 2604 N N . SER A 1 329 ? -14.212 5.412 16.934 1.00 12.64 344 SER A N 1
ATOM 2605 C CA . SER A 1 329 ? -15.472 5.088 17.622 1.00 12.75 344 SER A CA 1
ATOM 2606 C C . SER A 1 329 ? -16.614 6.020 17.208 1.00 13.25 344 SER A C 1
ATOM 2607 O O . SER A 1 329 ? -17.800 5.651 17.300 1.00 12.97 344 SER A O 1
ATOM 2610 N N . MET A 1 330 ? -16.272 7.218 16.732 1.00 12.98 345 MET A N 1
ATOM 2611 C CA . MET A 1 330 ? -17.304 8.157 16.333 1.00 13.92 345 MET A CA 1
ATOM 2612 C C . MET A 1 330 ? -17.732 8.051 14.886 1.00 13.58 345 MET A C 1
ATOM 2613 O O . MET A 1 330 ? -18.705 8.700 14.499 1.00 12.99 345 MET A O 1
ATOM 2618 N N . HIS A 1 331 ? -17.024 7.257 14.085 1.00 11.42 346 HIS A N 1
ATOM 2619 C CA . HIS A 1 331 ? -17.298 7.238 12.651 1.00 14.29 346 HIS A CA 1
ATOM 2620 C C . HIS A 1 331 ? -18.420 6.286 12.312 1.00 15.78 346 HIS A C 1
ATOM 2621 O O . HIS A 1 331 ? -18.452 5.167 12.824 1.00 14.95 346 HIS A O 1
ATOM 2628 N N . PRO A 1 332 ? -19.336 6.706 11.421 1.00 16.10 347 PRO A N 1
ATOM 2629 C CA . PRO A 1 332 ? -20.307 5.773 10.819 1.00 17.42 347 PRO A CA 1
ATOM 2630 C C . PRO A 1 332 ? -19.700 5.062 9.598 1.00 16.32 347 PRO A C 1
ATOM 2631 O O . PRO A 1 332 ? -18.495 5.192 9.354 1.00 19.00 347 PRO A O 1
ATOM 2635 N N . PHE A 1 333 ? -20.503 4.314 8.848 1.00 17.70 348 PHE A N 1
ATOM 2636 C CA . PHE A 1 333 ? -20.045 3.694 7.606 1.00 14.39 348 PHE A CA 1
ATOM 2637 C C . PHE A 1 333 ? -20.974 4.190 6.501 1.00 17.88 348 PHE A C 1
ATOM 2638 O O . PHE A 1 333 ? -21.944 4.896 6.782 1.00 16.90 348 PHE A O 1
ATOM 2646 N N . LEU A 1 334 ? -20.686 3.836 5.254 1.00 17.94 349 LEU A N 1
ATOM 2647 C CA . LEU A 1 334 ? -21.647 4.052 4.170 1.00 12.69 349 LEU A CA 1
ATOM 2648 C C . LEU A 1 334 ? -21.674 2.848 3.238 1.00 17.10 349 LEU A C 1
ATOM 2649 O O . LEU A 1 334 ? -20.621 2.280 2.926 1.00 22.77 349 LEU A O 1
ATOM 2654 N N . ALA A 1 335 ? -22.870 2.459 2.786 1.00 15.85 350 ALA A N 1
ATOM 2655 C CA . ALA A 1 335 ? -22.990 1.445 1.755 1.00 17.37 350 ALA A CA 1
ATOM 2656 C C . ALA A 1 335 ? -24.010 1.925 0.742 1.00 18.56 350 ALA A C 1
ATOM 2657 O O . ALA A 1 335 ? -24.872 2.751 1.063 1.00 22.68 350 ALA A O 1
ATOM 2659 N N . ALA A 1 336 ? -23.921 1.413 -0.483 1.00 16.07 351 ALA A N 1
ATOM 2660 C CA . ALA A 1 336 ? -24.833 1.848 -1.531 1.00 18.74 351 ALA A CA 1
ATOM 2661 C C . ALA A 1 336 ? -25.015 0.791 -2.586 1.00 17.75 351 ALA A C 1
ATOM 2662 O O . ALA A 1 336 ? -24.141 -0.059 -2.792 1.00 21.70 351 ALA A O 1
ATOM 2664 N N . HIS A 1 337 ? -26.170 0.845 -3.244 1.00 19.93 352 HIS A N 1
ATOM 2665 C CA . HIS A 1 337 ? -26.506 -0.079 -4.311 1.00 22.04 352 HIS A CA 1
ATOM 2666 C C . HIS A 1 337 ? -27.371 0.645 -5.333 1.00 22.62 352 HIS A C 1
ATOM 2667 O O . HIS A 1 337 ? -28.210 1.476 -4.978 1.00 24.42 352 HIS A O 1
ATOM 2674 N N . GLY A 1 338 ? -27.162 0.335 -6.605 1.00 21.60 353 GLY A N 1
ATOM 2675 C CA . GLY A 1 338 ? -28.033 0.827 -7.655 1.00 25.07 353 GLY A CA 1
ATOM 2676 C C . GLY A 1 338 ? -27.278 1.117 -8.935 1.00 22.63 353 GLY A C 1
ATOM 2677 O O . GLY A 1 338 ? -26.061 0.944 -8.995 1.00 22.56 353 GLY A O 1
ATOM 2678 N N . PRO A 1 339 ? -27.995 1.572 -9.966 1.00 23.31 354 PRO A N 1
ATOM 2679 C CA . PRO A 1 339 ? -27.416 1.779 -11.302 1.00 24.74 354 PRO A CA 1
ATOM 2680 C C . PRO A 1 339 ? -26.178 2.687 -11.299 1.00 24.88 354 PRO A C 1
ATOM 2681 O O . PRO A 1 339 ? -25.292 2.520 -12.140 1.00 28.87 354 PRO A O 1
ATOM 2685 N N . ALA A 1 340 ? -26.088 3.614 -10.348 1.00 23.80 355 ALA A N 1
ATOM 2686 C CA . ALA A 1 340 ? -24.968 4.548 -10.343 1.00 20.91 355 ALA A CA 1
ATOM 2687 C C . ALA A 1 340 ? -23.724 3.973 -9.678 1.00 27.46 355 ALA A C 1
ATOM 2688 O O . ALA A 1 340 ? -22.630 4.526 -9.825 1.00 26.84 355 ALA A O 1
ATOM 2690 N N . PHE A 1 341 ? -23.887 2.845 -8.986 1.00 19.72 356 PHE A N 1
ATOM 2691 C CA . PHE A 1 341 ? -22.821 2.313 -8.127 1.00 22.23 356 PHE A CA 1
ATOM 2692 C C . PHE A 1 341 ? -22.210 1.011 -8.640 1.00 22.78 356 PHE A C 1
ATOM 2693 O O . PHE A 1 341 ? -22.904 0.169 -9.204 1.00 31.29 356 PHE A O 1
ATOM 2701 N N . HIS A 1 342 ? -20.903 0.855 -8.428 1.00 22.23 357 HIS A N 1
ATOM 2702 C CA . HIS A 1 342 ? -20.202 -0.370 -8.796 1.00 22.40 357 HIS A CA 1
ATOM 2703 C C . HIS A 1 342 ? -20.753 -1.550 -8.005 1.00 21.33 357 HIS A C 1
ATOM 2704 O O . HIS A 1 342 ? -21.420 -1.351 -6.985 1.00 27.68 357 HIS A O 1
ATOM 2711 N N . LYS A 1 343 ? -20.495 -2.767 -8.485 1.00 27.50 358 LYS A N 1
ATOM 2712 C CA . LYS A 1 343 ? -20.924 -3.993 -7.806 1.00 29.02 358 LYS A CA 1
ATOM 2713 C C . LYS A 1 343 ? -19.709 -4.644 -7.136 1.00 32.32 358 LYS A C 1
ATOM 2714 O O . LYS A 1 343 ? -18.701 -4.932 -7.790 1.00 33.02 358 LYS A O 1
ATOM 2720 N N . GLY A 1 344 ? -19.787 -4.835 -5.823 1.00 28.94 359 GLY A N 1
ATOM 2721 C CA . GLY A 1 344 ? -18.757 -5.547 -5.094 1.00 28.34 359 GLY A CA 1
ATOM 2722 C C . GLY A 1 344 ? -17.479 -4.768 -4.849 1.00 34.10 359 GLY A C 1
ATOM 2723 O O . GLY A 1 344 ? -16.409 -5.373 -4.726 1.00 36.04 359 GLY A O 1
ATOM 2724 N N . TYR A 1 345 ? -17.578 -3.440 -4.772 1.00 26.90 360 TYR A N 1
ATOM 2725 C CA . TYR A 1 345 ? -16.410 -2.611 -4.512 1.00 25.55 360 TYR A CA 1
ATOM 2726 C C . TYR A 1 345 ? -16.358 -2.176 -3.054 1.00 23.99 360 TYR A C 1
ATOM 2727 O O . TYR A 1 345 ? -17.376 -1.842 -2.443 1.00 25.67 360 TYR A O 1
ATOM 2736 N N . LYS A 1 346 ? -15.161 -2.185 -2.486 1.00 23.70 361 LYS A N 1
ATOM 2737 C CA . LYS A 1 346 ? -14.991 -1.761 -1.107 1.00 27.44 361 LYS A CA 1
ATOM 2738 C C . LYS A 1 346 ? -13.866 -0.723 -0.998 1.00 23.71 361 LYS A C 1
ATOM 2739 O O . LYS A 1 346 ? -12.802 -0.868 -1.616 1.00 26.47 361 LYS A O 1
ATOM 2745 N N . HIS A 1 347 ? -14.127 0.341 -0.238 1.00 23.14 362 HIS A N 1
ATOM 2746 C CA . HIS A 1 347 ? -13.229 1.480 -0.128 1.00 28.87 362 HIS A CA 1
ATOM 2747 C C . HIS A 1 347 ? -13.052 1.810 1.350 1.00 20.36 362 HIS A C 1
ATOM 2748 O O . HIS A 1 347 ? -13.995 1.699 2.127 1.00 21.05 362 HIS A O 1
ATOM 2755 N N . SER A 1 348 ? -11.833 2.173 1.737 1.00 23.45 363 SER A N 1
ATOM 2756 C CA . SER A 1 348 ? -11.494 2.501 3.116 1.00 25.14 363 SER A CA 1
ATOM 2757 C C . SER A 1 348 ? -12.338 3.622 3.756 1.00 21.15 363 SER A C 1
ATOM 2758 O O . SER A 1 348 ? -13.017 3.396 4.785 1.00 20.36 363 SER A O 1
ATOM 2761 N N . THR A 1 349 ? -12.303 4.817 3.168 1.00 18.92 364 THR A N 1
ATOM 2762 C CA . THR A 1 349 ? -12.880 5.969 3.832 1.00 17.93 364 THR A CA 1
ATOM 2763 C C . THR A 1 349 ? -13.247 7.103 2.871 1.00 20.93 364 THR A C 1
ATOM 2764 O O . THR A 1 349 ? -12.638 7.253 1.802 1.00 21.71 364 THR A O 1
ATOM 2768 N N . ILE A 1 350 ? -14.259 7.879 3.253 1.00 16.76 365 ILE A N 1
ATOM 2769 C CA . ILE A 1 350 ? -14.523 9.165 2.632 1.00 14.86 365 ILE A CA 1
ATOM 2770 C C . ILE A 1 350 ? -14.892 10.089 3.776 1.00 14.10 365 ILE A C 1
ATOM 2771 O O . ILE A 1 350 ? -15.098 9.630 4.912 1.00 15.20 365 ILE A O 1
ATOM 2776 N N . ASN A 1 351 ? -15.000 11.385 3.497 1.00 13.26 366 ASN A N 1
ATOM 2777 C CA . ASN A 1 351 ? -15.468 12.346 4.494 1.00 13.79 366 ASN A CA 1
ATOM 2778 C C . ASN A 1 351 ? -16.979 12.523 4.367 1.00 14.50 366 ASN A C 1
ATOM 2779 O O . ASN A 1 351 ? -17.534 12.399 3.253 1.00 14.66 366 ASN A O 1
ATOM 2784 N N . ILE A 1 352 ? -17.657 12.813 5.475 1.00 13.68 367 ILE A N 1
ATOM 2785 C CA . ILE A 1 352 ? -19.118 12.860 5.431 1.00 12.33 367 ILE A CA 1
ATOM 2786 C C . ILE A 1 352 ? -19.601 13.984 4.505 1.00 15.46 367 ILE A C 1
ATOM 2787 O O . ILE A 1 352 ? -20.665 13.862 3.869 1.00 13.62 367 ILE A O 1
ATOM 2792 N N . VAL A 1 353 ? -18.798 15.040 4.359 1.00 13.89 368 VAL A N 1
ATOM 2793 C CA . VAL A 1 353 ? -19.157 16.151 3.480 1.00 18.11 368 VAL A CA 1
ATOM 2794 C C . VAL A 1 353 ? -18.995 15.829 1.984 1.00 12.98 368 VAL A C 1
ATOM 2795 O O . VAL A 1 353 ? -19.353 16.660 1.121 1.00 15.65 368 VAL A O 1
ATOM 2799 N N . ASP A 1 354 ? -18.463 14.645 1.670 1.00 17.47 369 ASP A N 1
ATOM 2800 C CA . ASP A 1 354 ? -18.260 14.237 0.287 1.00 16.84 369 ASP A CA 1
ATOM 2801 C C . ASP A 1 354 ? -19.540 13.616 -0.255 1.00 18.06 369 ASP A C 1
ATOM 2802 O O . ASP A 1 354 ? -19.707 13.491 -1.475 1.00 17.49 369 ASP A O 1
ATOM 2807 N N . ILE A 1 355 ? -20.438 13.200 0.638 1.00 14.60 370 ILE A N 1
ATOM 2808 C CA . ILE A 1 355 ? -21.654 12.523 0.196 1.00 19.48 370 ILE A CA 1
ATOM 2809 C C . ILE A 1 355 ? -22.519 13.450 -0.657 1.00 21.51 370 ILE A C 1
ATOM 2810 O O . ILE A 1 355 ? -23.075 13.037 -1.696 1.00 18.14 370 ILE A O 1
ATOM 2815 N N . TYR A 1 356 ? -22.586 14.715 -0.249 1.00 17.69 371 TYR A N 1
ATOM 2816 C CA . TYR A 1 356 ? -23.377 15.720 -0.960 1.00 18.05 371 TYR A CA 1
ATOM 2817 C C . TYR A 1 356 ? -23.005 15.919 -2.426 1.00 17.14 371 TYR A C 1
ATOM 2818 O O . TYR A 1 356 ? -23.884 15.785 -3.303 1.00 18.47 371 TYR A O 1
ATOM 2827 N N . PRO A 1 357 ? -21.727 16.224 -2.729 1.00 14.70 372 PRO A N 1
ATOM 2828 C CA . PRO A 1 357 ? -21.430 16.379 -4.159 1.00 16.93 372 PRO A CA 1
ATOM 2829 C C . PRO A 1 357 ? -21.692 15.084 -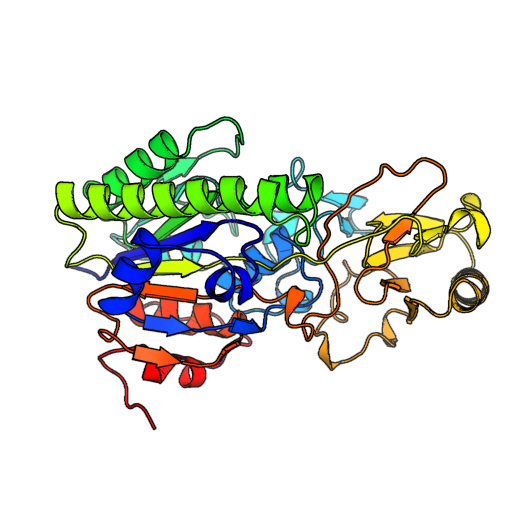4.937 1.00 17.77 372 PRO A C 1
ATOM 2830 O O . PRO A 1 357 ? -22.081 15.146 -6.121 1.00 21.34 372 PRO A O 1
ATOM 2834 N N . MET A 1 358 ? -21.525 13.936 -4.283 1.00 18.46 373 MET A N 1
ATOM 2835 C CA . MET A 1 358 ? -21.790 12.663 -4.934 1.00 19.73 373 MET A CA 1
ATOM 2836 C C . MET A 1 358 ? -23.270 12.535 -5.295 1.00 16.82 373 MET A C 1
ATOM 2837 O O . MET A 1 358 ? -23.621 12.149 -6.431 1.00 17.88 373 MET A O 1
ATOM 2842 N N . MET A 1 359 ? -24.137 12.827 -4.320 1.00 18.34 374 MET A N 1
ATOM 2843 C CA . MET A 1 359 ? -25.582 12.761 -4.531 1.00 17.32 374 MET A CA 1
ATOM 2844 C C . MET A 1 359 ? -26.077 13.746 -5.584 1.00 21.33 374 MET A C 1
ATOM 2845 O O . MET A 1 359 ? -26.953 13.409 -6.381 1.00 21.79 374 MET A O 1
ATOM 2850 N N . CYS A 1 360 ? -25.564 14.971 -5.573 1.00 19.74 375 CYS A N 1
ATOM 2851 C CA . CYS A 1 360 ? -25.941 15.926 -6.620 1.00 22.27 375 CYS A CA 1
ATOM 2852 C C . CYS A 1 360 ? -25.557 15.376 -7.993 1.00 15.28 375 CYS A C 1
ATOM 2853 O O . CYS A 1 360 ? -26.319 15.498 -8.959 1.00 19.96 375 CYS A O 1
ATOM 2856 N N . HIS A 1 361 ? -24.388 14.755 -8.090 1.00 22.88 376 HIS A N 1
ATOM 2857 C CA . HIS A 1 361 ? -23.970 14.179 -9.361 1.00 22.76 376 HIS A CA 1
ATOM 2858 C C . HIS A 1 361 ? -24.943 13.101 -9.867 1.00 22.80 376 HIS A C 1
ATOM 2859 O O . HIS A 1 361 ? -25.373 13.137 -11.028 1.00 26.23 376 HIS A O 1
ATOM 2866 N N . ILE A 1 362 ? -25.296 12.157 -8.990 1.00 19.67 377 ILE A N 1
ATOM 2867 C CA . ILE A 1 362 ? -26.195 11.061 -9.337 1.00 24.07 377 ILE A CA 1
ATOM 2868 C C . ILE A 1 362 ? -27.534 11.610 -9.805 1.00 23.80 377 ILE A C 1
ATOM 2869 O O . ILE A 1 362 ? -28.149 11.083 -10.739 1.00 26.19 377 ILE A O 1
ATOM 2874 N N . LEU A 1 363 ? -27.973 12.694 -9.167 1.00 22.88 378 LEU A N 1
ATOM 2875 C CA . LEU A 1 363 ? -29.291 13.264 -9.438 1.00 23.67 378 LEU A CA 1
ATOM 2876 C C . LEU A 1 363 ? -29.286 14.333 -10.532 1.00 21.40 378 LEU A C 1
ATOM 2877 O O . LEU A 1 363 ? -30.345 14.814 -10.940 1.00 27.56 378 LEU A O 1
ATOM 2882 N N . GLY A 1 364 ? -28.103 14.710 -11.004 1.00 24.02 379 GLY A N 1
ATOM 2883 C CA . GLY A 1 364 ? -27.996 15.787 -11.973 1.00 24.20 379 GLY A CA 1
ATOM 2884 C C . GLY A 1 364 ? -28.414 17.146 -11.431 1.00 23.48 379 GLY A C 1
ATOM 2885 O O . GLY A 1 364 ? -29.062 17.927 -12.134 1.00 28.64 379 GLY A O 1
ATOM 2886 N N . LEU A 1 365 ? -28.048 17.422 -10.183 1.00 24.73 380 LEU A N 1
ATOM 2887 C CA . LEU A 1 365 ? -28.318 18.714 -9.557 1.00 20.62 380 LEU A CA 1
ATOM 2888 C C . LEU A 1 365 ? -27.051 19.530 -9.483 1.00 28.07 380 LEU A C 1
ATOM 2889 O O . LEU A 1 365 ? -25.960 18.973 -9.342 1.00 25.57 380 LEU A O 1
ATOM 2894 N N . LYS A 1 366 ? -27.201 20.850 -9.560 1.00 29.71 381 LYS A N 1
ATOM 2895 C CA . LYS A 1 366 ? -26.090 21.767 -9.352 1.00 27.14 381 LYS A CA 1
ATOM 2896 C C . LYS A 1 366 ? -25.844 21.897 -7.865 1.00 25.86 381 LYS A C 1
ATOM 2897 O O . LYS A 1 366 ? -26.691 22.422 -7.145 1.00 30.90 381 LYS A O 1
ATOM 2903 N N . PRO A 1 367 ? -24.680 21.435 -7.391 1.00 26.46 382 PRO A N 1
ATOM 2904 C CA . PRO A 1 367 ? -24.395 21.550 -5.959 1.00 25.15 382 PRO A CA 1
ATOM 2905 C C . PRO A 1 367 ? -24.177 23.002 -5.552 1.00 24.56 382 PRO A C 1
ATOM 2906 O O . PRO A 1 367 ? -23.610 23.785 -6.320 1.00 25.55 382 PRO A O 1
ATOM 2910 N N . HIS A 1 368 ? -24.635 23.365 -4.360 1.00 23.01 383 HIS A N 1
ATOM 2911 C CA . HIS A 1 368 ? -24.270 24.645 -3.772 1.00 21.89 383 HIS A CA 1
ATOM 2912 C C . HIS A 1 368 ? -22.818 24.543 -3.328 1.00 22.69 383 HIS A C 1
ATOM 2913 O O . HIS A 1 368 ? -22.311 23.433 -3.139 1.00 20.63 383 HIS A O 1
ATOM 2920 N N . PRO A 1 369 ? -22.134 25.689 -3.183 1.00 21.51 384 PRO A N 1
ATOM 2921 C CA . PRO A 1 369 ? -20.743 25.652 -2.707 1.00 20.87 384 PRO A CA 1
ATOM 2922 C C . PRO A 1 369 ? -20.655 24.833 -1.433 1.00 22.54 384 PRO A C 1
ATOM 2923 O O . PRO A 1 369 ? -21.529 24.970 -0.559 1.00 24.16 384 PRO A O 1
ATOM 2927 N N . ASN A 1 370 ? -19.658 23.961 -1.324 1.00 22.23 385 ASN A N 1
ATOM 2928 C CA . ASN A 1 370 ? -19.610 23.074 -0.169 1.00 15.84 385 ASN A CA 1
ATOM 2929 C C . ASN A 1 370 ? -18.185 22.698 0.187 1.00 18.18 385 ASN A C 1
ATOM 2930 O O . ASN A 1 370 ? -17.241 23.167 -0.457 1.00 20.73 385 ASN A O 1
ATOM 2935 N N . ASN A 1 371 ? -18.027 21.871 1.219 1.00 17.00 386 ASN A N 1
ATOM 2936 C CA . ASN A 1 371 ? -16.697 21.542 1.708 1.00 14.15 386 ASN A CA 1
ATOM 2937 C C . ASN A 1 371 ? -16.263 20.147 1.309 1.00 14.04 386 ASN A C 1
ATOM 2938 O O . ASN A 1 371 ? -15.166 19.706 1.677 1.00 18.65 386 ASN A O 1
ATOM 2943 N N . GLY A 1 372 ? -17.110 19.468 0.542 1.00 18.95 387 GLY A N 1
ATOM 2944 C CA . GLY A 1 372 ? -16.823 18.121 0.095 1.00 20.56 387 GLY A CA 1
ATOM 2945 C C . GLY A 1 372 ? -15.916 18.050 -1.116 1.00 20.32 387 GLY A C 1
ATOM 2946 O O . GLY A 1 372 ? -15.704 19.051 -1.826 1.00 21.16 387 GLY A O 1
ATOM 2947 N N . THR A 1 373 ? -15.388 16.852 -1.365 1.00 20.71 388 THR A N 1
ATOM 2948 C CA . THR A 1 373 ? -14.503 16.616 -2.500 1.00 21.35 388 THR A CA 1
ATOM 2949 C C . THR A 1 373 ? -15.064 15.460 -3.304 1.00 18.37 388 THR A C 1
ATOM 2950 O O . THR A 1 373 ? -15.012 14.306 -2.854 1.00 22.48 388 THR A O 1
ATOM 2954 N N . PHE A 1 374 ? -15.632 15.765 -4.465 1.00 20.36 389 PHE A N 1
ATOM 2955 C CA . PHE A 1 374 ? -16.256 14.741 -5.302 1.00 23.04 389 PHE A CA 1
ATOM 2956 C C . PHE A 1 374 ? -15.273 13.634 -5.652 1.00 21.13 389 PHE A C 1
ATOM 2957 O O . PHE A 1 374 ? -15.645 12.457 -5.662 1.00 23.18 389 PHE A O 1
ATOM 2965 N N . GLY A 1 375 ? -14.016 14.009 -5.893 1.00 21.27 390 GLY A N 1
ATOM 2966 C CA . GLY A 1 375 ? -12.968 13.043 -6.177 1.00 22.50 390 GLY A CA 1
ATOM 2967 C C . GLY A 1 375 ? -12.902 11.863 -5.219 1.00 22.57 390 GLY A C 1
ATOM 2968 O O . GLY A 1 375 ? -12.575 10.750 -5.638 1.00 24.00 390 GLY A O 1
ATOM 2969 N N . HIS A 1 376 ? -13.213 12.092 -3.941 1.00 20.97 391 HIS A N 1
ATOM 2970 C CA . HIS A 1 376 ? -13.130 11.036 -2.926 1.00 20.88 391 HIS A CA 1
ATOM 2971 C C . HIS A 1 376 ? -14.136 9.916 -3.185 1.00 21.59 391 HIS A C 1
ATOM 2972 O O . HIS A 1 376 ? -13.971 8.777 -2.693 1.00 19.62 391 HIS A O 1
ATOM 2979 N N . THR A 1 377 ? -15.181 10.225 -3.957 1.00 19.62 392 THR A N 1
ATOM 2980 C CA . THR A 1 377 ? -16.273 9.274 -4.152 1.00 21.19 392 THR A CA 1
ATOM 2981 C C . THR A 1 377 ? -16.276 8.629 -5.545 1.00 19.71 392 THR A C 1
ATOM 2982 O O . THR A 1 377 ? -17.109 7.758 -5.815 1.00 22.87 392 THR A O 1
ATOM 2986 N N . LYS A 1 378 ? -15.349 9.031 -6.415 1.00 20.67 393 LYS A N 1
ATOM 2987 C CA . LYS A 1 378 ? -15.343 8.560 -7.805 1.00 20.49 393 LYS A CA 1
ATOM 2988 C C . LYS A 1 378 ? -15.243 7.043 -7.947 1.00 19.34 393 LYS A C 1
ATOM 2989 O O . LYS A 1 378 ? -15.869 6.453 -8.842 1.00 23.48 393 LYS A O 1
ATOM 2995 N N . CYS A 1 379 ? -14.474 6.398 -7.078 1.00 20.65 394 CYS A N 1
ATOM 2996 C CA . CYS A 1 379 ? -14.334 4.941 -7.160 1.00 21.52 394 CYS A CA 1
ATOM 2997 C C . CYS A 1 379 ? -15.624 4.180 -6.856 1.00 21.02 394 CYS A C 1
ATOM 2998 O O . CYS A 1 379 ? -15.728 2.990 -7.150 1.00 24.90 394 CYS A O 1
ATOM 3001 N N . LEU A 1 380 ? -16.598 4.860 -6.260 1.00 19.66 395 LEU A N 1
ATOM 3002 C CA . LEU A 1 380 ? -17.880 4.237 -5.940 1.00 20.48 395 LEU A CA 1
ATOM 3003 C C . LEU A 1 380 ? -18.813 4.220 -7.154 1.00 19.68 395 LEU A C 1
ATOM 3004 O O . LEU A 1 380 ? -19.766 3.420 -7.209 1.00 22.08 395 LEU A O 1
ATOM 3009 N N . LEU A 1 381 ? -18.534 5.098 -8.119 1.00 20.46 396 LEU A N 1
ATOM 3010 C CA . LEU A 1 381 ? -19.490 5.393 -9.190 1.00 16.69 396 LEU A CA 1
ATOM 3011 C C . LEU A 1 381 ? -19.129 4.794 -10.551 1.00 22.45 396 LEU A C 1
ATOM 3012 O O . LEU A 1 381 ? -17.988 4.938 -11.031 1.00 22.53 396 LEU A O 1
ATOM 3017 N N . VAL A 1 382 ? -20.113 4.162 -11.192 1.00 22.68 397 VAL A N 1
ATOM 3018 C CA . VAL A 1 382 ? -19.888 3.471 -12.469 1.00 22.49 397 VAL A CA 1
ATOM 3019 C C . VAL A 1 382 ? -19.408 4.374 -13.612 1.00 26.77 397 VAL A C 1
ATOM 3020 O O . VAL A 1 382 ? -18.636 3.930 -14.465 1.00 32.95 397 VAL A O 1
ATOM 3024 N N . ASP A 1 383 ? -19.843 5.633 -13.635 1.00 22.85 398 ASP A N 1
ATOM 3025 C CA . ASP A 1 383 ? -19.505 6.511 -14.759 1.00 27.45 398 ASP A CA 1
ATOM 3026 C C . ASP A 1 383 ? -18.163 7.223 -14.593 1.00 20.52 398 ASP A C 1
ATOM 3027 O O . ASP A 1 383 ? -17.803 8.054 -15.434 1.00 22.29 398 ASP A O 1
ATOM 3032 N N . GLN A 1 384 ? -17.430 6.901 -13.527 1.00 19.12 399 GLN A N 1
ATOM 3033 C CA . GLN A 1 384 ? -16.260 7.685 -13.146 1.00 21.71 399 GLN A CA 1
ATOM 3034 C C . GLN A 1 384 ? -14.929 6.931 -13.238 1.00 21.18 399 GLN A C 1
ATOM 3035 O O . GLN A 1 384 ? -14.864 5.705 -13.032 1.00 22.19 399 GLN A O 1
ATOM 3041 N N . TRP A 1 385 ? -13.871 7.668 -13.564 1.00 23.28 400 TRP A N 1
ATOM 3042 C CA . TRP A 1 385 ? -12.523 7.120 -13.511 1.00 19.78 400 TRP A CA 1
ATOM 3043 C C . TRP A 1 385 ? -12.184 6.793 -12.059 1.00 22.93 400 TRP A C 1
ATOM 3044 O O . TRP A 1 385 ? -12.457 7.601 -11.167 1.00 22.95 400 TRP A O 1
ATOM 3055 N N . CYS A 1 386 ? -11.618 5.611 -11.815 1.00 20.68 401 CYS A N 1
ATOM 3056 C CA . CYS A 1 386 ? -11.123 5.263 -10.492 1.00 23.06 401 CYS A CA 1
ATOM 3057 C C . CYS A 1 386 ? -9.606 5.191 -10.502 1.00 24.04 401 CYS A C 1
ATOM 3058 O O . CYS A 1 386 ? -9.032 4.201 -10.955 1.00 30.14 401 CYS A O 1
ATOM 3061 N N . ILE A 1 387 ? -8.954 6.231 -9.991 1.00 23.36 402 ILE A N 1
ATOM 3062 C CA . ILE A 1 387 ? -7.497 6.271 -10.042 1.00 28.90 402 ILE A CA 1
ATOM 3063 C C . ILE A 1 387 ? -6.920 5.391 -8.937 1.00 36.97 402 ILE A C 1
ATOM 3064 O O . ILE A 1 387 ? -7.468 5.337 -7.832 1.00 38.72 402 ILE A O 1
#

B-factor: mean 25.7, std 10.89, range [8.61, 70.86]

Nearest PDB structures (foldseek):
  4lr2-assembly1_A  TM=1.003E+00  e=5.307E-84  Homo sapiens
  5veo-assembly1_A  TM=9.811E-01  e=3.252E-53  Mus musculus
  5vem-assembly3_C  TM=9.764E-01  e=2.169E-53  Homo sapiens
  5ven-assembly2_B  TM=9.799E-01  e=5.164E-53  Mus musculus
  4zga-assembly1_A  TM=9.193E-01  e=2.639E-34  Homo sapiens

Solvent-accessible surface area: 15503 Å² total; per-residue (Å²): 149,55,60,42,0,0,0,0,0,0,3,0,0,46,8,44,4,24,142,80,31,142,4,67,62,0,81,50,0,6,131,44,0,0,15,0,63,69,0,84,2,7,1,1,0,21,13,21,0,0,0,2,0,0,0,3,0,27,45,0,24,50,0,0,0,3,5,38,39,4,34,11,59,132,63,151,75,110,4,33,81,98,87,11,104,50,45,58,2,1,54,86,6,33,0,0,2,2,21,0,41,118,70,152,117,20,4,0,0,0,0,5,3,12,1,2,13,0,54,0,83,145,17,60,1,57,68,69,23,91,108,72,67,102,30,55,8,120,88,0,6,43,54,0,0,76,51,0,61,91,28,135,57,35,0,0,0,0,0,0,17,45,33,40,0,18,54,17,0,33,138,58,0,10,126,43,123,111,47,0,44,131,14,1,95,141,1,0,61,30,0,1,69,0,2,95,49,0,102,169,48,43,12,23,127,106,1,5,0,0,0,1,0,0,0,0,0,12,30,6,21,123,110,71,84,4,42,0,38,94,31,6,83,108,64,67,12,60,52,24,25,43,18,0,4,0,15,0,41,22,133,68,86,78,80,84,0,50,64,64,2,106,121,28,20,124,65,12,74,24,35,28,52,97,79,3,35,124,118,6,97,10,28,136,18,123,9,7,9,38,0,3,0,10,3,59,76,4,43,22,1,17,44,110,166,45,100,142,100,59,0,6,7,0,1,29,10,54,40,102,8,0,16,0,0,0,0,0,16,10,67,19,10,59,178,36,63,121,47,58,55,4,50,1,3,1,0,0,13,0,0,1,76,14,1,62,15,180,60,74,123,44,57,20,63,55,41,77,0,61,20,0,1,76,94,42,212,70,200

Sequence (379 aa):
LPPKLLLVSFDGFRADYLKNYEFPHLQNFIKEGVLVEHVKNVFITKTFPNHYSIVTGLYEESHGIVANSMYDAVTKKHFSDSNDKDPFWWNEAVPIWVTNQLQENRSSAAAMWPGTDVPIHDTISSYFMNYNSSVSFEERLNNITMWLNNSNPPVTFATLYWEEPDASGHKYGPEDKENMSRVLKKIDDLIGDLVQRLKMLGLWENLNVIITSDHGMTQCSQDRLINLDSCIDHSYYTLIDLSPVAAILPKINRTEVYNKLKNCSPHMNVYLKEDIPNRFYYQHNDRIQPIILVADEGWTIVLNESSQKLGDHGYDNSLPSMHPFLAAHGPAFHKGYKHSTINIVDIYPMMCHILGLKPHPNNGTFGHTKCLLVDQWCI

Organism: Homo sapiens (NCBI:txid9606)